Protein AF-A0A971CQT6-F1 (afdb_monomer_lite)

Secondary structure (DSSP, 8-state):
--EEEE-PPP--SS-------EEEE--S---TT-EEEESSEEES--SSTT--TTSEEEE--EEE--SS-EEEE--SSTT-EEEESSEEES--SEEE--EEEE---TT-TT-----EEEE-----SSTT-B--EEEESSEEET--S--B--EEEEE---TTSEEEEEE--SSBT-EEEESSEEET-----SSSSS----B--EEEEESSEEEEE---B--S-TT-----EEEEEESSEEES--S-SS----TT-PPPTTPPPTTSTTTTTT--S-B--EEEEESSS-EEEE-S--S-GGG-B-TTSPBPS---TT--SSPSSSSB-SEEEEEESSEEES--EEEE--EEEEETTS-EEEE-----S---TT-EEEEEES-EEET--SSS-EEEEE--EEEEE-STT--EEEE--SSSSEEEEES-B--TTS-EES-EE--EEEEESS-EEEE--SS-TTTEEEEESSS-SS--EES-EE--EEEEESS-EEEES-EESSS-TT--TTTGGG--S--EEEE--TTS-STT----EEE-TT-EE--GGGGTSS-EEEEES-GGGEEPPTT-EETTEE---SSPTTS--TTEEE-S-----TT---GGGSS-PPPS-----TT-S-EEEE--PPPPPPPPPP--PPPPPPPP-----------------S-SSTTSSSSS------S-STTSS-------TTHHHHHHHHTTS------EEEEEEETTTTEEEEEEE----TT--PPPPP-------

Radius of gyration: 30.3 Å; chains: 1; bounding box: 78×102×76 Å

Sequence (753 aa):
DGRVRFTGSDYTGSWGGTGATATYESIKGNKLYSYVQLGHGGFDADGPNDKAANQPGNSGDILIHAAGDIRFQGGASHYNYAQLGHGGYANKGAHSGDIVIDHIDPGNPLGEVGGLHFIAGHGGHRQYDYRSYVQLGHGGLDADGNHFGNIFIRGTQDANGIGLLLKAGDRNDAYAQVGHGGTYARSGTGNGADTFGMNGDIDIEVSGHIAIVSGTLTKDNPAYDEDARLSATIGHGGYDADPANNNTVNIDRLPPAGALGAGTAGAGDGVWGHFGNISLVSHSGDISVMAASNVPVANRLDYDGNALQITDSLGILESFGGGGGRIHYAQVGHGGYSTGGNHQGDITVVAEDGGVNVVGGMYTADLSSGQLHYAQIGHGSSNANTSTPAGHYVGDIKVHGLGADGNVVVVAGEASTNTAQIGHGPPHNDTIYGDFSGDISVIAGNNLQLNSGNADLATNWGKIGHGDVRNVGSGLINGDIHISIGNSLHMGRAIIGHLDYKLSASDIFRSNYGDTFIAVGRNNPYAGGPGEFHTTNLSVITSASGGVLGETRLYMPDSSSNFIADGTFLNSTGYTRSPAPGSGRADEQIAMEHVFPASGLTAADAVFTPEGTYPSHGFGPYNVYYGGEAPPEPEVPTPTTPTTPPPSSSGDSGFGDFFFTSAFDSQDRDKRFLGDGLTGADDALYGKLGLHDDDGEEDEKRRRKRAQGRQAPLGATYYVYDPGTNRYSSYRVFGVPSGTIATVPDPEGSSGQ

Structure (mmCIF, N/CA/C/O backbone):
data_AF-A0A971CQT6-F1
#
_entry.id   AF-A0A971CQT6-F1
#
loop_
_atom_site.group_PDB
_atom_site.id
_atom_site.type_symbol
_atom_site.label_atom_id
_atom_site.label_alt_id
_atom_site.label_comp_id
_atom_site.label_asym_id
_atom_site.label_entity_id
_atom_site.label_seq_id
_atom_site.pdbx_PDB_ins_code
_atom_site.Cartn_x
_atom_site.Cartn_y
_atom_site.Cartn_z
_atom_site.occupancy
_atom_site.B_iso_or_equiv
_atom_site.auth_seq_id
_atom_site.auth_comp_id
_atom_site.auth_asym_id
_atom_site.auth_atom_id
_atom_site.pdbx_PDB_model_num
ATOM 1 N N . ASP A 1 1 ? 33.469 -0.866 -24.274 1.00 31.34 1 ASP A N 1
ATOM 2 C CA . ASP A 1 1 ? 33.579 -2.263 -24.710 1.00 31.34 1 ASP A CA 1
ATOM 3 C C . ASP A 1 1 ? 33.050 -3.129 -23.586 1.00 31.34 1 ASP A C 1
ATOM 5 O O . ASP A 1 1 ? 33.763 -3.376 -22.624 1.00 31.34 1 ASP A O 1
ATOM 9 N N . GLY A 1 2 ? 31.749 -3.424 -23.619 1.00 32.31 2 GLY A N 1
ATOM 10 C CA . GLY A 1 2 ? 31.125 -4.351 -22.678 1.00 32.31 2 GLY A CA 1
ATOM 11 C C . GLY A 1 2 ? 31.284 -5.762 -23.224 1.00 32.31 2 GLY A C 1
ATOM 12 O O . GLY A 1 2 ? 31.066 -5.989 -24.415 1.00 32.31 2 GLY A O 1
ATOM 13 N N . ARG A 1 3 ? 31.717 -6.698 -22.384 1.00 28.39 3 ARG A N 1
ATOM 14 C CA . ARG A 1 3 ? 31.808 -8.108 -22.756 1.00 28.39 3 ARG A CA 1
ATOM 15 C C . ARG A 1 3 ? 30.642 -8.827 -22.101 1.00 28.39 3 ARG A C 1
ATOM 17 O O . ARG A 1 3 ? 30.640 -8.992 -20.891 1.00 28.39 3 ARG A O 1
ATOM 24 N N . VAL A 1 4 ? 29.682 -9.280 -22.900 1.00 32.44 4 VAL A N 1
ATOM 25 C CA . VAL A 1 4 ? 28.710 -10.275 -22.440 1.00 32.44 4 VAL A CA 1
ATOM 26 C C . VAL A 1 4 ? 29.401 -11.629 -22.537 1.00 32.44 4 VAL A C 1
ATOM 28 O O . VAL A 1 4 ? 29.820 -12.041 -23.622 1.00 32.44 4 VAL A O 1
ATOM 31 N N . ARG A 1 5 ? 29.605 -12.297 -21.401 1.00 36.53 5 ARG A N 1
ATOM 32 C CA . ARG A 1 5 ? 30.167 -13.647 -21.368 1.00 36.53 5 ARG A CA 1
ATOM 33 C C . ARG A 1 5 ? 29.110 -14.597 -20.833 1.00 36.53 5 ARG A C 1
ATOM 35 O O . ARG A 1 5 ? 28.841 -14.601 -19.644 1.00 36.53 5 ARG A O 1
ATOM 42 N N . PHE A 1 6 ? 28.567 -15.425 -21.715 1.00 36.50 6 PHE A N 1
ATOM 43 C CA . PHE A 1 6 ? 27.860 -16.629 -21.308 1.00 36.50 6 PHE A CA 1
ATOM 44 C C . PHE A 1 6 ? 28.926 -17.683 -21.011 1.00 36.50 6 PHE A C 1
ATOM 46 O O . PHE A 1 6 ? 29.575 -18.195 -21.926 1.00 36.50 6 PHE A O 1
ATOM 53 N N . THR A 1 7 ? 29.202 -17.950 -19.738 1.00 40.12 7 THR A N 1
ATOM 54 C CA . THR A 1 7 ? 29.980 -19.136 -19.371 1.00 40.12 7 THR A CA 1
ATOM 55 C C . THR A 1 7 ? 29.027 -20.316 -19.328 1.00 40.12 7 THR A C 1
ATOM 57 O O . THR A 1 7 ? 28.303 -20.487 -18.354 1.00 40.12 7 THR A O 1
ATOM 60 N N . GLY A 1 8 ? 29.014 -21.115 -20.394 1.00 37.66 8 GLY A N 1
ATOM 61 C CA . GLY A 1 8 ? 28.512 -22.479 -20.288 1.00 37.66 8 GLY A CA 1
ATOM 62 C C . GLY A 1 8 ? 29.459 -23.272 -19.391 1.00 37.66 8 GLY A C 1
ATOM 63 O O . GLY A 1 8 ? 30.677 -23.194 -19.565 1.00 37.66 8 GLY A O 1
ATOM 64 N N . SER A 1 9 ? 28.925 -24.004 -18.418 1.00 39.53 9 SER A N 1
ATOM 65 C CA . SER A 1 9 ? 29.631 -25.167 -17.894 1.00 39.53 9 SER A CA 1
ATOM 66 C C . SER A 1 9 ? 29.554 -26.263 -18.960 1.00 39.53 9 SER A C 1
ATOM 68 O O . SER A 1 9 ? 28.478 -26.559 -19.482 1.00 39.53 9 SER A O 1
ATOM 70 N N . ASP A 1 10 ? 30.702 -26.824 -19.342 1.00 39.41 10 ASP A N 1
ATOM 71 C CA . ASP A 1 10 ? 30.752 -27.932 -20.295 1.00 39.41 10 ASP A CA 1
ATOM 72 C C . ASP A 1 10 ? 29.982 -29.132 -19.720 1.00 39.41 10 ASP A C 1
ATOM 74 O O . ASP A 1 10 ? 30.318 -29.652 -18.654 1.00 39.41 10 ASP A O 1
ATOM 78 N N . TYR A 1 11 ? 28.928 -29.555 -20.422 1.00 43.78 11 TYR A N 1
ATOM 79 C CA . TYR A 1 11 ? 28.013 -30.600 -19.973 1.00 43.78 11 TYR A CA 1
ATOM 80 C C . TYR A 1 11 ? 28.250 -31.910 -20.724 1.00 43.78 11 TYR A C 1
ATOM 82 O O . TYR A 1 11 ? 28.180 -31.959 -21.951 1.00 43.78 11 TYR A O 1
ATOM 90 N N . THR A 1 12 ? 28.432 -32.997 -19.973 1.00 41.72 12 THR A N 1
ATOM 91 C CA . THR A 1 12 ? 28.114 -34.361 -20.424 1.00 41.72 12 THR A CA 1
ATOM 92 C C . THR A 1 12 ? 27.464 -35.147 -19.274 1.00 41.72 12 THR A C 1
ATOM 94 O O . THR A 1 12 ? 28.113 -35.965 -18.636 1.00 41.72 12 THR A O 1
ATOM 97 N N . GLY A 1 13 ? 26.173 -34.915 -18.988 1.00 38.66 13 GLY A N 1
ATOM 98 C CA . GLY A 1 13 ? 25.373 -35.850 -18.176 1.00 38.66 13 GLY A CA 1
ATOM 99 C C . GLY A 1 13 ? 24.151 -35.265 -17.457 1.00 38.66 13 GLY A C 1
ATOM 100 O O . GLY A 1 13 ? 24.319 -34.456 -16.564 1.00 38.66 13 GLY A O 1
ATOM 101 N N . SER A 1 14 ? 22.958 -35.730 -17.859 1.00 45.00 14 SER A N 1
ATOM 102 C CA . SER A 1 14 ? 21.614 -35.666 -17.236 1.00 45.00 14 SER A CA 1
ATOM 103 C C . SER A 1 14 ? 21.396 -34.858 -15.936 1.00 45.00 14 SER A C 1
ATOM 105 O O . SER A 1 14 ? 21.878 -35.248 -14.878 1.00 45.00 14 SER A O 1
ATOM 107 N N . TRP A 1 15 ? 20.488 -33.875 -16.029 1.00 51.22 15 TRP A N 1
ATOM 108 C CA . TRP A 1 15 ? 19.659 -33.283 -14.958 1.00 51.22 15 TRP A CA 1
ATOM 109 C C . TRP A 1 15 ? 20.382 -32.645 -13.758 1.00 51.22 15 TRP A C 1
ATOM 111 O O . TRP A 1 15 ? 20.334 -33.143 -12.639 1.00 51.22 15 TRP A O 1
ATOM 121 N N . GLY A 1 16 ? 20.964 -31.466 -13.984 1.00 41.22 16 GLY A N 1
ATOM 122 C CA . GLY A 1 16 ? 21.379 -30.529 -12.937 1.00 41.22 16 GLY A CA 1
ATOM 123 C C . GLY A 1 16 ? 21.435 -29.120 -13.521 1.00 41.22 16 GLY A C 1
ATOM 124 O O . GLY A 1 16 ? 22.099 -28.924 -14.540 1.00 41.22 16 GLY A O 1
ATOM 125 N N . GLY A 1 17 ? 20.682 -28.183 -12.938 1.00 43.28 17 GLY A N 1
ATOM 126 C CA . GLY A 1 17 ? 20.441 -26.843 -13.477 1.00 43.28 17 GLY A CA 1
ATOM 127 C C . GLY A 1 17 ? 21.714 -26.107 -13.902 1.00 43.28 17 GLY A C 1
ATOM 128 O O . GLY A 1 17 ? 22.662 -25.948 -13.136 1.00 43.28 17 GLY A O 1
ATOM 129 N N . THR A 1 18 ? 21.734 -25.636 -15.147 1.00 44.47 18 THR A N 1
ATOM 130 C CA . THR A 1 18 ? 22.759 -24.726 -15.658 1.00 44.47 18 THR A CA 1
ATOM 131 C C . THR A 1 18 ? 22.382 -23.298 -15.277 1.00 44.47 18 THR A C 1
ATOM 133 O O . THR A 1 18 ? 21.583 -22.668 -15.966 1.00 44.47 18 THR A O 1
ATOM 136 N N . GLY A 1 19 ? 22.959 -22.762 -14.202 1.00 42.69 19 GLY A N 1
ATOM 137 C CA . GLY A 1 19 ? 22.953 -21.317 -13.986 1.00 42.69 19 GLY A CA 1
ATOM 138 C C . GLY A 1 19 ? 23.738 -20.640 -15.111 1.00 42.69 19 GLY A C 1
ATOM 139 O O . GLY A 1 19 ? 24.960 -20.759 -15.176 1.00 42.69 19 GLY A O 1
ATOM 140 N N . ALA A 1 20 ? 23.051 -19.955 -16.023 1.00 40.44 20 ALA A N 1
ATOM 141 C CA . ALA A 1 20 ? 23.698 -19.074 -16.984 1.00 40.44 20 ALA A CA 1
ATOM 142 C C . ALA A 1 20 ? 23.870 -17.698 -16.331 1.00 40.44 20 ALA A C 1
ATOM 144 O O . ALA A 1 20 ? 22.944 -16.894 -16.303 1.00 40.44 20 ALA A O 1
ATOM 145 N N . THR A 1 21 ? 25.053 -17.405 -15.793 1.00 41.22 21 THR A N 1
ATOM 146 C CA . THR A 1 21 ? 25.369 -16.040 -15.358 1.00 41.22 21 THR A CA 1
ATOM 147 C C . THR A 1 21 ? 25.730 -15.206 -16.583 1.00 41.22 21 THR A C 1
ATOM 149 O O . THR A 1 21 ? 26.773 -15.415 -17.204 1.00 41.22 21 THR A O 1
ATOM 152 N N . ALA A 1 22 ? 24.874 -14.252 -16.942 1.00 39.47 22 ALA A N 1
ATOM 153 C CA . ALA A 1 22 ? 25.221 -13.196 -17.883 1.00 39.47 22 ALA A CA 1
ATOM 154 C C . ALA A 1 22 ? 25.790 -12.006 -17.099 1.00 39.47 22 ALA A C 1
ATOM 156 O O . ALA A 1 22 ? 25.066 -11.093 -16.713 1.00 39.47 22 ALA A O 1
ATOM 157 N N . THR A 1 23 ? 27.099 -12.005 -16.842 1.00 40.94 23 THR A N 1
ATOM 158 C CA . THR A 1 23 ? 27.742 -10.834 -16.236 1.00 40.94 23 THR A CA 1
ATOM 159 C C . THR A 1 23 ? 27.969 -9.782 -17.316 1.00 40.94 23 THR A C 1
ATOM 161 O O . THR A 1 23 ? 28.808 -9.961 -18.202 1.00 40.94 23 THR A O 1
ATOM 164 N N . TYR A 1 24 ? 27.233 -8.672 -17.251 1.00 40.75 24 TYR A N 1
ATOM 165 C CA . TYR A 1 24 ? 27.574 -7.475 -18.012 1.00 40.75 24 TYR A CA 1
ATOM 166 C C . TYR A 1 24 ? 28.592 -6.647 -17.225 1.00 40.75 24 TYR A C 1
ATOM 168 O O . TYR A 1 24 ? 28.251 -5.769 -16.436 1.00 40.75 24 TYR A O 1
ATOM 176 N N . GLU A 1 25 ? 29.874 -6.922 -17.450 1.00 40.91 25 GLU A N 1
ATOM 177 C CA . GLU A 1 25 ? 30.943 -6.025 -17.019 1.00 40.91 25 GLU A CA 1
ATOM 178 C C . GLU A 1 25 ? 31.148 -4.959 -18.100 1.00 40.91 25 GLU A C 1
ATOM 180 O O . GLU A 1 25 ? 31.874 -5.138 -19.082 1.00 40.91 25 GLU A O 1
ATOM 185 N N . SER A 1 26 ? 30.486 -3.816 -17.925 1.00 40.88 26 SER A N 1
ATOM 186 C CA . SER A 1 26 ? 31.014 -2.567 -18.470 1.00 40.88 26 SER A CA 1
ATOM 187 C C . SER A 1 26 ? 32.216 -2.155 -17.622 1.00 40.88 26 SER A C 1
ATOM 189 O O . SER A 1 26 ? 32.246 -2.390 -16.414 1.00 40.88 26 SER A O 1
ATOM 191 N N . ILE A 1 27 ? 33.194 -1.479 -18.232 1.00 42.78 27 ILE A N 1
ATOM 192 C CA . ILE A 1 27 ? 34.178 -0.680 -17.487 1.00 42.78 27 ILE A CA 1
ATOM 193 C C . ILE A 1 27 ? 33.394 0.096 -16.421 1.00 42.78 27 ILE A C 1
ATOM 195 O O . ILE A 1 27 ? 32.456 0.802 -16.808 1.00 42.78 27 ILE A O 1
ATOM 199 N N . LYS A 1 28 ? 33.734 -0.051 -15.125 1.00 44.16 28 LYS A N 1
ATOM 200 C CA . LYS A 1 28 ? 33.176 0.776 -14.037 1.00 44.16 28 LYS A CA 1
ATOM 201 C C . LYS A 1 28 ? 33.203 2.225 -14.511 1.00 44.16 28 LYS A C 1
ATOM 203 O O . LYS A 1 28 ? 34.267 2.823 -14.657 1.00 44.16 28 LYS A O 1
ATOM 208 N N . GLY A 1 29 ? 32.040 2.736 -14.876 1.00 45.28 29 GLY A N 1
ATOM 209 C CA . GLY A 1 29 ? 31.959 3.885 -15.751 1.00 45.28 29 GLY A CA 1
ATOM 210 C C . GLY A 1 29 ? 30.530 4.365 -15.796 1.00 45.28 29 GLY A C 1
ATOM 211 O O . GLY A 1 29 ? 29.675 3.721 -16.394 1.00 45.28 29 GLY A O 1
ATOM 212 N N . ASN A 1 30 ? 30.322 5.512 -15.161 1.00 59.62 30 ASN A N 1
ATOM 213 C CA . ASN A 1 30 ? 29.099 6.307 -15.118 1.00 59.62 30 ASN A CA 1
ATOM 214 C C . ASN A 1 30 ? 28.752 6.831 -16.520 1.00 59.62 30 ASN A C 1
ATOM 216 O O . ASN A 1 30 ? 28.954 8.014 -16.840 1.00 59.62 30 ASN A O 1
ATOM 220 N N . LYS A 1 31 ? 28.346 5.910 -17.396 1.00 68.94 31 LYS A N 1
ATOM 221 C CA . LYS A 1 31 ? 27.932 6.174 -18.770 1.00 68.94 31 LYS A CA 1
ATOM 222 C C . LYS A 1 31 ? 26.424 6.378 -18.791 1.00 68.94 31 LYS A C 1
ATOM 224 O O . LYS A 1 31 ? 25.695 5.580 -18.210 1.00 68.94 31 LYS A O 1
ATOM 229 N N . LEU A 1 32 ? 26.005 7.453 -19.448 1.00 79.75 32 LEU A N 1
ATOM 230 C CA . LEU A 1 32 ? 24.603 7.801 -19.677 1.00 79.75 32 LEU A CA 1
ATOM 231 C C . LEU A 1 32 ? 23.958 6.743 -20.589 1.00 79.75 32 LEU A C 1
ATOM 233 O O . LEU A 1 32 ? 24.663 6.178 -21.430 1.00 79.75 32 LEU A O 1
ATOM 237 N N . TYR A 1 33 ? 22.651 6.518 -20.450 1.00 82.94 33 TYR A N 1
ATOM 238 C CA . TYR A 1 33 ? 21.861 5.595 -21.281 1.00 82.94 33 TYR A CA 1
ATOM 239 C C . TYR A 1 33 ? 22.339 4.130 -21.246 1.00 82.94 33 TYR A C 1
ATOM 241 O O . TYR A 1 33 ? 22.157 3.384 -22.208 1.00 82.94 33 TYR A O 1
ATOM 249 N N . SER A 1 34 ? 23.001 3.705 -20.169 1.00 85.00 34 SER A N 1
ATOM 250 C CA . SER A 1 34 ? 23.443 2.314 -20.023 1.00 85.00 34 SER A CA 1
ATOM 251 C C . SER A 1 34 ? 22.297 1.447 -19.528 1.00 85.00 34 SER A C 1
ATOM 253 O O . SER A 1 34 ? 21.694 1.771 -18.506 1.00 85.00 34 SER A O 1
ATOM 255 N N . TYR A 1 35 ? 22.050 0.318 -20.188 1.00 88.88 35 TYR A N 1
ATOM 256 C CA . TYR A 1 35 ? 20.978 -0.579 -19.783 1.00 88.88 35 TYR A CA 1
ATOM 257 C C . TYR A 1 35 ? 21.334 -2.060 -19.856 1.00 88.88 35 TYR A C 1
ATOM 259 O O . TYR A 1 35 ? 22.223 -2.472 -20.603 1.00 88.88 35 TYR A O 1
ATOM 267 N N . VAL A 1 36 ? 20.610 -2.845 -19.062 1.00 89.25 36 VAL A N 1
ATOM 268 C CA . VAL A 1 36 ? 20.527 -4.305 -19.148 1.00 89.25 36 VAL A CA 1
ATOM 269 C C . VAL A 1 36 ? 19.058 -4.658 -19.317 1.00 89.25 36 VAL A C 1
ATOM 271 O O . VAL A 1 36 ? 18.221 -4.168 -18.566 1.00 89.25 36 VAL A O 1
ATOM 274 N N . GLN A 1 37 ? 18.729 -5.503 -20.287 1.00 90.81 37 GLN A N 1
ATOM 275 C CA . GLN A 1 37 ? 17.349 -5.917 -20.498 1.00 90.81 37 GLN A CA 1
ATOM 276 C C . GLN A 1 37 ? 17.267 -7.398 -20.845 1.00 90.81 37 GLN A C 1
ATOM 278 O O . GLN A 1 37 ? 18.051 -7.894 -21.656 1.00 90.81 37 GLN A O 1
ATOM 283 N N . LEU A 1 38 ? 16.303 -8.085 -20.237 1.00 92.69 38 LEU A N 1
ATOM 284 C CA . LEU A 1 38 ? 15.844 -9.402 -20.655 1.00 92.69 38 LEU A CA 1
ATOM 285 C C . LEU A 1 38 ? 14.420 -9.258 -21.200 1.00 92.69 38 LEU A C 1
ATOM 287 O O . LEU A 1 38 ? 13.494 -8.961 -20.452 1.00 92.69 38 LEU A O 1
ATOM 291 N N . GLY A 1 39 ? 14.274 -9.425 -22.513 1.00 90.75 39 GLY A N 1
ATOM 292 C CA . GLY A 1 39 ? 13.048 -9.175 -23.273 1.00 90.75 39 GLY A CA 1
ATOM 293 C C . GLY A 1 39 ? 13.310 -8.279 -24.490 1.00 90.75 39 GLY A C 1
ATOM 294 O O . GLY A 1 39 ? 14.457 -7.959 -24.801 1.00 90.75 39 GLY A O 1
ATOM 295 N N . HIS A 1 40 ? 12.253 -7.907 -25.210 1.00 88.75 40 HIS A N 1
ATOM 296 C CA . HIS A 1 40 ? 12.318 -7.093 -26.424 1.00 88.75 40 HIS A CA 1
ATOM 297 C C . HIS A 1 40 ? 12.234 -5.591 -26.122 1.00 88.75 40 HIS A C 1
ATOM 299 O O . HIS A 1 40 ? 11.322 -5.139 -25.428 1.00 88.75 40 HIS A O 1
ATOM 305 N N . GLY A 1 41 ? 13.136 -4.801 -26.701 1.00 90.00 41 GLY A N 1
ATOM 306 C CA . GLY A 1 41 ? 13.100 -3.350 -26.584 1.00 90.00 41 GLY A CA 1
ATOM 307 C C . GLY A 1 41 ? 14.485 -2.725 -26.498 1.00 90.00 41 GLY A C 1
ATOM 308 O O . GLY A 1 41 ? 15.403 -3.159 -27.195 1.00 90.00 41 GLY A O 1
ATOM 309 N N . GLY A 1 42 ? 14.618 -1.685 -25.682 1.00 87.56 42 GLY A N 1
ATOM 310 C CA . GLY A 1 42 ? 15.853 -0.939 -25.503 1.00 87.56 42 GLY A CA 1
ATOM 311 C C . GLY A 1 42 ? 15.627 0.570 -25.539 1.00 87.56 42 GLY A C 1
ATOM 312 O O . GLY A 1 42 ? 14.568 1.084 -25.188 1.00 87.56 42 GLY A O 1
ATOM 313 N N . PHE A 1 43 ? 16.662 1.292 -25.956 1.00 86.56 43 PHE A N 1
ATOM 314 C CA . PHE A 1 43 ? 16.603 2.731 -26.199 1.00 86.56 43 PHE A CA 1
ATOM 315 C C . PHE A 1 43 ? 15.997 3.003 -27.583 1.00 86.56 43 PHE A C 1
ATOM 317 O O . PHE A 1 43 ? 16.596 2.576 -28.570 1.00 86.56 43 PHE A O 1
ATOM 324 N N . ASP A 1 44 ? 14.869 3.721 -27.643 1.00 84.19 44 ASP A N 1
ATOM 325 C CA . ASP A 1 44 ? 14.254 4.214 -28.892 1.00 84.19 44 ASP A CA 1
ATOM 326 C C . ASP A 1 44 ? 14.001 3.082 -29.913 1.00 84.19 44 ASP A C 1
ATOM 328 O O . ASP A 1 44 ? 14.335 3.162 -31.094 1.00 84.19 44 ASP A O 1
ATOM 332 N N . ALA A 1 45 ? 13.502 1.945 -29.414 1.00 84.06 45 ALA A N 1
ATOM 333 C CA . ALA A 1 45 ? 13.278 0.721 -30.189 1.00 84.06 45 ALA A CA 1
ATOM 334 C C . ALA A 1 45 ? 11.829 0.601 -30.710 1.00 84.06 45 ALA A C 1
ATOM 336 O O . ALA A 1 45 ? 11.324 -0.503 -30.929 1.00 84.06 45 ALA A O 1
ATOM 337 N N . ASP A 1 46 ? 11.159 1.733 -30.916 1.00 75.62 46 ASP A N 1
ATOM 338 C CA . ASP A 1 46 ? 9.738 1.869 -31.237 1.00 75.62 46 ASP A CA 1
ATOM 339 C C . ASP A 1 46 ? 9.436 1.683 -32.733 1.00 75.62 46 ASP A C 1
ATOM 341 O O . ASP A 1 46 ? 8.596 2.366 -33.292 1.00 75.62 46 ASP A O 1
ATOM 345 N N . GLY A 1 47 ? 10.083 0.746 -33.432 1.00 63.56 47 GLY A N 1
ATOM 346 C CA . GLY A 1 47 ? 10.005 0.678 -34.900 1.00 63.56 47 GLY A CA 1
ATOM 347 C C . GLY A 1 47 ? 8.563 0.653 -35.455 1.00 63.56 47 GLY A C 1
ATOM 348 O O . GLY A 1 47 ? 7.835 -0.305 -35.151 1.00 63.56 47 GLY A O 1
ATOM 349 N N . PRO A 1 48 ? 8.138 1.623 -36.302 1.00 71.50 48 PRO A N 1
ATOM 350 C CA . PRO A 1 48 ? 8.856 2.820 -36.791 1.00 71.50 48 PRO A CA 1
ATOM 351 C C . PRO A 1 48 ? 8.846 4.016 -35.814 1.00 71.50 48 PRO A C 1
ATOM 353 O O . PRO A 1 48 ? 7.801 4.290 -35.240 1.00 71.50 48 PRO A O 1
ATOM 356 N N . ASN A 1 49 ? 9.949 4.777 -35.737 1.00 64.50 49 ASN A N 1
ATOM 357 C CA . ASN A 1 49 ? 10.054 6.033 -34.975 1.00 64.50 49 ASN A CA 1
ATOM 358 C C . ASN A 1 49 ? 8.849 6.936 -35.298 1.00 64.50 49 ASN A C 1
ATOM 360 O O . ASN A 1 49 ? 8.624 7.216 -36.475 1.00 64.50 49 ASN A O 1
ATOM 364 N N . ASP A 1 50 ? 8.083 7.351 -34.287 1.00 66.25 50 ASP A N 1
ATOM 365 C CA . ASP A 1 50 ? 6.743 7.982 -34.376 1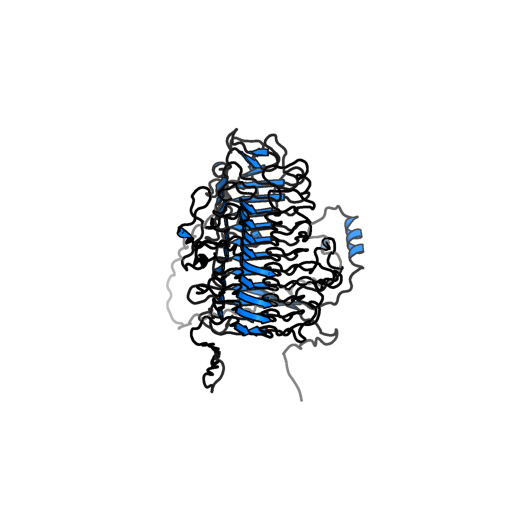.00 66.25 50 ASP A CA 1
ATOM 366 C C . ASP A 1 50 ? 5.555 6.995 -34.343 1.00 66.25 50 ASP A C 1
ATOM 368 O O . ASP A 1 50 ? 4.430 7.329 -34.743 1.00 66.25 50 ASP A O 1
ATOM 372 N N . LYS A 1 51 ? 5.766 5.770 -33.849 1.00 73.06 51 LYS A N 1
ATOM 373 C CA . LYS A 1 51 ? 4.685 4.801 -33.646 1.00 73.06 51 LYS A CA 1
ATOM 374 C C . LYS A 1 51 ? 3.638 5.366 -32.682 1.00 73.06 51 LYS A C 1
ATOM 376 O O . LYS A 1 51 ? 3.946 5.812 -31.580 1.00 73.06 51 LYS A O 1
ATOM 381 N N . ALA A 1 52 ? 2.367 5.292 -33.076 1.00 74.31 52 ALA A N 1
ATOM 382 C CA . ALA A 1 52 ? 1.264 5.659 -32.192 1.00 74.31 52 ALA A CA 1
ATOM 383 C C . ALA A 1 52 ? 1.131 4.666 -31.021 1.00 74.31 52 ALA A C 1
ATOM 385 O O . ALA A 1 52 ? 1.245 3.456 -31.212 1.00 74.31 52 ALA A O 1
ATOM 386 N N . ALA A 1 53 ? 0.806 5.172 -29.828 1.00 72.06 53 ALA A N 1
ATOM 387 C CA . ALA A 1 53 ? 0.735 4.404 -28.578 1.00 72.06 53 ALA A CA 1
ATOM 388 C C . ALA A 1 53 ? -0.196 3.165 -28.620 1.00 72.06 53 ALA A C 1
ATOM 390 O O . ALA A 1 53 ? 0.075 2.162 -27.962 1.00 72.06 53 ALA A O 1
ATOM 391 N N . ASN A 1 54 ? -1.266 3.181 -29.426 1.00 71.75 54 ASN A N 1
ATOM 392 C CA . ASN A 1 54 ? -2.184 2.039 -29.574 1.00 71.75 54 ASN A CA 1
ATOM 393 C C . ASN A 1 54 ? -1.738 0.988 -30.597 1.00 71.75 54 ASN A C 1
ATOM 395 O O . ASN A 1 54 ? -2.415 -0.028 -30.754 1.00 71.75 54 ASN A O 1
ATOM 399 N N . GLN A 1 55 ? -0.659 1.218 -31.344 1.00 79.12 55 GLN A N 1
ATOM 400 C CA . GLN A 1 55 ? -0.176 0.224 -32.296 1.00 79.12 55 GLN A CA 1
ATOM 401 C C . GLN A 1 55 ? 0.591 -0.884 -31.573 1.00 79.12 55 GLN A C 1
ATOM 403 O O . GLN A 1 55 ? 1.214 -0.610 -30.550 1.00 79.12 55 GLN A O 1
ATOM 408 N N . PRO A 1 56 ? 0.617 -2.116 -32.114 1.00 83.94 56 PRO A N 1
ATOM 409 C CA . PRO A 1 56 ? 1.402 -3.202 -31.542 1.00 83.94 56 PRO A CA 1
ATOM 410 C C . PRO A 1 56 ? 2.861 -2.800 -31.281 1.00 83.94 56 PRO A C 1
ATOM 412 O O . PRO A 1 56 ? 3.575 -2.301 -32.164 1.00 83.94 56 PRO A O 1
ATOM 415 N N . GLY A 1 57 ? 3.289 -3.005 -30.041 1.00 86.50 57 GLY A N 1
ATOM 416 C CA . GLY A 1 57 ? 4.658 -2.814 -29.596 1.00 86.50 57 GLY A CA 1
ATOM 417 C C . GLY A 1 57 ? 5.428 -4.135 -29.549 1.00 86.50 57 GLY A C 1
ATOM 418 O O . GLY A 1 57 ? 5.091 -5.101 -30.227 1.00 86.50 57 GLY A O 1
ATOM 419 N N . ASN A 1 58 ? 6.482 -4.161 -28.738 1.00 88.44 58 ASN A N 1
ATOM 420 C CA . ASN A 1 58 ? 7.254 -5.361 -28.444 1.00 88.44 58 ASN A CA 1
ATOM 421 C C . ASN A 1 58 ? 6.401 -6.408 -27.725 1.00 88.44 58 ASN A C 1
ATOM 423 O O . ASN A 1 58 ? 5.798 -6.097 -26.699 1.00 88.44 58 ASN A O 1
ATOM 427 N N . SER A 1 59 ? 6.360 -7.630 -28.253 1.00 88.38 59 SER A N 1
ATOM 428 C CA . SER A 1 59 ? 5.500 -8.683 -27.721 1.00 88.38 59 SER A CA 1
ATOM 429 C C . SER A 1 59 ? 6.189 -10.038 -27.597 1.00 88.38 59 SER A C 1
ATOM 431 O O . SER A 1 59 ? 7.093 -10.345 -28.379 1.00 88.38 59 SER A O 1
ATOM 433 N N . GLY A 1 60 ? 5.688 -10.876 -26.696 1.00 85.25 60 GLY A N 1
ATOM 434 C CA . GLY A 1 60 ? 6.080 -12.271 -26.532 1.00 85.25 60 GLY A CA 1
ATOM 435 C C . GLY A 1 60 ? 6.201 -12.663 -25.065 1.00 85.25 60 GLY A C 1
ATOM 436 O O . GLY A 1 60 ? 6.676 -11.888 -24.242 1.00 85.25 60 GLY A O 1
ATOM 437 N N . ASP A 1 61 ? 5.807 -13.888 -24.745 1.00 88.44 61 ASP A N 1
ATOM 438 C CA . ASP A 1 61 ? 5.891 -14.368 -23.369 1.00 88.44 61 ASP A CA 1
ATOM 439 C C . ASP A 1 61 ? 7.355 -14.539 -22.943 1.00 88.44 61 ASP A C 1
ATOM 441 O O . ASP A 1 61 ? 8.220 -14.952 -23.728 1.00 88.44 61 ASP A O 1
ATOM 445 N N . ILE A 1 62 ? 7.639 -14.238 -21.680 1.00 88.06 62 ILE A N 1
ATOM 446 C CA . ILE A 1 62 ? 8.949 -14.428 -21.064 1.00 88.06 62 ILE A CA 1
ATOM 447 C C . ILE A 1 62 ? 8.801 -15.454 -19.948 1.00 88.06 62 ILE A C 1
ATOM 449 O O . ILE A 1 62 ? 8.168 -15.186 -18.935 1.00 88.06 62 ILE A O 1
ATOM 453 N N . LEU A 1 63 ? 9.442 -16.609 -20.115 1.00 86.75 63 LEU A N 1
ATOM 454 C CA . LEU A 1 63 ? 9.522 -17.651 -19.094 1.00 86.75 63 LEU A CA 1
ATOM 455 C C . LEU A 1 63 ? 10.940 -17.723 -18.525 1.00 86.75 63 LEU A C 1
ATOM 457 O O . LEU A 1 63 ? 11.906 -17.875 -19.279 1.00 86.75 63 LEU A O 1
ATOM 461 N N . ILE A 1 64 ? 11.065 -17.654 -17.202 1.00 85.44 64 ILE A N 1
ATOM 462 C CA . ILE A 1 64 ? 12.333 -17.790 -16.485 1.00 85.44 64 ILE A CA 1
ATOM 463 C C . ILE A 1 64 ? 12.257 -18.953 -15.508 1.00 85.44 64 ILE A C 1
ATOM 465 O O . ILE A 1 64 ? 11.435 -18.960 -14.598 1.00 85.44 64 ILE A O 1
ATOM 469 N N . HIS A 1 65 ? 13.206 -19.875 -15.664 1.00 80.44 65 HIS A N 1
ATOM 470 C CA . HIS A 1 65 ? 13.575 -20.867 -14.661 1.00 80.44 65 HIS A CA 1
ATOM 471 C C . HIS A 1 65 ? 15.030 -20.606 -14.269 1.00 80.44 65 HIS A C 1
ATOM 473 O O . HIS A 1 65 ? 15.940 -20.812 -15.080 1.00 80.44 65 HIS A O 1
ATOM 479 N N . ALA A 1 66 ? 15.261 -20.121 -13.054 1.00 74.88 66 ALA A N 1
ATOM 480 C CA . ALA A 1 66 ? 16.600 -19.910 -12.517 1.00 74.88 66 ALA A CA 1
ATOM 481 C C . ALA A 1 66 ? 16.842 -20.850 -11.329 1.00 74.88 66 ALA A C 1
ATOM 483 O O . ALA A 1 66 ? 15.911 -21.244 -10.642 1.00 74.88 66 ALA A O 1
ATOM 484 N N . ALA A 1 67 ? 18.103 -21.236 -11.122 1.00 72.12 67 ALA A N 1
ATOM 485 C CA . ALA A 1 67 ? 18.528 -22.140 -10.043 1.00 72.12 67 ALA A CA 1
ATOM 486 C C . ALA A 1 67 ? 19.202 -21.397 -8.866 1.00 72.12 67 ALA A C 1
ATOM 488 O O . ALA A 1 67 ? 19.834 -22.014 -8.015 1.00 72.12 67 ALA A O 1
ATOM 489 N N . GLY A 1 68 ? 19.172 -20.067 -8.902 1.00 77.06 68 GLY A N 1
ATOM 490 C CA . GLY A 1 68 ? 19.918 -19.140 -8.053 1.00 77.06 68 GLY A CA 1
ATOM 491 C C . GLY A 1 68 ? 19.314 -17.747 -8.204 1.00 77.06 68 GLY A C 1
ATOM 492 O O . GLY A 1 68 ? 18.665 -17.506 -9.214 1.00 77.06 68 GLY A O 1
ATOM 493 N N . ASP A 1 69 ? 19.562 -16.833 -7.267 1.00 84.88 69 ASP A N 1
ATOM 494 C CA . ASP A 1 69 ? 18.987 -15.476 -7.244 1.00 84.88 69 ASP A CA 1
ATOM 495 C C . ASP A 1 69 ? 18.871 -14.775 -8.613 1.00 84.88 69 ASP A C 1
ATOM 497 O O . ASP A 1 69 ? 19.818 -14.747 -9.410 1.00 84.88 69 ASP A O 1
ATOM 501 N N . ILE A 1 70 ? 17.751 -14.086 -8.830 1.00 89.00 70 ILE A N 1
ATOM 502 C CA . ILE A 1 70 ? 17.547 -13.216 -9.993 1.00 89.00 70 ILE A CA 1
ATOM 503 C C . ILE A 1 70 ? 17.817 -11.778 -9.564 1.00 89.00 70 ILE A C 1
ATOM 505 O O . ILE A 1 70 ? 17.142 -11.245 -8.686 1.00 89.00 70 ILE A O 1
ATOM 509 N N . ARG A 1 71 ? 18.805 -11.124 -10.187 1.00 91.50 71 ARG A N 1
ATOM 510 C CA . ARG A 1 71 ? 19.181 -9.743 -9.850 1.00 91.50 71 ARG A CA 1
ATOM 511 C C . ARG A 1 71 ? 19.207 -8.837 -11.074 1.00 91.50 71 ARG A C 1
ATOM 513 O O . ARG A 1 71 ? 20.004 -9.044 -11.987 1.00 91.50 71 ARG A O 1
ATOM 520 N N . PHE A 1 72 ? 18.395 -7.787 -11.035 1.00 92.62 72 PHE A N 1
ATOM 521 C CA . PHE A 1 72 ? 18.429 -6.665 -11.965 1.00 92.62 72 PHE A CA 1
ATOM 522 C C . PHE A 1 72 ? 18.850 -5.415 -11.202 1.00 92.62 72 PHE A C 1
ATOM 524 O O . PHE A 1 72 ? 18.143 -4.945 -10.311 1.00 92.62 72 PHE A O 1
ATOM 531 N N . GLN A 1 73 ? 20.016 -4.874 -11.556 1.00 90.50 73 GLN A N 1
ATOM 532 C CA . GLN A 1 73 ? 20.534 -3.653 -10.953 1.00 90.50 73 GLN A CA 1
ATOM 533 C C . GLN A 1 73 ? 20.734 -2.569 -12.009 1.00 90.50 73 GLN A C 1
ATOM 535 O O . GLN A 1 73 ? 21.551 -2.716 -12.921 1.00 90.50 73 GLN A O 1
ATOM 540 N N . GLY A 1 74 ? 19.992 -1.471 -11.873 1.00 86.56 74 GLY A N 1
ATOM 541 C CA . GLY A 1 74 ? 20.139 -0.301 -12.728 1.00 86.56 74 GLY A CA 1
ATOM 542 C C . GLY A 1 74 ? 21.466 0.418 -12.474 1.00 86.56 74 GLY A C 1
ATOM 543 O O . GLY A 1 74 ? 21.985 0.454 -11.357 1.00 86.56 74 GLY A O 1
ATOM 544 N N . GLY A 1 75 ? 22.028 1.033 -13.513 1.00 85.38 75 GLY A N 1
ATOM 545 C CA . GLY A 1 75 ? 23.143 1.964 -13.333 1.00 85.38 75 GLY A CA 1
ATOM 546 C C . GLY A 1 75 ? 22.678 3.276 -12.691 1.00 85.38 75 GLY A C 1
ATOM 547 O O . GLY A 1 75 ? 21.529 3.670 -12.836 1.00 85.38 75 GLY A O 1
ATOM 548 N N . ALA A 1 76 ? 23.576 3.990 -12.014 1.00 83.44 76 ALA A N 1
ATOM 549 C CA . ALA A 1 76 ? 23.232 5.205 -11.264 1.00 83.44 76 ALA A CA 1
ATOM 550 C C . ALA A 1 76 ? 23.365 6.524 -12.053 1.00 83.44 76 ALA A C 1
ATOM 552 O O . ALA A 1 76 ? 23.293 7.598 -11.464 1.00 83.44 76 ALA A O 1
ATOM 553 N N . SER A 1 77 ? 23.632 6.462 -13.363 1.00 83.19 77 SER A N 1
ATOM 554 C CA . SER A 1 77 ? 23.751 7.648 -14.225 1.00 83.19 77 SER A CA 1
ATOM 555 C C . SER A 1 77 ? 22.462 7.939 -14.992 1.00 83.19 77 SER A C 1
ATOM 557 O O . SER A 1 77 ? 21.530 7.140 -14.986 1.00 83.19 77 SER A O 1
ATOM 559 N N . HIS A 1 78 ? 22.426 9.090 -15.662 1.00 86.25 78 HIS A N 1
ATOM 560 C CA . HIS A 1 78 ? 21.287 9.554 -16.458 1.00 86.25 78 HIS A CA 1
ATOM 561 C C . HIS A 1 78 ? 20.690 8.477 -17.386 1.00 86.25 78 HIS A C 1
ATOM 563 O O . HIS A 1 78 ? 21.404 7.942 -18.241 1.00 86.25 78 HIS A O 1
ATOM 569 N N . TYR A 1 79 ? 19.387 8.209 -17.233 1.00 87.44 79 TYR A N 1
ATOM 570 C CA . TYR A 1 79 ? 18.605 7.231 -18.009 1.00 87.44 79 TYR A CA 1
ATOM 571 C C . TYR A 1 79 ? 19.120 5.790 -17.975 1.00 87.44 79 TYR A C 1
ATOM 573 O O . TYR A 1 79 ? 18.879 5.013 -18.902 1.00 87.44 79 TYR A O 1
ATOM 581 N N . ASN A 1 80 ? 19.862 5.416 -16.937 1.00 89.00 80 ASN A N 1
ATOM 582 C CA . ASN A 1 80 ? 20.337 4.049 -16.814 1.00 89.00 80 ASN A CA 1
ATOM 583 C C . ASN A 1 80 ? 19.254 3.144 -16.238 1.00 89.00 80 ASN A C 1
ATOM 585 O O . ASN A 1 80 ? 18.581 3.516 -15.279 1.00 89.00 80 ASN A O 1
ATOM 589 N N . TYR A 1 81 ? 19.131 1.928 -16.761 1.00 92.88 81 TYR A N 1
ATOM 590 C CA . TYR A 1 81 ? 18.100 1.019 -16.275 1.00 92.88 81 TYR A CA 1
ATOM 591 C C . TYR A 1 81 ? 18.465 -0.453 -16.333 1.00 92.88 81 TYR A C 1
ATOM 593 O O . TYR A 1 81 ? 19.401 -0.868 -17.016 1.00 92.88 81 TYR A O 1
ATOM 601 N N . ALA A 1 82 ? 17.705 -1.245 -15.590 1.00 94.25 82 ALA A N 1
ATOM 602 C CA . ALA A 1 82 ? 17.665 -2.686 -15.741 1.00 94.25 82 ALA A CA 1
ATOM 603 C C . ALA A 1 82 ? 16.203 -3.124 -15.866 1.00 94.25 82 ALA A C 1
ATOM 605 O O . ALA A 1 82 ? 15.373 -2.693 -15.072 1.00 94.25 82 ALA A O 1
ATOM 606 N N . GLN A 1 83 ? 15.868 -3.947 -16.855 1.00 96.00 83 GLN A N 1
ATOM 607 C CA . GLN A 1 83 ? 14.480 -4.353 -17.070 1.00 96.00 83 GLN A CA 1
ATOM 608 C C . GLN A 1 83 ? 14.350 -5.835 -17.404 1.00 96.00 83 GLN A C 1
ATOM 610 O O . GLN A 1 83 ? 15.079 -6.368 -18.239 1.00 96.00 83 GLN A O 1
ATOM 615 N N . LEU A 1 84 ? 13.373 -6.483 -16.783 1.00 96.31 84 LEU A N 1
ATOM 616 C CA . LEU A 1 84 ? 12.843 -7.765 -17.213 1.00 96.31 84 LEU A CA 1
ATOM 617 C C . LEU A 1 84 ? 11.458 -7.521 -17.806 1.00 96.31 84 LEU A C 1
ATOM 619 O O . LEU A 1 84 ? 10.529 -7.177 -17.086 1.00 96.31 84 LEU A O 1
ATOM 623 N N . GLY A 1 85 ? 11.330 -7.657 -19.122 1.00 96.25 85 GLY A N 1
ATOM 624 C CA . GLY A 1 85 ? 10.103 -7.345 -19.842 1.00 96.25 85 GLY A CA 1
ATOM 625 C C . GLY A 1 85 ? 10.349 -6.606 -21.150 1.00 96.25 85 GLY A C 1
ATOM 626 O O . GLY A 1 85 ? 11.432 -6.650 -21.742 1.00 96.25 85 GLY A O 1
ATOM 627 N N . HIS A 1 86 ? 9.304 -5.953 -21.641 1.00 93.56 86 HIS A N 1
ATOM 628 C CA . HIS A 1 86 ? 9.273 -5.325 -22.955 1.00 93.56 86 HIS A CA 1
ATOM 629 C C . HIS A 1 86 ? 9.168 -3.814 -22.836 1.00 93.56 86 HIS A C 1
ATOM 631 O O . HIS A 1 86 ? 8.456 -3.321 -21.971 1.00 93.56 86 HIS A O 1
ATOM 637 N N . GLY A 1 87 ? 9.845 -3.087 -23.719 1.00 93.06 87 GLY A N 1
ATOM 638 C CA . GLY A 1 87 ? 9.869 -1.625 -23.685 1.00 93.06 87 GLY A CA 1
ATOM 639 C C . GLY A 1 87 ? 11.266 -1.077 -23.444 1.00 93.06 87 GLY A C 1
ATOM 640 O O . GLY A 1 87 ? 12.169 -1.385 -24.221 1.00 93.06 87 GLY A O 1
ATOM 641 N N . GLY A 1 88 ? 11.447 -0.233 -22.439 1.00 93.19 88 GLY A N 1
ATOM 642 C CA . GLY A 1 88 ? 12.701 0.457 -22.162 1.00 93.19 88 GLY A CA 1
ATOM 643 C C . GLY A 1 88 ? 12.521 1.971 -22.169 1.00 93.19 88 GLY A C 1
ATOM 644 O O . GLY A 1 88 ? 11.586 2.506 -21.581 1.00 93.19 88 GLY A O 1
ATOM 645 N N . TYR A 1 89 ? 13.442 2.686 -22.811 1.00 91.75 89 TYR A N 1
ATOM 646 C CA . TYR A 1 89 ? 13.377 4.146 -22.898 1.00 91.75 89 TYR A CA 1
ATOM 647 C C . TYR A 1 89 ? 12.777 4.594 -24.229 1.00 91.75 89 TYR A C 1
ATOM 649 O O . TYR A 1 89 ? 13.275 4.174 -25.275 1.00 91.75 89 TYR A O 1
ATOM 657 N N . ALA A 1 90 ? 11.781 5.483 -24.179 1.00 88.94 90 ALA A N 1
ATOM 658 C CA . ALA A 1 90 ? 11.125 6.075 -25.348 1.00 88.94 90 ALA A CA 1
ATOM 659 C C . ALA A 1 90 ? 10.586 5.026 -26.343 1.00 88.94 90 ALA A C 1
ATOM 661 O O . ALA A 1 90 ? 10.553 5.244 -27.548 1.00 88.94 90 ALA A O 1
ATOM 662 N N . ASN A 1 91 ? 10.191 3.852 -25.845 1.00 88.38 91 ASN A N 1
ATOM 663 C CA . ASN A 1 91 ? 9.758 2.736 -26.677 1.00 88.38 91 ASN A CA 1
ATOM 664 C C . ASN A 1 91 ? 8.229 2.706 -26.751 1.00 88.38 91 ASN A C 1
ATOM 666 O O . ASN A 1 91 ? 7.570 2.227 -25.836 1.00 88.38 91 ASN A O 1
ATOM 670 N N . LYS A 1 92 ? 7.663 3.286 -27.809 1.00 87.75 92 LYS A N 1
ATOM 671 C CA . LYS A 1 92 ? 6.217 3.456 -27.963 1.00 87.75 92 LYS A CA 1
ATOM 672 C C . LYS A 1 92 ? 5.528 2.174 -28.463 1.00 87.75 92 LYS A C 1
ATOM 674 O O . LYS A 1 92 ? 6.118 1.330 -29.147 1.00 87.75 92 LYS A O 1
ATOM 679 N N . GLY A 1 93 ? 4.233 2.065 -28.182 1.00 84.88 93 GLY A N 1
ATOM 680 C CA . GLY A 1 93 ? 3.333 1.012 -28.651 1.00 84.88 93 GLY A CA 1
ATOM 681 C C . GLY A 1 93 ? 2.881 0.033 -27.562 1.00 84.88 93 GLY A C 1
ATOM 682 O O . GLY A 1 93 ? 3.462 -0.082 -26.488 1.00 84.88 93 GLY A O 1
ATOM 683 N N . ALA A 1 94 ? 1.836 -0.730 -27.866 1.00 86.81 94 ALA A N 1
ATOM 684 C CA . ALA A 1 94 ? 1.222 -1.718 -26.990 1.00 86.81 94 ALA A CA 1
ATOM 685 C C . ALA A 1 94 ? 2.125 -2.950 -26.795 1.00 86.81 94 ALA A C 1
ATOM 687 O O . ALA A 1 94 ? 2.099 -3.898 -27.586 1.00 86.81 94 ALA A O 1
ATOM 688 N N . HIS A 1 95 ? 2.989 -2.902 -25.782 1.00 90.00 95 HIS A N 1
ATOM 689 C CA . HIS A 1 95 ? 3.832 -4.023 -25.372 1.00 90.00 95 HIS A CA 1
ATOM 690 C C . HIS A 1 95 ? 3.034 -5.118 -24.671 1.00 90.00 95 HIS A C 1
ATOM 692 O O . HIS A 1 95 ? 2.168 -4.806 -23.853 1.00 90.00 95 HIS A O 1
ATOM 698 N N . SER A 1 96 ? 3.326 -6.380 -24.986 1.00 91.25 96 SER A N 1
ATOM 699 C CA . SER A 1 96 ? 2.531 -7.486 -24.450 1.00 91.25 96 SER A CA 1
ATOM 700 C C . SER A 1 96 ? 3.223 -8.828 -24.289 1.00 91.25 96 SER A C 1
ATOM 702 O O . SER A 1 96 ? 4.217 -9.107 -24.947 1.00 91.25 96 SER A O 1
ATOM 704 N N . GLY A 1 97 ? 2.647 -9.689 -23.464 1.00 87.81 97 GLY A N 1
ATOM 705 C CA . GLY A 1 97 ? 3.133 -11.044 -23.225 1.00 87.81 97 GLY A CA 1
ATOM 706 C C . GLY A 1 97 ? 3.164 -11.352 -21.740 1.00 87.81 97 GLY A C 1
ATOM 707 O O . GLY A 1 97 ? 3.427 -10.482 -20.913 1.00 87.81 97 GLY A O 1
ATOM 708 N N . ASP A 1 98 ? 2.906 -12.602 -21.394 1.00 93.00 98 ASP A N 1
ATOM 709 C CA . ASP A 1 98 ? 2.954 -12.998 -19.994 1.00 93.00 98 ASP A CA 1
ATOM 710 C C . ASP A 1 98 ? 4.415 -13.095 -19.538 1.00 93.00 98 ASP A C 1
ATOM 712 O O . ASP A 1 98 ? 5.288 -13.587 -20.261 1.00 93.00 98 ASP A O 1
ATOM 716 N N . ILE A 1 99 ? 4.702 -12.629 -18.326 1.00 95.50 99 ILE A N 1
ATOM 717 C CA . ILE A 1 99 ? 6.003 -12.807 -17.685 1.00 95.50 99 ILE A CA 1
ATOM 718 C C . ILE A 1 99 ? 5.828 -13.810 -16.558 1.00 95.50 99 ILE A C 1
ATOM 720 O O . ILE A 1 99 ? 5.156 -13.538 -15.568 1.00 95.50 99 ILE A O 1
ATOM 724 N N . VAL A 1 100 ? 6.468 -14.964 -16.701 1.00 94.12 100 VAL A N 1
ATOM 725 C CA . VAL A 1 100 ? 6.417 -16.052 -15.729 1.00 94.12 100 VAL A CA 1
ATOM 726 C C . VAL A 1 100 ? 7.815 -16.303 -15.186 1.00 94.12 100 VAL A C 1
ATOM 728 O O . VAL A 1 100 ? 8.739 -16.649 -15.925 1.00 94.12 100 VAL A O 1
ATOM 731 N N . ILE A 1 101 ? 7.964 -16.153 -13.877 1.00 91.31 101 ILE A N 1
ATOM 732 C CA . ILE A 1 101 ? 9.127 -16.597 -13.119 1.00 91.31 101 ILE A CA 1
ATOM 733 C C . ILE A 1 101 ? 8.672 -17.792 -12.286 1.00 91.31 101 ILE A C 1
ATOM 735 O O . ILE A 1 101 ? 7.892 -17.630 -11.351 1.00 91.31 101 ILE A O 1
ATOM 739 N N . ASP A 1 102 ? 9.158 -18.984 -12.632 1.00 85.56 102 ASP A N 1
ATOM 740 C CA . ASP A 1 102 ? 8.972 -20.189 -11.823 1.00 85.56 102 ASP A CA 1
ATOM 741 C C . ASP A 1 102 ? 10.320 -20.562 -11.208 1.00 85.56 102 ASP A C 1
ATOM 743 O O . ASP A 1 102 ? 11.174 -21.217 -11.811 1.00 85.56 102 ASP A O 1
ATOM 747 N N . HIS A 1 103 ? 10.537 -20.022 -10.017 1.00 76.56 103 HIS A N 1
ATOM 748 C CA . HIS A 1 103 ? 11.783 -20.045 -9.262 1.00 76.56 103 HIS A CA 1
ATOM 749 C C . HIS A 1 103 ? 11.665 -20.985 -8.061 1.00 76.56 103 HIS A C 1
ATOM 751 O O . HIS A 1 103 ? 12.054 -20.666 -6.941 1.00 76.56 103 HIS A O 1
ATOM 757 N N . ILE A 1 104 ? 11.079 -22.156 -8.300 1.00 71.00 104 ILE A N 1
ATOM 758 C CA . ILE A 1 104 ? 10.930 -23.237 -7.327 1.00 71.00 104 ILE A CA 1
ATOM 759 C C . ILE A 1 104 ? 11.542 -24.500 -7.941 1.00 71.00 104 ILE A C 1
ATOM 761 O O . ILE A 1 104 ? 11.215 -24.871 -9.066 1.00 71.00 104 ILE A O 1
ATOM 765 N N . ASP A 1 105 ? 12.424 -25.182 -7.204 1.00 62.28 105 ASP A N 1
ATOM 766 C CA . ASP A 1 105 ? 12.992 -26.471 -7.607 1.00 62.28 105 ASP A CA 1
ATOM 767 C C . ASP A 1 105 ? 12.449 -27.572 -6.684 1.00 62.28 105 ASP A C 1
ATOM 769 O O . ASP A 1 105 ? 12.958 -27.749 -5.572 1.00 62.28 105 ASP A O 1
ATOM 773 N N . PRO A 1 106 ? 11.437 -28.348 -7.121 1.00 55.06 106 PRO A N 1
ATOM 774 C CA . PRO A 1 106 ? 10.876 -29.433 -6.319 1.00 55.06 106 PRO A CA 1
ATOM 775 C C . PRO A 1 106 ? 11.871 -30.582 -6.061 1.00 55.06 106 PRO A C 1
ATOM 777 O O . PRO A 1 106 ? 11.579 -31.471 -5.262 1.00 55.06 106 PRO A O 1
ATOM 780 N N . GLY A 1 107 ? 13.032 -30.600 -6.731 1.00 54.31 107 GLY A N 1
ATOM 781 C CA . GLY A 1 107 ? 14.102 -31.578 -6.536 1.00 54.31 107 GLY A CA 1
ATOM 782 C C . GLY A 1 107 ? 15.213 -31.141 -5.575 1.00 54.31 107 GLY A C 1
ATOM 783 O O . GLY A 1 107 ? 16.093 -31.954 -5.278 1.00 54.31 107 GLY A O 1
ATOM 784 N N . ASN A 1 108 ? 15.202 -29.898 -5.080 1.00 58.03 108 ASN A N 1
ATOM 785 C CA . ASN A 1 108 ? 16.244 -29.382 -4.194 1.00 58.03 108 ASN A CA 1
ATOM 786 C C . ASN A 1 108 ? 15.911 -29.674 -2.712 1.00 58.03 108 ASN A C 1
ATOM 788 O O . ASN A 1 108 ? 14.951 -29.114 -2.185 1.00 58.03 108 ASN A O 1
ATOM 792 N N . PRO A 1 109 ? 16.711 -30.485 -1.988 1.00 49.62 109 PRO A N 1
ATOM 793 C CA . PRO A 1 109 ? 16.480 -30.780 -0.570 1.00 49.62 109 PRO A CA 1
ATOM 794 C C . PRO A 1 109 ? 16.652 -29.572 0.368 1.00 49.62 109 PRO A C 1
ATOM 796 O O . PRO A 1 109 ? 16.326 -29.691 1.547 1.00 49.62 109 PRO A O 1
ATOM 799 N N . LEU A 1 110 ? 17.163 -28.434 -0.121 1.00 49.66 110 LEU A N 1
ATOM 800 C CA . LEU A 1 110 ? 17.188 -27.165 0.615 1.00 49.66 110 LEU A CA 1
ATOM 801 C C . LEU A 1 110 ? 15.915 -26.327 0.421 1.00 49.66 110 LEU A C 1
ATOM 803 O O . LEU A 1 110 ? 15.735 -25.369 1.161 1.00 49.66 110 LEU A O 1
ATOM 807 N N . GLY A 1 111 ? 15.047 -26.656 -0.546 1.00 55.72 111 GLY A N 1
ATOM 808 C CA . GLY A 1 111 ? 13.803 -25.931 -0.848 1.00 55.72 111 GLY A CA 1
ATOM 809 C C . GLY A 1 111 ? 13.989 -24.520 -1.425 1.00 55.72 111 GLY A C 1
ATOM 810 O O . GLY A 1 111 ? 13.199 -24.106 -2.263 1.00 55.72 111 GLY A O 1
ATOM 811 N N . GLU A 1 112 ? 15.049 -23.812 -1.038 1.00 65.38 112 GLU A N 1
ATOM 812 C CA . GLU A 1 112 ? 15.380 -22.449 -1.446 1.00 65.38 112 GLU A CA 1
ATOM 813 C C . GLU A 1 112 ? 16.250 -22.441 -2.710 1.00 65.38 112 GLU A C 1
ATOM 815 O O . GLU A 1 112 ? 17.312 -23.068 -2.782 1.00 65.38 112 GLU A O 1
ATOM 820 N N . VAL A 1 113 ? 15.787 -21.716 -3.723 1.00 68.94 113 VAL A N 1
ATOM 821 C CA . VAL A 1 113 ? 16.442 -21.538 -5.024 1.00 68.94 113 VAL A CA 1
ATOM 822 C C . VAL A 1 113 ? 17.051 -20.137 -5.147 1.00 68.94 113 VAL A C 1
ATOM 824 O O . VAL A 1 113 ? 17.904 -19.903 -5.993 1.00 68.94 113 VAL A O 1
ATOM 827 N N . GLY A 1 114 ? 16.668 -19.190 -4.292 1.00 82.06 114 GLY A N 1
ATOM 828 C CA . GLY A 1 114 ? 17.175 -17.820 -4.263 1.00 82.06 114 GLY A CA 1
ATOM 829 C C . GLY A 1 114 ? 16.066 -16.773 -4.311 1.00 82.06 114 GLY A C 1
ATOM 830 O O . GLY A 1 114 ? 14.913 -17.096 -4.595 1.00 82.06 114 GLY A O 1
ATOM 831 N N . GLY A 1 115 ? 16.438 -15.524 -4.055 1.00 90.12 115 GLY A N 1
ATOM 832 C CA . GLY A 1 115 ? 15.533 -14.374 -4.011 1.00 90.12 115 GLY A CA 1
ATOM 833 C C . GLY A 1 115 ? 15.579 -13.515 -5.274 1.00 90.12 115 GLY A C 1
ATOM 834 O O . GLY A 1 115 ? 16.482 -13.629 -6.114 1.00 90.12 115 GLY A O 1
ATOM 835 N N . LEU A 1 116 ? 14.613 -12.605 -5.394 1.00 94.81 116 LEU A N 1
ATOM 836 C CA . LEU A 1 116 ? 14.484 -11.668 -6.506 1.00 94.81 116 LEU A CA 1
ATOM 837 C C . LEU A 1 116 ? 14.865 -10.253 -6.062 1.00 94.81 116 LEU A C 1
ATOM 839 O O . LEU A 1 116 ? 14.280 -9.698 -5.138 1.00 94.81 116 LEU A O 1
ATOM 843 N N . HIS A 1 117 ? 15.829 -9.634 -6.744 1.00 95.31 117 HIS A N 1
ATOM 844 C CA . HIS A 1 117 ? 16.306 -8.287 -6.422 1.00 95.31 117 HIS A CA 1
ATOM 845 C C . HIS A 1 117 ? 16.204 -7.373 -7.639 1.00 95.31 117 HIS A C 1
ATOM 847 O O . HIS A 1 117 ? 16.950 -7.524 -8.608 1.00 95.31 117 HIS A O 1
ATOM 853 N N . PHE A 1 118 ? 15.325 -6.382 -7.556 1.00 96.62 118 PHE A N 1
ATOM 854 C CA . PHE A 1 118 ? 15.161 -5.310 -8.527 1.00 96.62 118 PHE A CA 1
ATOM 855 C C . PHE A 1 118 ? 15.544 -3.994 -7.855 1.00 96.62 118 PHE A C 1
ATOM 857 O O . PHE A 1 118 ? 14.770 -3.395 -7.107 1.00 96.62 118 PHE A O 1
ATOM 864 N N . ILE A 1 119 ? 16.773 -3.550 -8.115 1.00 95.25 119 ILE A N 1
ATOM 865 C CA . ILE A 1 119 ? 17.364 -2.382 -7.462 1.00 95.25 119 ILE A CA 1
ATOM 866 C C . ILE A 1 119 ? 17.718 -1.331 -8.513 1.00 95.25 119 ILE A C 1
ATOM 868 O O . ILE A 1 119 ? 18.593 -1.539 -9.355 1.00 95.25 119 ILE A O 1
ATOM 872 N N . ALA A 1 120 ? 17.062 -0.176 -8.470 1.00 93.06 120 ALA A N 1
ATOM 873 C CA . ALA A 1 120 ? 17.412 0.941 -9.335 1.00 93.06 120 ALA A CA 1
ATOM 874 C C . ALA A 1 120 ? 18.760 1.548 -8.923 1.00 93.06 120 ALA A C 1
ATOM 876 O O . ALA A 1 120 ? 19.210 1.450 -7.780 1.00 93.06 120 ALA A O 1
ATOM 877 N N . GLY A 1 121 ? 19.434 2.177 -9.883 1.00 89.12 121 GLY A N 1
ATOM 878 C CA . GLY A 1 121 ? 20.767 2.711 -9.645 1.00 89.12 121 GLY A CA 1
ATOM 879 C C . GLY A 1 121 ? 20.774 3.855 -8.639 1.00 89.12 121 GLY A C 1
ATOM 880 O O . GLY A 1 121 ? 19.996 4.802 -8.768 1.00 89.12 121 GLY A O 1
ATOM 881 N N . HIS A 1 122 ? 21.703 3.780 -7.687 1.00 88.38 122 HIS A N 1
ATOM 882 C CA . HIS A 1 122 ? 21.914 4.763 -6.625 1.00 88.38 122 HIS A CA 1
ATOM 883 C C . HIS A 1 122 ? 23.396 5.172 -6.530 1.00 88.38 122 HIS A C 1
ATOM 885 O O . HIS A 1 122 ? 24.276 4.460 -7.019 1.00 88.38 122 HIS A O 1
ATOM 891 N N . GLY A 1 123 ? 23.700 6.308 -5.896 1.00 82.56 123 GLY A N 1
ATOM 892 C CA . GLY A 1 123 ? 25.080 6.777 -5.729 1.00 82.56 123 GLY A CA 1
ATOM 893 C C . GLY A 1 123 ? 25.707 7.314 -7.021 1.00 82.56 123 GLY A C 1
ATOM 894 O O . GLY A 1 123 ? 26.920 7.213 -7.215 1.00 82.56 123 GLY A O 1
ATOM 895 N N . GLY A 1 124 ? 24.883 7.874 -7.918 1.00 71.81 124 GL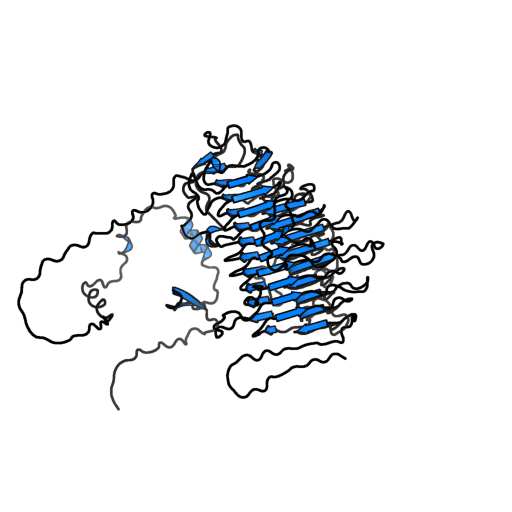Y A N 1
ATOM 896 C CA . GLY A 1 124 ? 25.339 8.622 -9.098 1.00 71.81 124 GLY A CA 1
ATOM 897 C C . GLY A 1 124 ? 26.338 9.718 -8.717 1.00 71.81 124 GLY A C 1
ATOM 898 O O . GLY A 1 124 ? 26.438 10.092 -7.556 1.00 71.81 124 GLY A O 1
ATOM 899 N N . HIS A 1 125 ? 27.124 10.228 -9.661 1.00 65.62 125 HIS A N 1
ATOM 900 C CA . HIS A 1 125 ? 28.187 11.200 -9.336 1.00 65.62 125 HIS A CA 1
ATOM 901 C C . HIS A 1 125 ? 27.919 12.585 -9.912 1.00 65.62 125 HIS A C 1
ATOM 903 O O . HIS A 1 125 ? 28.596 13.544 -9.538 1.00 65.62 125 HIS A O 1
ATOM 909 N N . ARG A 1 126 ? 26.996 12.689 -10.873 1.00 67.25 126 ARG A N 1
ATOM 910 C CA . ARG A 1 126 ? 26.648 13.951 -11.509 1.00 67.25 126 ARG A CA 1
ATOM 911 C C . ARG A 1 126 ? 25.273 14.366 -11.045 1.00 67.25 126 ARG A C 1
ATOM 913 O O . ARG A 1 126 ? 24.336 13.582 -11.017 1.00 67.25 126 ARG A O 1
ATOM 920 N N . GLN A 1 127 ? 25.156 15.654 -10.798 1.00 63.38 127 GLN A N 1
ATOM 921 C CA . GLN A 1 127 ? 23.913 16.283 -10.404 1.00 63.38 127 GLN A CA 1
ATOM 922 C C . GLN A 1 127 ? 22.765 16.063 -11.410 1.00 63.38 127 GLN A C 1
ATOM 924 O O . GLN A 1 127 ? 21.619 16.009 -11.003 1.00 63.38 127 GLN A O 1
ATOM 929 N N . TYR A 1 128 ? 23.076 15.871 -12.701 1.00 67.31 128 TYR A N 1
ATOM 930 C CA . TYR A 1 128 ? 22.098 15.591 -13.764 1.00 67.31 128 TYR A CA 1
ATOM 931 C C . TYR A 1 128 ? 21.795 14.100 -13.976 1.00 67.31 128 TYR A C 1
ATOM 933 O O . TYR A 1 128 ? 21.125 13.734 -14.946 1.00 67.31 128 TYR A O 1
ATOM 941 N N . ASP A 1 129 ? 22.334 13.219 -13.133 1.00 72.00 129 ASP A N 1
ATOM 942 C CA . ASP A 1 129 ? 21.972 11.809 -13.162 1.00 72.00 129 ASP A CA 1
ATOM 943 C C . ASP A 1 129 ? 20.521 11.714 -12.674 1.00 72.00 129 ASP A C 1
ATOM 945 O O . ASP A 1 129 ? 20.250 11.934 -11.500 1.00 72.00 129 ASP A O 1
ATOM 949 N N . TYR A 1 130 ? 19.592 11.473 -13.599 1.00 82.25 130 TYR A N 1
ATOM 950 C CA . TYR A 1 130 ? 18.147 11.446 -13.375 1.00 82.25 130 TYR A CA 1
ATOM 951 C C . TYR A 1 130 ? 17.547 10.234 -14.089 1.00 82.25 130 TYR A C 1
ATOM 953 O O . TYR A 1 130 ? 18.113 9.751 -15.077 1.00 82.25 130 TYR A O 1
ATOM 961 N N . ARG A 1 131 ? 16.371 9.806 -13.632 1.00 87.94 131 ARG A N 1
ATOM 962 C CA . ARG A 1 131 ? 15.516 8.800 -14.262 1.00 87.94 131 ARG A CA 1
ATOM 963 C C . ARG A 1 131 ? 16.198 7.439 -14.394 1.00 87.94 131 ARG A C 1
ATOM 965 O O . ARG A 1 131 ? 16.043 6.762 -15.409 1.00 87.94 131 ARG A O 1
ATOM 972 N N . SER A 1 132 ? 16.993 7.063 -13.389 1.00 90.50 132 SER A N 1
ATOM 973 C CA . SER A 1 132 ? 17.496 5.697 -13.276 1.00 90.50 132 SER A CA 1
ATOM 974 C C . SER A 1 132 ? 16.382 4.785 -12.780 1.00 90.50 132 SER A C 1
ATOM 976 O O . SER A 1 132 ? 15.676 5.134 -11.837 1.00 90.50 132 SER A O 1
ATOM 978 N N . TYR A 1 133 ? 16.203 3.618 -13.389 1.00 95.25 133 TYR A N 1
ATOM 979 C CA . TYR A 1 133 ? 15.099 2.754 -12.984 1.00 95.25 133 TYR A CA 1
ATOM 980 C C . TYR A 1 133 ? 15.406 1.272 -13.037 1.00 95.25 133 TYR A C 1
ATOM 982 O O . TYR A 1 133 ? 16.398 0.816 -13.612 1.00 95.25 133 TYR A O 1
ATOM 990 N N . VAL A 1 134 ? 14.529 0.518 -12.396 1.00 97.00 134 VAL A N 1
ATOM 991 C CA . VAL A 1 134 ? 14.461 -0.924 -12.527 1.00 97.00 134 VAL A CA 1
ATOM 992 C C . VAL A 1 134 ? 13.005 -1.329 -12.710 1.00 97.00 134 VAL A C 1
ATOM 994 O O . VAL A 1 134 ? 12.131 -0.784 -12.039 1.00 97.00 134 VAL A O 1
ATOM 997 N N . GLN A 1 135 ? 12.727 -2.257 -13.620 1.00 98.00 135 GLN A N 1
ATOM 998 C CA . GLN A 1 135 ? 11.353 -2.696 -13.849 1.00 98.00 135 GLN A CA 1
ATOM 999 C C . GLN A 1 135 ? 11.258 -4.187 -14.158 1.00 98.00 135 GLN A C 1
ATOM 1001 O O . GLN A 1 135 ? 12.035 -4.724 -14.948 1.00 98.00 135 GLN A O 1
ATOM 1006 N N . LEU A 1 136 ? 10.271 -4.839 -13.557 1.00 98.12 136 LEU A N 1
ATOM 1007 C CA . LEU A 1 136 ? 9.735 -6.124 -13.978 1.00 98.12 136 LEU A CA 1
ATOM 1008 C C . LEU A 1 136 ? 8.363 -5.873 -14.596 1.00 98.12 136 LEU A C 1
ATOM 1010 O O . LEU A 1 136 ? 7.438 -5.482 -13.898 1.00 98.12 136 LEU A O 1
ATOM 1014 N N . GLY A 1 137 ? 8.230 -6.072 -15.898 1.00 97.69 137 GLY A N 1
ATOM 1015 C CA . GLY A 1 137 ? 7.007 -5.770 -16.624 1.00 97.69 137 GLY A CA 1
ATOM 1016 C C . GLY A 1 137 ? 7.252 -4.974 -17.892 1.00 97.69 137 GLY A C 1
ATOM 1017 O O . GLY A 1 137 ? 8.374 -4.837 -18.393 1.00 97.69 137 GLY A O 1
ATOM 1018 N N . HIS A 1 138 ? 6.156 -4.491 -18.455 1.00 95.62 138 HIS A N 1
ATOM 1019 C CA . HIS A 1 138 ? 6.158 -3.820 -19.749 1.00 95.62 138 HIS A CA 1
ATOM 1020 C C . HIS A 1 138 ? 6.059 -2.307 -19.621 1.00 95.62 138 HIS A C 1
ATOM 1022 O O . HIS A 1 138 ? 5.349 -1.799 -18.760 1.00 95.62 138 HIS A O 1
ATOM 1028 N N . GLY A 1 139 ? 6.717 -1.609 -20.534 1.00 94.12 139 GLY A N 1
ATOM 1029 C CA . GLY A 1 139 ? 6.840 -0.163 -20.527 1.00 94.12 139 GLY A CA 1
ATOM 1030 C C . GLY A 1 139 ? 8.249 0.244 -20.161 1.00 94.12 139 GLY A C 1
ATOM 1031 O O . GLY A 1 139 ? 9.215 -0.320 -20.680 1.00 94.12 139 GLY A O 1
ATOM 1032 N N . GLY A 1 140 ? 8.361 1.242 -19.306 1.00 94.38 140 GLY A N 1
ATOM 1033 C CA . GLY A 1 140 ? 9.605 1.891 -18.960 1.00 94.38 140 GLY A CA 1
ATOM 1034 C C . GLY A 1 140 ? 9.425 3.396 -18.935 1.00 94.38 140 GLY A C 1
ATOM 1035 O O . GLY A 1 140 ? 8.343 3.933 -18.705 1.00 94.38 140 GLY A O 1
ATOM 1036 N N . LEU A 1 141 ? 10.520 4.103 -19.161 1.00 93.38 141 LEU A N 1
ATOM 1037 C CA . LEU A 1 141 ? 10.515 5.555 -19.149 1.00 93.38 141 LEU A CA 1
ATOM 1038 C C . LEU A 1 141 ? 10.109 6.097 -20.520 1.00 93.38 141 LEU A C 1
ATOM 1040 O O . LEU A 1 141 ? 10.799 5.828 -21.502 1.00 93.38 141 LEU A O 1
ATOM 1044 N N . ASP A 1 142 ? 9.053 6.908 -20.571 1.00 90.88 142 ASP A N 1
ATOM 1045 C CA . ASP A 1 142 ? 8.518 7.486 -21.815 1.00 90.88 142 ASP A CA 1
ATOM 1046 C C . ASP A 1 142 ? 8.082 6.409 -22.836 1.00 90.88 142 ASP A C 1
ATOM 1048 O O . ASP A 1 142 ? 8.069 6.626 -24.046 1.00 90.88 142 ASP A O 1
ATOM 1052 N N . ALA A 1 143 ? 7.742 5.208 -22.367 1.00 90.75 143 ALA A N 1
ATOM 1053 C CA . ALA A 1 143 ? 7.250 4.114 -23.197 1.00 90.75 143 ALA A CA 1
ATOM 1054 C C . ALA A 1 143 ? 5.721 4.204 -23.323 1.00 90.75 143 ALA A C 1
ATOM 1056 O O . ALA A 1 143 ? 5.001 3.477 -22.654 1.00 90.75 143 ALA A O 1
ATOM 1057 N N . ASP A 1 144 ? 5.197 5.149 -24.110 1.00 88.31 144 ASP A N 1
ATOM 1058 C CA . ASP A 1 144 ? 3.738 5.288 -24.237 1.00 88.31 144 ASP A CA 1
ATOM 1059 C C . ASP A 1 144 ? 3.131 4.082 -24.952 1.00 88.31 144 ASP A C 1
ATOM 1061 O O . ASP A 1 144 ? 3.539 3.731 -26.063 1.00 88.31 144 ASP A O 1
ATOM 1065 N N . GLY A 1 145 ? 2.088 3.505 -24.373 1.00 85.31 145 GLY A N 1
ATOM 1066 C CA . GLY A 1 145 ? 1.304 2.464 -25.010 1.00 85.31 145 GLY A CA 1
ATOM 1067 C C . GLY A 1 145 ? 0.388 1.702 -24.068 1.00 85.31 145 GLY A C 1
ATOM 1068 O O . GLY A 1 145 ? 0.533 1.718 -22.846 1.00 85.31 145 GLY A O 1
ATOM 1069 N N . ASN A 1 146 ? -0.566 0.992 -24.666 1.00 84.25 146 ASN A N 1
ATOM 1070 C CA . ASN A 1 146 ? -1.467 0.091 -23.950 1.00 84.25 146 ASN A CA 1
ATOM 1071 C C . ASN A 1 146 ? -0.705 -1.195 -23.606 1.00 84.25 146 ASN A C 1
ATOM 1073 O O . ASN A 1 146 ? -0.701 -2.144 -24.387 1.00 84.25 146 ASN A O 1
ATOM 1077 N N . HIS A 1 147 ? 0.020 -1.205 -22.494 1.00 90.25 147 HIS A N 1
ATOM 1078 C CA . HIS A 1 147 ? 0.805 -2.365 -22.077 1.00 90.25 147 HIS A CA 1
ATOM 1079 C C . HIS A 1 147 ? -0.055 -3.397 -21.354 1.00 90.25 147 HIS A C 1
ATOM 1081 O O . HIS A 1 147 ? -0.811 -3.029 -20.453 1.00 90.25 147 HIS A O 1
ATOM 1087 N N . PHE A 1 148 ? 0.067 -4.670 -21.728 1.00 92.69 148 PHE A N 1
ATOM 1088 C CA . PHE A 1 148 ? -0.731 -5.724 -21.109 1.00 92.69 148 PHE A CA 1
ATOM 1089 C C . PHE A 1 148 ? -0.049 -7.086 -21.055 1.00 92.69 148 PHE A C 1
ATOM 1091 O O . PHE A 1 148 ? 0.711 -7.437 -21.948 1.00 92.69 148 PHE A O 1
ATOM 1098 N N . GLY A 1 149 ? -0.371 -7.879 -20.048 1.00 93.56 149 GLY A N 1
ATOM 1099 C CA . GLY A 1 149 ? 0.144 -9.233 -19.866 1.00 93.56 149 GLY A CA 1
ATOM 1100 C C . GLY A 1 149 ? 0.125 -9.594 -18.392 1.00 93.56 149 GLY A C 1
ATOM 1101 O O . GLY A 1 149 ? 0.186 -8.725 -17.531 1.00 93.56 149 GLY A O 1
ATOM 1102 N N . ASN A 1 150 ? 0.012 -10.868 -18.067 1.00 97.25 150 ASN A N 1
ATOM 1103 C CA . ASN A 1 150 ? 0.038 -11.268 -16.669 1.00 97.25 150 ASN A CA 1
ATOM 1104 C C . ASN A 1 150 ? 1.483 -11.399 -16.183 1.00 97.25 150 ASN A C 1
ATOM 1106 O O . ASN A 1 150 ? 2.378 -11.790 -16.936 1.00 97.25 150 ASN A O 1
ATOM 1110 N N . ILE A 1 151 ? 1.720 -11.087 -14.913 1.00 98.50 151 ILE A N 1
ATOM 1111 C CA . ILE A 1 151 ? 3.012 -11.276 -14.257 1.00 98.50 151 ILE A CA 1
ATOM 1112 C C . ILE A 1 151 ? 2.821 -12.296 -13.143 1.00 98.50 151 ILE A C 1
ATOM 1114 O O . ILE A 1 151 ? 2.185 -12.007 -12.136 1.00 98.50 151 ILE A O 1
ATOM 1118 N N . PHE A 1 152 ? 3.407 -13.475 -13.319 1.00 97.62 152 PHE A N 1
ATOM 1119 C CA . PHE A 1 152 ? 3.368 -14.560 -12.347 1.00 97.62 152 PHE A CA 1
ATOM 1120 C C . PHE A 1 152 ? 4.770 -14.805 -11.800 1.00 97.62 152 PHE A C 1
ATOM 1122 O O . PHE A 1 152 ? 5.691 -15.135 -12.550 1.00 97.62 152 PHE A O 1
ATOM 1129 N N . ILE A 1 153 ? 4.940 -14.656 -10.492 1.00 95.94 153 ILE A N 1
ATOM 1130 C CA . ILE A 1 153 ? 6.185 -14.940 -9.785 1.00 95.94 153 ILE A CA 1
ATOM 1131 C C . ILE A 1 153 ? 5.883 -15.990 -8.732 1.00 95.94 153 ILE A C 1
ATOM 1133 O O . ILE A 1 153 ? 5.192 -15.713 -7.760 1.00 95.94 153 ILE A O 1
ATOM 1137 N N . ARG A 1 154 ? 6.464 -17.173 -8.890 1.00 91.69 154 ARG A N 1
ATOM 1138 C CA . ARG A 1 154 ? 6.626 -18.121 -7.793 1.00 91.69 154 ARG A CA 1
ATOM 1139 C C . ARG A 1 154 ? 8.097 -18.242 -7.480 1.00 91.69 154 ARG A C 1
ATOM 1141 O O . ARG A 1 154 ? 8.888 -18.522 -8.378 1.00 91.69 154 ARG A O 1
ATOM 1148 N N . GLY A 1 155 ? 8.480 -18.014 -6.235 1.00 88.00 155 GLY A N 1
ATOM 1149 C CA . GLY A 1 155 ? 9.878 -18.033 -5.840 1.00 88.00 155 GLY A CA 1
ATOM 1150 C C . GLY A 1 155 ? 10.106 -18.416 -4.393 1.00 88.00 155 GLY A C 1
ATOM 1151 O O . GLY A 1 155 ? 9.198 -18.756 -3.644 1.00 88.00 155 GLY A O 1
ATOM 1152 N N . THR A 1 156 ? 11.369 -18.373 -4.004 1.00 89.38 156 THR A N 1
ATOM 1153 C CA . THR A 1 156 ? 11.828 -18.667 -2.645 1.00 89.38 156 THR A CA 1
ATOM 1154 C C . THR A 1 156 ? 12.563 -17.445 -2.099 1.00 89.38 156 THR A C 1
ATOM 1156 O O . THR A 1 156 ? 12.560 -16.391 -2.731 1.00 89.38 156 THR A O 1
ATOM 1159 N N . GLN A 1 157 ? 13.240 -17.591 -0.965 1.00 91.25 157 GLN A N 1
ATOM 1160 C CA . GLN A 1 157 ? 14.127 -16.564 -0.429 1.00 91.25 157 GLN A CA 1
ATOM 1161 C C . GLN A 1 157 ? 15.589 -16.770 -0.837 1.00 91.25 157 GLN A C 1
ATOM 1163 O O . GLN A 1 157 ? 16.007 -17.874 -1.192 1.00 91.25 157 GLN A O 1
ATOM 1168 N N . ASP A 1 158 ? 16.376 -15.696 -0.785 1.00 89.75 158 ASP A N 1
ATOM 1169 C CA . ASP A 1 158 ? 17.834 -15.777 -0.815 1.00 89.75 158 ASP A CA 1
ATOM 1170 C C . ASP A 1 158 ? 18.411 -16.196 0.548 1.00 89.75 158 ASP A C 1
ATOM 1172 O O . ASP A 1 158 ? 17.700 -16.330 1.542 1.00 89.75 158 ASP A O 1
ATOM 1176 N N . ALA A 1 159 ? 19.735 -16.355 0.614 1.00 88.44 159 ALA A N 1
ATOM 1177 C CA . ALA A 1 159 ? 20.435 -16.759 1.836 1.00 88.44 159 ALA A CA 1
ATOM 1178 C C . ALA A 1 159 ? 20.289 -15.781 3.023 1.00 88.44 159 ALA A C 1
ATOM 1180 O O . ALA A 1 159 ? 20.692 -16.118 4.135 1.00 88.44 159 ALA A O 1
ATOM 1181 N N . ASN A 1 160 ? 19.766 -14.571 2.798 1.00 90.44 160 ASN A N 1
ATOM 1182 C CA . ASN A 1 160 ? 19.480 -13.594 3.844 1.00 90.44 160 ASN A CA 1
ATOM 1183 C C . ASN A 1 160 ? 17.993 -13.576 4.232 1.00 90.44 160 ASN A C 1
ATOM 1185 O O . ASN A 1 160 ? 17.620 -12.776 5.082 1.00 90.44 160 ASN A O 1
ATOM 1189 N N . GLY A 1 161 ? 17.148 -14.417 3.629 1.00 92.88 161 GLY A N 1
ATOM 1190 C CA . GLY A 1 161 ? 15.707 -14.440 3.882 1.00 92.88 161 GLY A CA 1
ATOM 1191 C C . GLY A 1 161 ? 14.905 -13.449 3.034 1.00 92.88 161 GLY A C 1
ATOM 1192 O O . GLY A 1 161 ? 13.772 -13.129 3.383 1.00 92.88 161 GLY A O 1
ATOM 1193 N N . ILE A 1 162 ? 15.462 -12.927 1.935 1.00 95.94 162 ILE A N 1
ATOM 1194 C CA . ILE A 1 162 ? 14.759 -11.983 1.051 1.00 95.94 162 ILE A CA 1
ATOM 1195 C C . ILE A 1 162 ? 14.099 -12.751 -0.093 1.00 95.94 162 ILE A C 1
ATOM 1197 O O . ILE A 1 162 ? 14.802 -13.327 -0.922 1.00 95.94 162 ILE A O 1
ATOM 1201 N N . GLY A 1 163 ? 12.769 -12.711 -0.171 1.00 95.88 163 GLY A N 1
ATOM 1202 C CA . GLY A 1 163 ? 11.998 -13.254 -1.291 1.00 95.88 163 GLY A CA 1
ATOM 1203 C C . GLY A 1 163 ? 11.966 -12.307 -2.486 1.00 95.88 163 GLY A C 1
ATOM 1204 O O . GLY A 1 163 ? 12.372 -12.662 -3.593 1.00 95.88 163 GLY A O 1
ATOM 1205 N N . LEU A 1 164 ? 11.546 -11.061 -2.249 1.00 97.75 164 LEU A N 1
ATOM 1206 C CA . LEU A 1 164 ? 11.502 -10.005 -3.259 1.00 97.75 164 LEU A CA 1
ATOM 1207 C C . LEU A 1 164 ? 11.946 -8.662 -2.671 1.00 97.75 164 LEU A C 1
ATOM 1209 O O . LEU A 1 164 ? 11.337 -8.141 -1.742 1.00 97.75 164 LEU A O 1
ATOM 1213 N N . LEU A 1 165 ? 12.959 -8.048 -3.274 1.00 98.06 165 LEU A N 1
ATOM 1214 C CA . LEU A 1 165 ? 13.365 -6.674 -2.996 1.00 98.06 165 LEU A CA 1
ATOM 1215 C C . LEU A 1 165 ? 13.145 -5.803 -4.231 1.00 98.06 165 LEU A C 1
ATOM 1217 O O . LEU A 1 165 ? 13.827 -5.967 -5.242 1.00 98.06 165 LEU A O 1
ATOM 1221 N N . LEU A 1 166 ? 12.241 -4.835 -4.117 1.00 98.31 166 LEU A N 1
ATOM 1222 C CA . LEU A 1 166 ? 11.991 -3.790 -5.098 1.00 98.31 166 LEU A CA 1
ATOM 1223 C C . LEU A 1 166 ? 12.393 -2.437 -4.505 1.00 98.31 166 LEU A C 1
ATOM 1225 O O . LEU A 1 166 ? 11.707 -1.904 -3.634 1.00 98.31 166 LEU A O 1
ATOM 1229 N N . LYS A 1 167 ? 13.515 -1.873 -4.961 1.00 97.44 167 LYS A N 1
ATOM 1230 C CA . LYS A 1 167 ? 14.105 -0.683 -4.332 1.00 97.44 167 LYS A CA 1
ATOM 1231 C C . LYS A 1 167 ? 14.482 0.391 -5.340 1.00 97.44 167 LYS A C 1
ATOM 1233 O O . LYS A 1 167 ? 15.273 0.151 -6.254 1.00 97.44 167 LYS A O 1
ATOM 1238 N N . ALA A 1 168 ? 13.928 1.586 -5.161 1.00 96.25 168 ALA A N 1
ATOM 1239 C CA . ALA A 1 168 ? 14.203 2.733 -6.020 1.00 96.25 168 ALA A CA 1
ATOM 1240 C C . ALA A 1 168 ? 15.578 3.360 -5.726 1.00 96.25 168 ALA A C 1
ATOM 1242 O O . ALA A 1 168 ? 16.137 3.185 -4.644 1.00 96.25 168 ALA A O 1
ATOM 1243 N N . GLY A 1 169 ? 16.121 4.085 -6.710 1.00 93.38 169 GLY A N 1
ATOM 1244 C CA . GLY A 1 169 ? 17.427 4.745 -6.633 1.00 93.38 169 GLY A CA 1
ATOM 1245 C C . GLY A 1 169 ? 17.404 5.996 -5.754 1.00 93.38 169 GLY A C 1
ATOM 1246 O O . GLY A 1 169 ? 16.449 6.223 -5.031 1.00 93.38 169 GLY A O 1
ATOM 1247 N N . ASP A 1 170 ? 18.434 6.839 -5.822 1.00 91.69 170 ASP A N 1
ATOM 1248 C CA . ASP A 1 170 ? 18.548 8.058 -4.995 1.00 91.69 170 ASP A CA 1
ATOM 1249 C C . ASP A 1 170 ? 18.602 9.363 -5.803 1.00 91.69 170 ASP A C 1
ATOM 1251 O O . ASP A 1 170 ? 19.048 10.414 -5.328 1.00 91.69 170 ASP A O 1
ATOM 1255 N N . ARG A 1 171 ? 18.183 9.290 -7.064 1.00 88.38 171 ARG A N 1
ATOM 1256 C CA . ARG A 1 171 ? 18.255 10.379 -8.036 1.00 88.38 171 ARG A CA 1
ATOM 1257 C C . ARG A 1 171 ? 16.870 10.811 -8.499 1.00 88.38 171 ARG A C 1
ATOM 1259 O O . ARG A 1 171 ? 15.896 10.090 -8.320 1.00 88.38 171 ARG A O 1
ATOM 1266 N N . ASN A 1 172 ? 16.775 12.010 -9.074 1.00 88.50 172 ASN A N 1
ATOM 1267 C CA . ASN A 1 172 ? 15.493 12.553 -9.530 1.00 88.50 172 ASN A CA 1
ATOM 1268 C C . ASN A 1 172 ? 14.803 11.589 -10.501 1.00 88.50 172 ASN A C 1
ATOM 1270 O O . ASN A 1 172 ? 15.472 11.063 -11.387 1.00 88.50 172 ASN A O 1
ATOM 1274 N N . ASP A 1 173 ? 13.493 11.412 -10.369 1.00 89.56 173 ASP A N 1
ATOM 1275 C CA . ASP A 1 173 ? 12.642 10.527 -11.172 1.00 89.56 173 ASP A CA 1
ATOM 1276 C C . ASP A 1 173 ? 13.081 9.055 -11.161 1.00 89.56 173 ASP A C 1
ATOM 1278 O O . ASP A 1 173 ? 12.736 8.302 -12.075 1.00 89.56 173 ASP A O 1
ATOM 1282 N N . ALA A 1 174 ? 13.879 8.638 -10.172 1.00 92.62 174 ALA A N 1
ATOM 1283 C CA . ALA A 1 174 ? 14.285 7.249 -10.063 1.00 92.62 174 ALA A CA 1
ATOM 1284 C C . ALA A 1 174 ? 13.132 6.393 -9.537 1.00 92.62 174 ALA A C 1
ATOM 1286 O O . ALA A 1 174 ? 12.465 6.760 -8.566 1.00 92.62 174 ALA A O 1
ATOM 1287 N N . TYR A 1 175 ? 12.910 5.236 -10.157 1.00 96.19 175 TYR A N 1
ATOM 1288 C CA . TYR A 1 175 ? 11.818 4.356 -9.757 1.00 96.19 175 TYR A CA 1
ATOM 1289 C C . TYR A 1 175 ? 12.177 2.877 -9.812 1.00 96.19 175 TYR A C 1
ATOM 1291 O O . TYR A 1 175 ? 13.106 2.457 -10.503 1.00 96.19 175 TYR A O 1
ATOM 1299 N N . ALA A 1 176 ? 11.416 2.092 -9.064 1.00 97.81 176 ALA A N 1
ATOM 1300 C CA . ALA A 1 176 ? 11.397 0.645 -9.146 1.00 97.81 176 ALA A CA 1
ATOM 1301 C C . ALA A 1 176 ? 9.948 0.186 -9.344 1.00 97.81 176 ALA A C 1
ATOM 1303 O O . ALA A 1 176 ? 9.060 0.674 -8.649 1.00 97.81 176 ALA A O 1
ATOM 1304 N N . GLN A 1 177 ? 9.684 -0.713 -10.289 1.00 98.25 177 GLN A N 1
ATOM 1305 C CA . GLN A 1 177 ? 8.317 -1.176 -10.538 1.00 98.25 177 GLN A CA 1
ATOM 1306 C C . GLN A 1 177 ? 8.233 -2.676 -10.828 1.00 98.25 177 GLN A C 1
ATOM 1308 O O . GLN A 1 177 ? 9.049 -3.207 -11.578 1.00 98.25 177 GLN A O 1
ATOM 1313 N N . VAL A 1 178 ? 7.211 -3.339 -10.284 1.00 98.62 178 VAL A N 1
ATOM 1314 C CA . VAL A 1 178 ? 6.661 -4.584 -10.835 1.00 98.62 178 VAL A CA 1
ATOM 1315 C C . VAL A 1 178 ? 5.291 -4.262 -11.417 1.00 98.62 178 VAL A C 1
ATOM 1317 O O . VAL A 1 178 ? 4.421 -3.763 -10.711 1.00 98.62 178 VAL A O 1
ATOM 1320 N N . GLY A 1 179 ? 5.097 -4.521 -12.702 1.00 97.69 179 GLY A N 1
ATOM 1321 C CA . GLY A 1 179 ? 3.879 -4.176 -13.418 1.00 97.69 179 GLY A CA 1
ATOM 1322 C C . GLY A 1 179 ? 4.142 -3.364 -14.677 1.00 97.69 179 GLY A C 1
ATOM 1323 O O . GLY A 1 179 ? 5.257 -3.282 -15.203 1.00 97.69 179 GLY A O 1
ATOM 1324 N N . HIS A 1 180 ? 3.068 -2.784 -15.190 1.00 95.69 180 HIS A N 1
ATOM 1325 C CA . HIS A 1 180 ? 3.051 -2.146 -16.495 1.00 95.69 180 HIS A CA 1
ATOM 1326 C C . HIS A 1 180 ? 3.041 -0.636 -16.350 1.00 95.69 180 HIS A C 1
ATOM 1328 O O . HIS A 1 180 ? 2.392 -0.110 -15.449 1.00 95.69 180 HIS A O 1
ATOM 1334 N N . GLY A 1 181 ? 3.732 0.043 -17.257 1.00 93.31 181 GLY A N 1
ATOM 1335 C CA . GLY A 1 181 ? 3.878 1.488 -17.240 1.00 93.31 181 GLY A CA 1
ATOM 1336 C C . GLY A 1 181 ? 5.286 1.898 -16.872 1.00 93.31 181 GLY A C 1
ATOM 1337 O O . GLY A 1 181 ? 6.241 1.389 -17.457 1.00 93.31 181 GLY A O 1
ATOM 1338 N N . GLY A 1 182 ? 5.394 2.847 -15.955 1.00 92.75 182 GLY A N 1
ATOM 1339 C CA . GLY A 1 182 ? 6.632 3.514 -15.592 1.00 92.75 182 GLY A CA 1
ATOM 1340 C C . GLY A 1 182 ? 6.427 5.019 -15.525 1.00 92.75 182 GLY A C 1
ATOM 1341 O O . GLY A 1 182 ? 5.312 5.528 -15.398 1.00 92.75 182 GLY A O 1
ATOM 1342 N N . THR A 1 183 ? 7.523 5.757 -15.606 1.00 91.62 183 THR A N 1
ATOM 1343 C CA . THR A 1 183 ? 7.478 7.220 -15.632 1.00 91.62 183 THR A CA 1
ATOM 1344 C C . THR A 1 183 ? 7.216 7.698 -17.062 1.00 91.62 183 THR A C 1
ATOM 1346 O O . THR A 1 183 ? 7.949 7.328 -17.973 1.00 91.62 183 THR A O 1
ATOM 1349 N N . TYR A 1 184 ? 6.220 8.559 -17.269 1.00 89.75 184 TYR A N 1
ATOM 1350 C CA . TYR A 1 184 ? 5.811 9.085 -18.578 1.00 89.75 184 TYR A CA 1
ATOM 1351 C C . TYR A 1 184 ? 5.361 8.015 -19.579 1.00 89.75 184 TYR A C 1
ATOM 1353 O O . TYR A 1 184 ? 5.371 8.275 -20.771 1.00 89.75 184 TYR A O 1
ATOM 1361 N N . ALA A 1 185 ? 5.012 6.809 -19.131 1.00 88.94 185 ALA A N 1
ATOM 1362 C CA . ALA A 1 185 ? 4.489 5.761 -20.001 1.00 88.94 185 ALA A CA 1
ATOM 1363 C C . ALA A 1 185 ? 2.975 5.938 -20.130 1.00 88.94 185 ALA A C 1
ATOM 1365 O O . ALA A 1 185 ? 2.207 5.265 -19.459 1.00 88.94 185 ALA A O 1
ATOM 1366 N N . ARG A 1 186 ? 2.497 6.895 -20.919 1.00 86.88 186 ARG A N 1
ATOM 1367 C CA . ARG A 1 186 ? 1.052 7.131 -21.040 1.00 86.88 186 ARG A CA 1
ATOM 1368 C C . ARG A 1 186 ? 0.420 6.054 -21.907 1.00 86.88 186 ARG A C 1
ATOM 1370 O O . ARG A 1 186 ? 0.967 5.686 -22.938 1.00 86.88 186 ARG A O 1
ATOM 1377 N N . SER A 1 187 ? -0.763 5.563 -21.549 1.00 79.25 187 SER A N 1
ATOM 1378 C CA . SER A 1 187 ? -1.429 4.550 -22.389 1.00 79.25 187 SER A CA 1
ATOM 1379 C C . SER A 1 187 ? -2.161 5.158 -23.600 1.00 79.25 187 SER A C 1
ATOM 1381 O O . SER A 1 187 ? -2.366 4.501 -24.613 1.00 79.25 187 SER A O 1
ATOM 1383 N N . GLY A 1 188 ? -2.499 6.451 -23.586 1.00 67.19 188 GLY A N 1
ATOM 1384 C CA . GLY A 1 188 ? -3.372 7.032 -24.612 1.00 67.19 188 GLY A CA 1
ATOM 1385 C C . GLY A 1 188 ? -2.731 7.484 -25.936 1.00 67.19 188 GLY A C 1
ATOM 1386 O O . GLY A 1 188 ? -1.641 8.040 -25.975 1.00 67.19 188 GLY A O 1
ATOM 1387 N N . THR A 1 189 ? -3.496 7.394 -27.033 1.00 60.22 189 THR A N 1
ATOM 1388 C CA . THR A 1 189 ? -3.158 7.912 -28.388 1.00 60.22 189 THR A CA 1
ATOM 1389 C C . THR A 1 189 ? -3.514 9.378 -28.618 1.00 60.22 189 THR A C 1
ATOM 1391 O O . THR A 1 189 ? -3.200 9.954 -29.660 1.00 60.22 189 THR A O 1
ATOM 1394 N N . GLY A 1 190 ? -4.244 9.974 -27.676 1.00 54.34 190 GLY A N 1
ATOM 1395 C CA . GLY A 1 190 ? -4.686 11.360 -27.734 1.00 54.34 190 GLY A CA 1
ATOM 1396 C C . GLY A 1 190 ? -5.936 11.700 -28.514 1.00 54.34 190 GLY A C 1
ATOM 1397 O O . GLY A 1 190 ? -6.327 12.865 -28.545 1.00 54.34 190 GLY A O 1
ATOM 1398 N N . ASN A 1 191 ? -6.597 10.711 -29.107 1.00 56.53 191 ASN A N 1
ATOM 1399 C CA . ASN A 1 191 ? -7.903 10.905 -29.734 1.00 56.53 191 ASN A CA 1
ATOM 1400 C C . ASN A 1 191 ? -9.083 10.609 -28.781 1.00 56.53 191 ASN A C 1
ATOM 1402 O O . ASN A 1 191 ? -10.231 10.795 -29.174 1.00 56.53 191 ASN A O 1
ATOM 1406 N N . GLY A 1 192 ? -8.817 10.143 -27.550 1.00 55.00 192 GLY A N 1
ATOM 1407 C CA . GLY A 1 192 ? -9.822 9.820 -26.522 1.00 55.00 192 GLY A CA 1
ATOM 1408 C C . GLY A 1 192 ? -10.787 8.674 -26.877 1.00 55.00 192 GLY A C 1
ATOM 1409 O O . GLY A 1 192 ? -11.712 8.385 -26.110 1.00 55.00 192 GLY A O 1
ATOM 1410 N N . ALA A 1 193 ? -10.609 8.045 -28.042 1.00 55.66 193 ALA A N 1
ATOM 1411 C CA . ALA A 1 193 ? -11.463 6.987 -28.574 1.00 55.66 193 ALA A CA 1
ATOM 1412 C C . ALA A 1 193 ? -10.803 5.602 -28.464 1.00 55.66 193 ALA A C 1
ATOM 1414 O O . ALA A 1 193 ? -11.508 4.646 -28.162 1.00 55.66 193 ALA A O 1
ATOM 1415 N N . ASP A 1 194 ? -9.472 5.525 -28.603 1.00 57.84 194 ASP A N 1
ATOM 1416 C CA . ASP A 1 194 ? -8.691 4.270 -28.602 1.00 57.84 194 ASP A CA 1
ATOM 1417 C C . ASP A 1 194 ? -7.737 4.162 -27.392 1.00 57.84 194 ASP A C 1
ATOM 1419 O O . ASP A 1 194 ? -6.643 3.599 -27.474 1.00 57.84 194 ASP A O 1
ATOM 1423 N N . THR A 1 195 ? -8.107 4.804 -26.284 1.00 63.16 195 THR A N 1
ATOM 1424 C CA . THR A 1 195 ? -7.331 4.860 -25.040 1.00 63.16 195 THR A CA 1
ATOM 1425 C C . THR A 1 195 ? -7.764 3.745 -24.094 1.00 63.16 195 THR A C 1
ATOM 1427 O O . THR A 1 195 ? -8.895 3.800 -23.608 1.00 63.16 195 THR A O 1
ATOM 1430 N N . PHE A 1 196 ? -6.885 2.781 -23.814 1.00 70.75 196 PHE A N 1
ATOM 1431 C CA . PHE A 1 196 ? -7.164 1.638 -22.937 1.00 70.75 196 PHE A CA 1
ATOM 1432 C C . PHE A 1 196 ? -6.058 1.549 -21.897 1.00 70.75 196 PHE A C 1
ATOM 1434 O O . PHE A 1 196 ? -4.888 1.583 -22.262 1.00 70.75 196 PHE A O 1
ATOM 1441 N N . GLY A 1 197 ? -6.375 1.487 -20.608 1.00 76.06 197 GLY A N 1
ATOM 1442 C CA . GLY A 1 197 ? -5.289 1.498 -19.635 1.00 76.06 197 GLY A CA 1
ATOM 1443 C C . GLY A 1 197 ? -4.513 0.186 -19.573 1.00 76.06 197 GLY A C 1
ATOM 1444 O O . GLY A 1 197 ? -4.913 -0.870 -20.072 1.00 76.06 197 GLY A O 1
ATOM 1445 N N . MET A 1 198 ? -3.338 0.296 -18.969 1.00 88.50 198 MET A N 1
ATOM 1446 C CA . MET A 1 198 ? -2.452 -0.834 -18.711 1.00 88.50 198 MET A CA 1
ATOM 1447 C C . MET A 1 198 ? -3.126 -1.884 -17.835 1.00 88.50 198 MET A C 1
ATOM 1449 O O . MET A 1 198 ? -3.803 -1.520 -16.870 1.00 88.50 198 MET A O 1
ATOM 1453 N N . ASN A 1 199 ? -2.928 -3.161 -18.158 1.00 91.75 199 ASN A N 1
ATOM 1454 C CA . ASN A 1 199 ? -3.652 -4.226 -17.476 1.00 91.75 199 ASN A CA 1
ATOM 1455 C C . ASN A 1 199 ? -2.956 -5.585 -17.455 1.00 91.75 199 ASN A C 1
ATOM 1457 O O . ASN A 1 199 ? -2.137 -5.881 -18.317 1.00 91.75 199 ASN A O 1
ATOM 1461 N N . GLY A 1 200 ? -3.343 -6.424 -16.503 1.00 94.62 200 GLY A N 1
ATOM 1462 C CA . GLY A 1 200 ? -2.736 -7.728 -16.267 1.00 94.62 200 GLY A CA 1
ATOM 1463 C C . GLY A 1 200 ? -2.890 -8.152 -14.816 1.00 94.62 200 GLY A C 1
ATOM 1464 O O . GLY A 1 200 ? -2.813 -7.329 -13.911 1.00 94.62 200 GLY A O 1
ATOM 1465 N N . ASP A 1 201 ? -3.087 -9.438 -14.571 1.00 97.69 201 ASP A N 1
ATOM 1466 C CA . ASP A 1 201 ? -3.002 -9.934 -13.204 1.00 97.69 201 ASP A CA 1
ATOM 1467 C C . ASP A 1 201 ? -1.526 -9.975 -12.778 1.00 97.69 201 ASP A C 1
ATOM 1469 O O . ASP A 1 201 ? -0.645 -10.354 -13.555 1.00 97.69 201 ASP A O 1
ATOM 1473 N N . ILE A 1 202 ? -1.247 -9.561 -11.545 1.00 98.75 202 ILE A N 1
ATOM 1474 C CA . ILE A 1 202 ? 0.068 -9.672 -10.917 1.00 98.75 202 ILE A CA 1
ATOM 1475 C C . ILE A 1 202 ? -0.083 -10.611 -9.729 1.00 98.75 202 ILE A C 1
ATOM 1477 O O . ILE A 1 202 ? -0.749 -10.269 -8.759 1.00 98.75 202 ILE A O 1
ATOM 1481 N N . ASP A 1 203 ? 0.553 -11.773 -9.785 1.00 98.56 203 ASP A N 1
ATOM 1482 C CA . ASP A 1 203 ? 0.538 -12.753 -8.702 1.00 98.56 203 ASP A CA 1
ATOM 1483 C C . ASP A 1 203 ? 1.972 -13.087 -8.296 1.00 98.56 203 ASP A C 1
ATOM 1485 O O . ASP A 1 203 ? 2.788 -13.512 -9.119 1.00 98.56 203 ASP A O 1
ATOM 1489 N N . ILE A 1 204 ? 2.296 -12.818 -7.036 1.00 98.25 204 ILE A N 1
ATOM 1490 C CA . ILE A 1 204 ? 3.628 -12.971 -6.462 1.00 98.25 204 ILE A CA 1
ATOM 1491 C C . ILE A 1 204 ? 3.507 -13.836 -5.217 1.00 98.25 204 ILE A C 1
ATOM 1493 O O . ILE A 1 204 ? 2.950 -13.406 -4.215 1.00 98.25 204 ILE A O 1
ATOM 1497 N N . GLU A 1 205 ? 4.104 -15.017 -5.256 1.00 96.62 205 GLU A N 1
ATOM 1498 C CA . GLU A 1 205 ? 4.188 -15.953 -4.142 1.00 96.62 205 GLU A CA 1
ATOM 1499 C C . GLU A 1 205 ? 5.665 -16.277 -3.894 1.00 96.62 205 GLU A C 1
ATOM 1501 O O . GLU A 1 205 ? 6.352 -16.827 -4.759 1.00 96.62 205 GLU A O 1
ATOM 1506 N N . VAL A 1 206 ? 6.190 -15.887 -2.731 1.00 95.12 206 VAL A N 1
ATOM 1507 C CA . VAL A 1 206 ? 7.590 -16.133 -2.359 1.00 95.12 206 VAL A CA 1
ATOM 1508 C C . VAL A 1 206 ? 7.722 -16.618 -0.918 1.00 95.12 206 VAL A C 1
ATOM 1510 O O . VAL A 1 206 ? 6.900 -16.322 -0.056 1.00 95.12 206 VAL A O 1
ATOM 1513 N N . SER A 1 207 ? 8.797 -17.339 -0.614 1.00 93.06 207 SER A N 1
ATOM 1514 C CA . SER A 1 207 ? 9.280 -17.438 0.773 1.00 93.06 207 SER A CA 1
ATOM 1515 C C . SER A 1 207 ? 10.078 -16.182 1.145 1.00 93.06 207 SER A C 1
ATOM 1517 O O . SER A 1 207 ? 10.673 -15.550 0.274 1.00 93.06 207 SER A O 1
ATOM 1519 N N . GLY A 1 208 ? 10.132 -15.842 2.431 1.00 94.44 208 GLY A N 1
ATOM 1520 C CA . GLY A 1 208 ? 10.911 -14.715 2.951 1.00 94.44 208 GLY A CA 1
ATOM 1521 C C . GLY A 1 208 ? 10.323 -13.332 2.668 1.00 94.44 208 GLY A C 1
ATOM 1522 O O . GLY A 1 208 ? 9.204 -13.180 2.184 1.00 94.44 208 GLY A O 1
ATOM 1523 N N . HIS A 1 209 ? 11.082 -12.292 3.002 1.00 97.88 209 HIS A N 1
ATOM 1524 C CA . HIS A 1 209 ? 10.594 -10.914 3.006 1.00 97.88 209 HIS A CA 1
ATOM 1525 C C . HIS A 1 209 ? 10.268 -10.383 1.606 1.00 97.88 209 HIS A C 1
ATOM 1527 O O . HIS A 1 209 ? 11.037 -10.579 0.659 1.00 97.88 209 HIS A O 1
ATOM 1533 N N . ILE A 1 210 ? 9.181 -9.616 1.508 1.00 98.62 210 ILE A N 1
ATOM 1534 C CA . ILE A 1 210 ? 8.871 -8.770 0.355 1.00 98.62 210 ILE A CA 1
ATOM 1535 C C . ILE A 1 210 ? 9.021 -7.308 0.778 1.00 98.62 210 ILE A C 1
ATOM 1537 O O . ILE A 1 210 ? 8.326 -6.837 1.674 1.00 98.62 210 ILE A O 1
ATOM 1541 N N . ALA A 1 211 ? 9.905 -6.563 0.123 1.00 98.50 211 ALA A N 1
ATOM 1542 C CA . ALA A 1 211 ? 10.158 -5.160 0.435 1.00 98.50 211 ALA A CA 1
ATOM 1543 C C . ALA A 1 211 ? 10.011 -4.278 -0.809 1.00 98.50 211 ALA A C 1
ATOM 1545 O O . ALA A 1 211 ? 10.747 -4.432 -1.782 1.00 98.50 211 ALA A O 1
ATOM 1546 N N . ILE A 1 212 ? 9.088 -3.319 -0.745 1.00 98.62 212 ILE A N 1
ATOM 1547 C CA . ILE A 1 212 ? 8.844 -2.274 -1.741 1.00 98.62 212 ILE A CA 1
ATOM 1548 C C . ILE A 1 212 ? 9.285 -0.950 -1.125 1.00 98.62 212 ILE A C 1
ATOM 1550 O O . ILE A 1 212 ? 8.610 -0.413 -0.250 1.00 98.62 212 ILE A O 1
ATOM 1554 N N . VAL A 1 213 ? 10.437 -0.431 -1.549 1.00 98.19 213 VAL A N 1
ATOM 1555 C CA . VAL A 1 213 ? 11.109 0.683 -0.866 1.00 98.19 213 VAL A CA 1
ATOM 1556 C C . VAL A 1 213 ? 11.422 1.809 -1.846 1.00 98.19 213 VAL A C 1
ATOM 1558 O O . VAL A 1 213 ? 12.270 1.674 -2.733 1.00 98.19 213 VAL A O 1
ATOM 1561 N N . SER A 1 214 ? 10.761 2.954 -1.670 1.00 96.19 214 SER A N 1
ATOM 1562 C CA . SER A 1 214 ? 11.089 4.173 -2.420 1.00 96.19 214 SER A CA 1
ATOM 1563 C C . SER A 1 214 ? 12.423 4.765 -1.956 1.00 96.19 214 SER A C 1
ATOM 1565 O O . SER A 1 214 ? 12.874 4.520 -0.840 1.00 96.19 214 SER A O 1
ATOM 1567 N N . GLY A 1 215 ? 13.061 5.576 -2.796 1.00 94.06 215 GLY A N 1
ATOM 1568 C CA . GLY A 1 215 ? 14.312 6.266 -2.490 1.00 94.06 215 GLY A CA 1
ATOM 1569 C C . GLY A 1 215 ? 14.109 7.701 -2.015 1.00 94.06 215 GLY A C 1
ATOM 1570 O O . GLY A 1 215 ? 13.064 8.294 -2.256 1.00 94.06 215 GLY A O 1
ATOM 1571 N N . THR A 1 216 ? 15.129 8.279 -1.384 1.00 92.25 216 THR A N 1
ATOM 1572 C CA . THR A 1 216 ? 15.238 9.723 -1.112 1.00 92.25 216 THR A CA 1
ATOM 1573 C C . THR A 1 216 ? 16.242 10.358 -2.076 1.00 92.25 216 THR A C 1
ATOM 1575 O O . THR A 1 216 ? 17.134 9.682 -2.583 1.00 92.25 216 THR A O 1
ATOM 1578 N N . LEU A 1 217 ? 16.152 11.665 -2.326 1.00 90.25 217 LEU A N 1
ATOM 1579 C CA . LEU A 1 217 ? 17.137 12.345 -3.169 1.00 90.25 217 LEU A CA 1
ATOM 1580 C C . LEU A 1 217 ? 18.463 12.534 -2.425 1.00 90.25 217 LEU A C 1
ATOM 1582 O O . LEU A 1 217 ? 18.504 13.121 -1.341 1.00 90.25 217 LEU A O 1
ATOM 1586 N N . THR A 1 218 ? 19.564 12.149 -3.064 1.00 88.31 218 THR A N 1
ATOM 1587 C CA . THR A 1 218 ? 20.909 12.621 -2.713 1.00 88.31 218 THR A CA 1
ATOM 1588 C C . THR A 1 218 ? 21.155 14.002 -3.326 1.00 88.31 218 THR A C 1
ATOM 1590 O O . THR A 1 218 ? 21.326 14.135 -4.541 1.00 88.31 218 THR A O 1
ATOM 1593 N N . LYS A 1 219 ? 21.191 15.044 -2.483 1.00 79.25 219 LYS A N 1
ATOM 1594 C CA . LYS A 1 219 ? 21.562 16.415 -2.877 1.00 79.25 219 LYS A CA 1
ATOM 1595 C C . LYS A 1 219 ? 23.075 16.615 -2.708 1.00 79.25 219 LYS A C 1
ATOM 1597 O O . LYS A 1 219 ? 23.540 16.947 -1.624 1.00 79.25 219 LYS A O 1
ATOM 1602 N N . ASP A 1 220 ? 23.847 16.444 -3.783 1.00 74.38 220 ASP A N 1
ATOM 1603 C CA . ASP A 1 220 ? 25.311 16.651 -3.753 1.00 74.38 220 ASP A CA 1
ATOM 1604 C C . ASP A 1 220 ? 25.715 18.136 -3.705 1.00 74.38 220 ASP A C 1
ATOM 1606 O O . ASP A 1 220 ? 26.841 18.471 -3.336 1.00 74.38 220 ASP A O 1
ATOM 1610 N N . ASN A 1 221 ? 24.806 19.045 -4.073 1.00 72.50 221 ASN A N 1
ATOM 1611 C CA . ASN A 1 221 ? 25.014 20.482 -3.953 1.00 72.50 221 ASN A CA 1
ATOM 1612 C C . ASN A 1 221 ? 23.791 21.151 -3.293 1.00 72.50 221 ASN A C 1
ATOM 1614 O O . ASN A 1 221 ? 22.724 21.188 -3.903 1.00 72.50 221 ASN A O 1
ATOM 1618 N N . PRO A 1 222 ? 23.943 21.722 -2.084 1.00 67.62 222 PRO A N 1
ATOM 1619 C CA . PRO A 1 222 ? 22.844 22.324 -1.329 1.00 67.62 222 PRO A CA 1
ATOM 1620 C C . PRO A 1 222 ? 22.310 23.636 -1.924 1.00 67.62 222 PRO A C 1
ATOM 1622 O O . PRO A 1 222 ? 21.314 24.148 -1.432 1.00 67.62 222 PRO A O 1
ATOM 1625 N N . ALA A 1 223 ? 22.961 24.202 -2.948 1.00 67.38 223 ALA A N 1
ATOM 1626 C CA . ALA A 1 223 ? 22.490 25.401 -3.645 1.00 67.38 223 ALA A CA 1
ATOM 1627 C C . ALA A 1 223 ? 21.439 25.114 -4.733 1.00 67.38 223 ALA A C 1
ATOM 1629 O O . ALA A 1 223 ? 21.016 26.048 -5.412 1.00 67.38 223 ALA A O 1
ATOM 1630 N N . TYR A 1 224 ? 21.072 23.848 -4.944 1.00 66.38 224 TYR A N 1
ATOM 1631 C CA . TYR A 1 224 ? 20.087 23.465 -5.943 1.00 66.38 224 TYR A CA 1
ATOM 1632 C C . TYR A 1 224 ? 18.791 22.966 -5.313 1.00 66.38 224 TYR A C 1
ATOM 1634 O O . TYR A 1 224 ? 18.779 22.055 -4.482 1.00 66.38 224 TYR A O 1
ATOM 1642 N N . ASP A 1 225 ? 17.697 23.547 -5.793 1.00 67.12 225 ASP A N 1
ATOM 1643 C CA . ASP A 1 225 ? 16.338 23.333 -5.305 1.00 67.12 225 ASP A CA 1
ATOM 1644 C C . ASP A 1 225 ? 15.598 22.279 -6.151 1.00 67.12 225 ASP A C 1
ATOM 1646 O O . ASP A 1 225 ? 14.417 22.426 -6.455 1.00 67.12 225 ASP A O 1
ATOM 1650 N N . GLU A 1 226 ? 16.293 21.231 -6.616 1.00 68.88 226 GLU A N 1
ATOM 1651 C CA . GLU A 1 226 ? 15.635 20.176 -7.390 1.00 68.88 226 GLU A CA 1
ATOM 1652 C C . GLU A 1 226 ? 14.600 19.417 -6.540 1.00 68.88 226 GLU A C 1
ATOM 1654 O O . GLU A 1 226 ? 14.929 18.667 -5.617 1.00 68.88 226 GLU A O 1
ATOM 1659 N N . ASP A 1 227 ? 13.342 19.554 -6.948 1.00 74.62 227 ASP A N 1
ATOM 1660 C CA . ASP A 1 227 ? 12.185 18.859 -6.400 1.00 74.62 227 ASP A CA 1
ATOM 1661 C C . ASP A 1 227 ? 12.110 17.417 -6.926 1.00 74.62 227 ASP A C 1
ATOM 1663 O O . ASP A 1 227 ? 11.330 17.094 -7.827 1.00 74.62 227 ASP A O 1
ATOM 1667 N N . ALA A 1 228 ? 12.967 16.540 -6.407 1.00 82.75 228 ALA A N 1
ATOM 1668 C CA . ALA A 1 228 ? 13.017 15.173 -6.907 1.00 82.75 228 ALA A CA 1
ATOM 1669 C C . ALA A 1 228 ? 11.756 14.361 -6.614 1.00 82.75 228 ALA A C 1
ATOM 1671 O O . ALA A 1 228 ? 11.088 14.558 -5.593 1.00 82.75 228 ALA A O 1
ATOM 1672 N N . ARG A 1 229 ? 11.489 13.413 -7.513 1.00 88.12 229 ARG A N 1
ATOM 1673 C CA . ARG A 1 229 ? 10.387 12.457 -7.423 1.00 88.12 229 ARG A CA 1
ATOM 1674 C C . ARG A 1 229 ? 10.942 11.039 -7.424 1.00 88.12 229 ARG A C 1
ATOM 1676 O O . ARG A 1 229 ? 11.701 10.721 -8.330 1.00 88.12 229 ARG A O 1
ATOM 1683 N N . LEU A 1 230 ? 10.614 10.204 -6.449 1.00 92.81 230 LEU A N 1
ATOM 1684 C CA . LEU A 1 230 ? 11.077 8.816 -6.402 1.00 92.81 230 LEU A CA 1
ATOM 1685 C C . LEU A 1 230 ? 9.926 7.878 -6.055 1.00 92.81 230 LEU A C 1
ATOM 1687 O O . LEU A 1 230 ? 9.005 8.264 -5.339 1.00 92.81 230 LEU A O 1
ATOM 1691 N N . SER A 1 231 ? 9.941 6.658 -6.592 1.00 95.38 231 SER A N 1
ATOM 1692 C CA . SER A 1 231 ? 8.841 5.728 -6.322 1.00 95.38 231 SER A CA 1
ATOM 1693 C C . SER A 1 231 ? 9.203 4.256 -6.403 1.00 95.38 231 SER A C 1
ATOM 1695 O O . SER A 1 231 ? 10.077 3.867 -7.174 1.00 95.38 231 SER A O 1
ATOM 1697 N N . ALA A 1 232 ? 8.502 3.434 -5.628 1.00 97.56 232 ALA A N 1
ATOM 1698 C CA . ALA A 1 232 ? 8.539 1.981 -5.737 1.00 97.56 232 ALA A CA 1
ATOM 1699 C C . ALA A 1 232 ? 7.109 1.436 -5.827 1.00 97.56 232 ALA A C 1
ATOM 1701 O O . ALA A 1 232 ? 6.307 1.684 -4.934 1.00 97.56 232 ALA A O 1
ATOM 1702 N N . THR A 1 233 ? 6.754 0.728 -6.896 1.00 97.56 233 THR A N 1
ATOM 1703 C CA . THR A 1 233 ? 5.355 0.327 -7.122 1.00 97.56 233 THR A CA 1
ATOM 1704 C C . THR A 1 233 ? 5.207 -1.131 -7.533 1.00 97.56 233 THR A C 1
ATOM 1706 O O . THR A 1 233 ? 6.010 -1.657 -8.299 1.00 97.56 233 THR A O 1
ATOM 1709 N N . ILE A 1 234 ? 4.164 -1.787 -7.036 1.00 98.50 234 ILE A N 1
ATOM 1710 C CA . ILE A 1 234 ? 3.658 -3.048 -7.573 1.00 98.50 234 ILE A CA 1
ATOM 1711 C C . ILE A 1 234 ? 2.244 -2.782 -8.062 1.00 98.50 234 ILE A C 1
ATOM 1713 O O . ILE A 1 234 ? 1.366 -2.429 -7.279 1.00 98.50 234 ILE A O 1
ATOM 1717 N N . GLY A 1 235 ? 2.039 -2.911 -9.363 1.00 97.00 235 GLY A N 1
ATOM 1718 C CA . GLY A 1 235 ? 0.808 -2.507 -10.017 1.00 97.00 235 GLY A CA 1
ATOM 1719 C C . GLY A 1 235 ? 1.075 -1.813 -11.340 1.00 97.00 235 GLY A C 1
ATOM 1720 O O . GLY A 1 235 ? 2.207 -1.681 -11.813 1.00 97.00 235 GLY A O 1
ATOM 1721 N N . HIS A 1 236 ? -0.006 -1.367 -11.957 1.00 94.62 236 HIS A N 1
ATOM 1722 C CA . HIS A 1 236 ? 0.051 -0.704 -13.251 1.00 94.62 236 HIS A CA 1
ATOM 1723 C C . HIS A 1 236 ? -0.066 0.803 -13.081 1.00 94.62 236 HIS A C 1
ATOM 1725 O O . HIS A 1 236 ? -0.816 1.261 -12.224 1.00 94.62 236 HIS A O 1
ATOM 1731 N N . GLY A 1 237 ? 0.643 1.557 -13.913 1.00 91.50 237 GLY A N 1
ATOM 1732 C CA . GLY A 1 237 ? 0.747 3.006 -13.814 1.00 91.50 237 GLY A CA 1
ATOM 1733 C C . GLY A 1 237 ? 2.175 3.427 -13.479 1.00 91.50 237 GLY A C 1
ATOM 1734 O O . GLY A 1 237 ? 3.128 2.938 -14.088 1.00 91.50 237 GLY A O 1
ATOM 1735 N N . GLY A 1 238 ? 2.325 4.348 -12.531 1.00 90.38 238 GLY A N 1
ATOM 1736 C CA . GLY A 1 238 ? 3.596 4.958 -12.157 1.00 90.38 238 GLY A CA 1
ATOM 1737 C C . GLY A 1 238 ? 3.476 6.475 -12.048 1.00 90.38 238 GLY A C 1
ATOM 1738 O O . GLY A 1 238 ? 2.548 7.005 -11.438 1.00 90.38 238 GLY A O 1
ATOM 1739 N N . TYR A 1 239 ? 4.437 7.190 -12.627 1.00 89.38 239 TYR A N 1
ATOM 1740 C CA . TYR A 1 239 ? 4.426 8.650 -12.656 1.00 89.38 239 TYR A CA 1
ATOM 1741 C C . TYR A 1 239 ? 3.984 9.146 -14.030 1.00 89.38 239 TYR A C 1
ATOM 1743 O O . TYR A 1 239 ? 4.656 8.848 -15.009 1.00 89.38 239 TYR A O 1
ATOM 1751 N N . ASP A 1 240 ? 2.932 9.960 -14.112 1.00 86.56 240 ASP A N 1
ATOM 1752 C CA . ASP A 1 240 ? 2.455 10.541 -15.376 1.00 86.56 240 ASP A CA 1
ATOM 1753 C C . ASP A 1 240 ? 2.158 9.461 -16.438 1.00 86.56 240 ASP A C 1
ATOM 1755 O O . ASP A 1 240 ? 2.524 9.575 -17.608 1.00 86.56 240 ASP A O 1
ATOM 1759 N N . ALA A 1 241 ? 1.537 8.364 -15.995 1.00 86.12 241 ALA A N 1
ATOM 1760 C CA . ALA A 1 241 ? 1.133 7.224 -16.821 1.00 86.12 241 ALA A CA 1
ATOM 1761 C C . ALA A 1 241 ? -0.341 7.334 -17.259 1.00 86.12 241 ALA A C 1
ATOM 1763 O O . ALA A 1 241 ? -1.046 6.334 -17.401 1.00 86.12 241 ALA A O 1
ATOM 1764 N N . ASP A 1 242 ? -0.813 8.570 -17.451 1.00 80.19 242 ASP A N 1
ATOM 1765 C CA . ASP A 1 242 ? -2.202 8.881 -17.770 1.00 80.19 242 ASP A CA 1
ATOM 1766 C C . ASP A 1 242 ? -2.731 8.072 -18.972 1.00 80.19 242 ASP A C 1
ATOM 1768 O O . ASP A 1 242 ? -2.015 7.847 -19.959 1.00 80.19 242 ASP A O 1
ATOM 1772 N N . PRO A 1 243 ? -4.021 7.692 -18.977 1.00 71.19 243 PRO A N 1
ATOM 1773 C CA . PRO A 1 243 ? -4.583 6.934 -20.082 1.00 71.19 243 PRO A CA 1
ATOM 1774 C C . PRO A 1 243 ? -4.960 7.799 -21.288 1.00 71.19 243 PRO A C 1
ATOM 1776 O O . PRO A 1 243 ? -5.444 7.287 -22.289 1.00 71.19 243 PRO A O 1
ATOM 1779 N N . ALA A 1 244 ? -4.723 9.112 -21.251 1.00 67.88 244 ALA A N 1
ATOM 1780 C CA . ALA A 1 244 ? -4.903 10.011 -22.387 1.00 67.88 244 ALA A CA 1
ATOM 1781 C C . ALA A 1 244 ? -3.761 11.036 -22.456 1.00 67.88 244 ALA A C 1
ATOM 1783 O O . ALA A 1 244 ? -3.219 11.447 -21.438 1.00 67.88 244 ALA A O 1
ATOM 1784 N N . ASN A 1 245 ? -3.405 11.490 -23.664 1.00 61.84 245 ASN A N 1
ATOM 1785 C CA . ASN A 1 245 ? -2.439 12.587 -23.820 1.00 61.84 245 ASN A CA 1
ATOM 1786 C C . ASN A 1 245 ? -3.063 13.978 -23.600 1.00 61.84 245 ASN A C 1
ATOM 1788 O O . ASN A 1 245 ? -2.349 14.981 -23.568 1.00 61.84 245 ASN A O 1
ATOM 1792 N N . ASN A 1 246 ? -4.393 14.027 -23.499 1.00 58.91 246 ASN A N 1
ATOM 1793 C CA . ASN A 1 246 ? -5.174 15.214 -23.236 1.00 58.91 246 ASN A CA 1
ATOM 1794 C C . ASN A 1 246 ? -6.121 14.943 -22.070 1.00 58.91 246 ASN A C 1
ATOM 1796 O O . ASN A 1 246 ? -6.523 13.816 -21.794 1.00 58.91 246 ASN A O 1
ATOM 1800 N N . ASN A 1 247 ? -6.495 16.026 -21.418 1.00 54.72 247 ASN A N 1
ATOM 1801 C CA . ASN A 1 247 ? -7.184 16.037 -20.141 1.00 54.72 247 ASN A CA 1
ATOM 1802 C C . ASN A 1 247 ? -8.711 15.857 -20.289 1.00 54.72 247 ASN A C 1
ATOM 1804 O O . ASN A 1 247 ? -9.508 16.503 -19.610 1.00 54.72 247 ASN A O 1
ATOM 1808 N N . THR A 1 248 ? -9.135 15.029 -21.254 1.00 55.00 248 THR A N 1
ATOM 1809 C CA . THR A 1 248 ? -10.557 14.773 -21.524 1.00 55.00 248 THR A CA 1
ATOM 1810 C C . THR A 1 248 ? -11.088 13.716 -20.562 1.00 55.00 248 THR A C 1
ATOM 1812 O O . THR A 1 248 ? -10.581 12.600 -20.500 1.00 55.00 248 THR A O 1
ATOM 1815 N N . VAL A 1 249 ? -12.142 14.070 -19.832 1.00 59.31 249 VAL A N 1
ATOM 1816 C CA . VAL A 1 249 ? -12.729 13.253 -18.767 1.00 59.31 249 VAL A CA 1
ATOM 1817 C C . VAL A 1 249 ? -13.556 12.102 -19.362 1.00 59.31 249 VAL A C 1
ATOM 1819 O O . VAL A 1 249 ? -14.608 12.345 -19.947 1.00 59.31 249 VAL A O 1
ATOM 1822 N N . ASN A 1 250 ? -13.098 10.855 -19.205 1.00 64.94 250 ASN A N 1
ATOM 1823 C CA . ASN A 1 250 ? -13.816 9.629 -19.605 1.00 64.94 250 ASN A CA 1
ATOM 1824 C C . ASN A 1 250 ? -14.151 8.730 -18.389 1.00 64.94 250 ASN A C 1
ATOM 1826 O O . ASN A 1 250 ? -14.217 7.511 -18.525 1.00 64.94 250 ASN A O 1
ATOM 1830 N N . ILE A 1 251 ? -14.351 9.319 -17.204 1.00 64.94 251 ILE A N 1
ATOM 1831 C CA . ILE A 1 251 ? -14.574 8.588 -15.937 1.00 64.94 251 ILE A CA 1
ATOM 1832 C C . ILE A 1 251 ? -15.792 7.652 -15.977 1.00 64.94 251 ILE A C 1
ATOM 1834 O O . ILE A 1 251 ? -15.707 6.527 -15.502 1.00 64.94 251 ILE A O 1
ATOM 1838 N N . ASP A 1 252 ? -16.872 8.047 -16.657 1.00 67.25 252 ASP A N 1
ATOM 1839 C CA . ASP A 1 252 ? -18.117 7.263 -16.711 1.00 67.25 252 ASP A CA 1
ATOM 1840 C C . ASP A 1 252 ? -18.043 6.037 -17.645 1.00 67.25 252 ASP A C 1
ATOM 1842 O O . ASP A 1 252 ? -19.024 5.303 -17.806 1.00 67.25 252 ASP A O 1
ATOM 1846 N N . ARG A 1 253 ? -16.911 5.813 -18.330 1.00 67.44 253 ARG A N 1
ATOM 1847 C CA . ARG A 1 253 ? -16.762 4.658 -19.219 1.00 67.44 253 ARG A CA 1
ATOM 1848 C C . ARG A 1 253 ? -16.419 3.408 -18.411 1.00 67.44 253 ARG A C 1
ATOM 1850 O O . ARG A 1 253 ? -15.273 3.184 -18.024 1.00 67.44 253 ARG A O 1
ATOM 1857 N N . LEU A 1 254 ? -17.441 2.594 -18.177 1.00 64.56 254 LEU A N 1
ATOM 1858 C CA . LEU A 1 254 ? -17.317 1.272 -17.573 1.00 64.56 254 LEU A CA 1
ATOM 1859 C C . LEU A 1 254 ? -16.928 0.209 -18.614 1.00 64.56 254 LEU A C 1
ATOM 1861 O O . LEU A 1 254 ? -17.238 0.379 -19.801 1.00 64.56 254 LEU A O 1
ATOM 1865 N N . PRO A 1 255 ? -16.321 -0.911 -18.179 1.00 64.31 255 PRO A N 1
ATOM 1866 C CA . PRO A 1 255 ? -16.083 -2.052 -19.050 1.00 64.31 255 PRO A CA 1
ATOM 1867 C C . PRO A 1 255 ? -17.380 -2.507 -19.735 1.00 64.31 255 PRO A C 1
ATOM 1869 O O . PRO A 1 255 ? -18.424 -2.610 -19.079 1.00 64.31 255 PRO A O 1
ATOM 1872 N N . PRO A 1 256 ? -17.357 -2.798 -21.047 1.00 65.44 256 PRO A N 1
ATOM 1873 C CA . PRO A 1 256 ? -18.514 -3.369 -21.719 1.00 65.44 256 PRO A CA 1
ATOM 1874 C C . PRO A 1 256 ? -18.881 -4.730 -21.104 1.00 65.44 256 PRO A C 1
ATOM 1876 O O . PRO A 1 256 ? -18.031 -5.478 -20.622 1.00 65.44 256 PRO A O 1
ATOM 1879 N N . ALA A 1 257 ? -20.169 -5.082 -21.127 1.00 60.66 257 ALA A N 1
ATOM 1880 C CA . ALA A 1 257 ? -20.623 -6.375 -20.619 1.00 60.66 257 ALA A CA 1
ATOM 1881 C C . ALA A 1 257 ? -19.939 -7.529 -21.378 1.00 60.66 257 ALA A C 1
ATOM 1883 O O . ALA A 1 257 ? -20.071 -7.631 -22.598 1.00 60.66 257 ALA A O 1
ATOM 1884 N N . GLY A 1 258 ? -19.244 -8.410 -20.650 1.00 65.38 258 GLY A N 1
ATOM 1885 C CA . GLY A 1 258 ? -18.433 -9.474 -21.251 1.00 65.38 258 GLY A CA 1
ATOM 1886 C C . GLY A 1 258 ? -17.040 -9.022 -21.698 1.00 65.38 258 GLY A C 1
ATOM 1887 O O . GLY A 1 258 ? -16.491 -9.639 -22.609 1.00 65.38 258 GLY A O 1
ATOM 1888 N N . ALA A 1 259 ? -16.499 -7.960 -21.086 1.00 71.00 259 ALA A N 1
ATOM 1889 C CA . ALA A 1 259 ? -15.108 -7.548 -21.243 1.00 71.00 259 ALA A CA 1
ATOM 1890 C C . ALA A 1 259 ? -14.150 -8.741 -21.095 1.00 71.00 259 ALA A C 1
ATOM 1892 O O . ALA A 1 259 ? -14.410 -9.685 -20.339 1.00 71.00 259 ALA A O 1
ATOM 1893 N N . LEU A 1 260 ? -13.065 -8.708 -21.867 1.00 78.88 260 LEU A N 1
ATOM 1894 C CA . LEU A 1 260 ? -12.046 -9.749 -21.813 1.00 78.88 260 LEU A CA 1
ATOM 1895 C C . LEU A 1 260 ? -11.322 -9.693 -20.458 1.00 78.88 260 LEU A C 1
ATOM 1897 O O . LEU A 1 260 ? -11.285 -8.648 -19.812 1.00 78.88 260 LEU A O 1
ATOM 1901 N N . GLY A 1 261 ? -10.765 -10.824 -20.023 1.00 83.12 261 GLY A N 1
ATOM 1902 C CA . GLY A 1 261 ? -9.989 -10.881 -18.781 1.00 83.12 261 GLY A CA 1
ATOM 1903 C C . GLY A 1 261 ? -8.715 -10.037 -18.867 1.00 83.12 261 GLY A C 1
ATOM 1904 O O . GLY A 1 261 ? -8.187 -9.835 -19.964 1.00 83.12 261 GLY A O 1
ATOM 1905 N N . ALA A 1 262 ? -8.221 -9.563 -17.722 1.00 86.56 262 ALA A N 1
ATOM 1906 C CA . ALA A 1 262 ? -6.975 -8.807 -17.645 1.00 86.56 262 ALA A CA 1
ATOM 1907 C C . ALA A 1 262 ? -5.806 -9.563 -18.306 1.00 86.56 262 ALA A C 1
ATOM 1909 O O . ALA A 1 262 ? -5.805 -10.792 -18.409 1.00 86.56 262 ALA A O 1
ATOM 1910 N N . GLY A 1 263 ? -4.851 -8.807 -18.847 1.00 83.94 263 GLY A N 1
ATOM 1911 C CA . GLY A 1 263 ? -3.684 -9.348 -19.542 1.00 83.94 263 GLY A CA 1
ATOM 1912 C C . GLY A 1 263 ? -3.969 -9.851 -20.960 1.00 83.94 263 GLY A C 1
ATOM 1913 O O . GLY A 1 263 ? -3.048 -10.260 -21.661 1.00 83.94 263 GLY A O 1
ATOM 1914 N N . THR A 1 264 ? -5.220 -9.797 -21.435 1.00 84.88 264 THR A N 1
ATOM 1915 C CA . THR A 1 264 ? -5.559 -10.164 -22.817 1.00 84.88 264 THR A CA 1
ATOM 1916 C C . THR A 1 264 ? -5.647 -8.946 -23.736 1.00 84.88 264 THR A C 1
ATOM 1918 O O . THR A 1 264 ? -6.030 -7.844 -23.338 1.00 84.88 264 THR A O 1
ATOM 1921 N N . ALA A 1 265 ? -5.306 -9.144 -25.012 1.00 81.88 265 ALA A N 1
ATOM 1922 C CA . ALA A 1 265 ? -5.386 -8.086 -26.011 1.00 81.88 265 ALA A CA 1
ATOM 1923 C C . ALA A 1 265 ? -6.827 -7.559 -26.131 1.00 81.88 265 ALA A C 1
ATOM 1925 O O . ALA A 1 265 ? -7.740 -8.308 -26.476 1.00 81.88 265 ALA A O 1
ATOM 1926 N N . GLY A 1 266 ? -7.013 -6.264 -25.872 1.00 75.50 266 GLY A N 1
ATOM 1927 C CA . GLY A 1 266 ? -8.316 -5.597 -25.923 1.00 75.50 266 GLY A CA 1
ATOM 1928 C C . GLY A 1 266 ? -9.143 -5.670 -24.633 1.00 75.50 266 GLY A C 1
ATOM 1929 O O . GLY A 1 266 ? -10.271 -5.188 -24.614 1.00 75.50 266 GLY A O 1
ATOM 1930 N N . ALA A 1 267 ? -8.617 -6.229 -23.535 1.00 76.00 267 ALA A N 1
ATOM 1931 C CA . ALA A 1 267 ? -9.307 -6.246 -22.236 1.00 76.00 267 ALA A CA 1
ATOM 1932 C C . ALA A 1 267 ? -9.662 -4.848 -21.713 1.00 76.00 267 ALA A C 1
ATOM 1934 O O . ALA A 1 267 ? -10.638 -4.681 -20.987 1.00 76.00 267 ALA A O 1
ATOM 1935 N N . GLY A 1 268 ? -8.892 -3.837 -22.116 1.00 71.12 268 GLY A N 1
ATOM 1936 C CA . GLY A 1 268 ? -9.123 -2.446 -21.746 1.00 71.12 268 GLY A CA 1
ATOM 1937 C C . GLY A 1 268 ? -10.001 -1.683 -22.730 1.00 71.12 268 GLY A C 1
ATOM 1938 O O . GLY A 1 268 ? -10.152 -0.478 -22.552 1.00 71.12 268 GLY A O 1
ATOM 1939 N N . ASP A 1 269 ? -10.567 -2.335 -23.756 1.00 72.88 269 ASP A N 1
ATOM 1940 C CA . ASP A 1 269 ? -11.335 -1.664 -24.803 1.00 72.88 269 ASP A CA 1
ATOM 1941 C C . ASP A 1 269 ? -12.546 -0.914 -24.221 1.00 72.88 269 ASP A C 1
ATOM 1943 O O . ASP A 1 269 ? -13.527 -1.499 -23.763 1.00 72.88 269 ASP A O 1
ATOM 1947 N N . GLY A 1 270 ? -12.478 0.417 -24.237 1.00 63.28 270 GLY A N 1
ATOM 1948 C CA . GLY A 1 270 ? -13.490 1.310 -23.679 1.00 63.28 270 GLY A CA 1
ATOM 1949 C C . GLY A 1 270 ? -13.322 1.603 -22.188 1.00 63.28 270 GLY A C 1
ATOM 1950 O O . GLY A 1 270 ? -14.075 2.424 -21.674 1.00 63.28 270 GLY A O 1
ATOM 1951 N N . VAL A 1 271 ? -12.331 1.011 -21.519 1.00 69.88 271 VAL A N 1
ATOM 1952 C CA . VAL A 1 271 ? -11.995 1.250 -20.110 1.00 69.88 271 VAL A CA 1
ATOM 1953 C C . VAL A 1 271 ? -10.858 2.262 -20.027 1.00 69.88 271 VAL A C 1
ATOM 1955 O O . VAL A 1 271 ? -9.724 2.010 -20.439 1.00 69.88 271 VAL A O 1
ATOM 1958 N N . TRP A 1 272 ? -11.166 3.439 -19.492 1.00 76.62 272 TRP A N 1
ATOM 1959 C CA . TRP A 1 272 ? -10.162 4.458 -19.212 1.00 76.62 272 TRP A CA 1
ATOM 1960 C C . TRP A 1 272 ? -9.577 4.198 -17.822 1.00 76.62 272 TRP A C 1
ATOM 1962 O O . TRP A 1 272 ? -10.306 4.361 -16.853 1.00 76.62 272 TRP A O 1
ATOM 1972 N N . GLY A 1 273 ? -8.302 3.805 -17.725 1.00 82.25 273 GLY A N 1
ATOM 1973 C CA . GLY A 1 273 ? -7.597 3.526 -16.461 1.00 82.25 273 GLY A CA 1
ATOM 1974 C C . GLY A 1 273 ? -7.105 2.078 -16.324 1.00 82.25 273 GLY A C 1
ATOM 1975 O O . GLY A 1 273 ? -7.240 1.288 -17.256 1.00 82.25 273 GLY A O 1
ATOM 1976 N N . HIS A 1 274 ? -6.447 1.755 -15.213 1.00 88.38 274 HIS A N 1
ATOM 1977 C CA . HIS A 1 274 ? -5.607 0.564 -15.066 1.00 88.38 274 HIS A CA 1
ATOM 1978 C C . HIS A 1 274 ? -6.284 -0.562 -14.285 1.00 88.38 274 HIS A C 1
ATOM 1980 O O . HIS A 1 274 ? -6.955 -0.299 -13.293 1.00 88.38 274 HIS A O 1
ATOM 1986 N N . PHE A 1 275 ? -6.088 -1.822 -14.673 1.00 90.81 275 PHE A N 1
ATOM 1987 C CA . PHE A 1 275 ? -6.809 -2.903 -13.998 1.00 90.81 275 PHE A CA 1
ATOM 1988 C C . PHE A 1 275 ? -6.138 -4.275 -14.041 1.00 90.81 275 PHE A C 1
ATOM 1990 O O . PHE A 1 275 ? -5.331 -4.558 -14.922 1.00 90.81 275 PHE A O 1
ATOM 1997 N N . GLY A 1 276 ? -6.533 -5.134 -13.111 1.00 93.75 276 GLY A N 1
ATOM 1998 C CA . GLY A 1 276 ? -6.018 -6.488 -12.929 1.00 93.75 276 GLY A CA 1
ATOM 1999 C C . GLY A 1 276 ? -5.963 -6.844 -11.448 1.00 93.75 276 GLY A C 1
ATOM 2000 O O . GLY A 1 276 ? -5.856 -5.974 -10.592 1.00 93.75 276 GLY A O 1
ATOM 2001 N N . ASN A 1 277 ? -6.056 -8.121 -11.109 1.00 97.50 277 ASN A N 1
ATOM 2002 C CA . ASN A 1 277 ? -5.919 -8.510 -9.711 1.00 97.50 277 ASN A CA 1
ATOM 2003 C C . ASN A 1 277 ? -4.447 -8.458 -9.301 1.00 97.50 277 ASN A C 1
ATOM 2005 O O . ASN A 1 277 ? -3.562 -8.808 -10.082 1.00 97.50 277 ASN A O 1
ATOM 2009 N N . ILE A 1 278 ? -4.180 -8.040 -8.067 1.00 98.75 278 ILE A N 1
ATOM 2010 C CA . ILE A 1 278 ? -2.833 -8.021 -7.501 1.00 98.75 278 ILE A CA 1
ATOM 2011 C C . ILE A 1 278 ? -2.811 -8.913 -6.262 1.00 98.75 278 ILE A C 1
ATOM 2013 O O . ILE A 1 278 ? -3.533 -8.670 -5.301 1.00 98.75 278 ILE A O 1
ATOM 2017 N N . SER A 1 279 ? -1.953 -9.925 -6.267 1.00 98.62 279 SER A N 1
ATOM 2018 C CA . SER A 1 279 ? -1.746 -10.872 -5.175 1.00 98.62 279 SER A CA 1
ATOM 2019 C C . SER A 1 279 ? -0.274 -10.873 -4.766 1.00 98.62 279 SER A C 1
ATOM 2021 O O . SER A 1 279 ? 0.618 -11.002 -5.605 1.00 98.62 279 SER A O 1
ATOM 2023 N N . LEU A 1 280 ? -0.014 -10.675 -3.474 1.00 98.56 280 LEU A N 1
ATOM 2024 C CA . LEU A 1 280 ? 1.301 -10.791 -2.855 1.00 98.56 280 LEU A CA 1
ATOM 2025 C C . LEU A 1 280 ? 1.189 -11.724 -1.661 1.00 98.56 280 LEU A C 1
ATOM 2027 O O . LEU A 1 280 ? 0.501 -11.413 -0.688 1.00 98.56 280 LEU A O 1
ATOM 2031 N N . VAL A 1 281 ? 1.909 -12.833 -1.721 1.00 98.25 281 VAL A N 1
ATOM 2032 C CA . VAL A 1 281 ? 1.988 -13.832 -0.666 1.00 98.25 281 VAL A CA 1
ATOM 2033 C C . VAL A 1 281 ? 3.446 -14.013 -0.267 1.00 98.25 281 VAL A C 1
ATOM 2035 O O . VAL A 1 281 ? 4.295 -14.339 -1.098 1.00 98.25 281 VAL A O 1
ATOM 2038 N N . SER A 1 282 ? 3.733 -13.802 1.017 1.00 97.00 282 SER A N 1
ATOM 2039 C CA . SER A 1 282 ? 4.966 -14.265 1.647 1.00 97.00 282 SER A CA 1
ATOM 2040 C C . SER A 1 282 ? 4.651 -15.414 2.596 1.00 97.00 282 SER A C 1
ATOM 2042 O O . SER A 1 282 ? 3.826 -15.262 3.493 1.00 97.00 282 SER A O 1
ATOM 2044 N N . HIS A 1 283 ? 5.330 -16.548 2.438 1.00 95.38 283 HIS A N 1
ATOM 2045 C CA . HIS A 1 283 ? 5.119 -17.709 3.310 1.00 95.38 283 HIS A CA 1
ATOM 2046 C C . HIS A 1 283 ? 5.826 -17.619 4.670 1.00 95.38 283 HIS A C 1
ATOM 2048 O O . HIS A 1 283 ? 5.477 -18.361 5.581 1.00 95.38 283 HIS A O 1
ATOM 2054 N N . SER A 1 284 ? 6.864 -16.788 4.803 1.00 93.31 284 SER A N 1
ATOM 2055 C CA . SER A 1 284 ? 7.767 -16.844 5.969 1.00 93.31 284 SER A CA 1
ATOM 2056 C C . SER A 1 284 ? 8.454 -15.520 6.306 1.00 93.31 284 SER A C 1
ATOM 2058 O O . SER A 1 284 ? 9.514 -15.518 6.934 1.00 93.31 284 SER A O 1
ATOM 2060 N N . GLY A 1 285 ? 7.930 -14.395 5.821 1.00 95.12 285 GLY A N 1
ATOM 2061 C CA . GLY A 1 285 ? 8.499 -13.088 6.108 1.00 95.12 285 GLY A CA 1
ATOM 2062 C C . GLY A 1 285 ? 7.508 -11.946 5.946 1.00 95.12 285 GLY A C 1
ATOM 2063 O O . GLY A 1 285 ? 6.401 -12.097 5.437 1.00 95.12 285 GLY A O 1
ATOM 2064 N N . ASP A 1 286 ? 7.940 -10.773 6.391 1.00 98.31 286 ASP A N 1
ATOM 2065 C CA . ASP A 1 286 ? 7.133 -9.559 6.311 1.00 98.31 286 ASP A CA 1
ATOM 2066 C C . ASP A 1 286 ? 6.945 -9.065 4.870 1.00 98.31 286 ASP A C 1
ATOM 2068 O O . ASP A 1 286 ? 7.861 -9.144 4.042 1.00 98.31 286 ASP A O 1
ATOM 2072 N N . ILE A 1 287 ? 5.797 -8.436 4.612 1.00 98.75 287 ILE A N 1
ATOM 2073 C CA . ILE A 1 287 ? 5.553 -7.631 3.411 1.00 98.75 287 ILE A CA 1
ATOM 2074 C C . ILE A 1 287 ? 5.575 -6.153 3.804 1.00 98.75 287 ILE A C 1
ATOM 2076 O O . ILE A 1 287 ? 4.755 -5.696 4.594 1.00 98.75 287 ILE A O 1
ATOM 2080 N N . SER A 1 288 ? 6.513 -5.383 3.256 1.00 98.69 288 SER A N 1
ATOM 2081 C CA . SER A 1 288 ? 6.739 -3.988 3.647 1.00 98.69 288 SER A CA 1
ATOM 2082 C C . SER A 1 288 ? 6.651 -3.029 2.464 1.00 98.69 288 SER A C 1
ATOM 2084 O O . SER A 1 288 ? 7.453 -3.096 1.534 1.00 98.69 288 SER A O 1
ATOM 2086 N N . VAL A 1 289 ? 5.708 -2.093 2.534 1.00 98.56 289 VAL A N 1
ATOM 2087 C CA . VAL A 1 289 ? 5.509 -0.973 1.610 1.00 98.56 289 VAL A CA 1
ATOM 2088 C C . VAL A 1 289 ? 6.016 0.297 2.288 1.00 98.56 289 VAL A C 1
ATOM 2090 O O . VAL A 1 289 ? 5.354 0.879 3.149 1.00 98.56 289 VAL A O 1
ATOM 2093 N N . MET A 1 290 ? 7.224 0.715 1.918 1.00 97.12 290 MET A N 1
ATOM 2094 C CA . MET A 1 290 ? 7.968 1.775 2.592 1.00 97.12 290 MET A CA 1
ATOM 2095 C C . MET A 1 290 ? 8.173 2.957 1.649 1.00 97.12 290 MET A C 1
ATOM 2097 O O . MET A 1 290 ? 8.953 2.899 0.690 1.00 97.12 290 MET A O 1
ATOM 2101 N N . ALA A 1 291 ? 7.508 4.069 1.943 1.00 93.06 291 ALA A N 1
ATOM 2102 C CA . ALA A 1 291 ? 7.850 5.340 1.330 1.00 93.06 291 ALA A CA 1
ATOM 2103 C C . ALA A 1 291 ? 9.240 5.804 1.801 1.00 93.06 291 ALA A C 1
ATOM 2105 O O . ALA A 1 291 ? 9.901 5.180 2.634 1.00 93.06 291 ALA A O 1
ATOM 2106 N N . ALA A 1 292 ? 9.723 6.905 1.233 1.00 88.19 292 ALA A N 1
ATOM 2107 C CA . ALA A 1 292 ? 11.132 7.232 1.357 1.00 88.19 292 ALA A CA 1
ATOM 2108 C C . ALA A 1 292 ? 11.541 7.725 2.749 1.00 88.19 292 ALA A C 1
ATOM 2110 O O . ALA A 1 292 ? 11.034 8.735 3.235 1.00 88.19 292 ALA A O 1
ATOM 2111 N N . SER A 1 293 ? 12.524 7.056 3.347 1.00 93.00 293 SER A N 1
ATOM 2112 C CA . SER A 1 293 ? 13.200 7.470 4.572 1.00 93.00 293 SER A CA 1
ATOM 2113 C C . SER A 1 293 ? 14.589 6.834 4.647 1.00 93.00 293 SER A C 1
ATOM 2115 O O . SER A 1 293 ? 14.714 5.611 4.704 1.00 93.00 293 SER A O 1
ATOM 2117 N N . ASN A 1 294 ? 15.639 7.658 4.676 1.00 92.56 294 ASN A N 1
ATOM 2118 C CA . ASN A 1 294 ? 17.014 7.211 4.938 1.00 92.56 294 ASN A CA 1
ATOM 2119 C C . ASN A 1 294 ? 17.354 7.195 6.445 1.00 92.56 294 ASN A C 1
ATOM 2121 O O . ASN A 1 294 ? 18.514 7.273 6.835 1.00 92.56 294 ASN A O 1
ATOM 2125 N N . VAL A 1 295 ? 16.335 7.146 7.310 1.00 93.31 295 VAL A N 1
ATOM 2126 C CA . VAL A 1 295 ? 16.505 6.869 8.740 1.00 93.31 295 VAL A CA 1
ATOM 2127 C C . VAL A 1 295 ? 16.291 5.367 8.944 1.00 93.31 295 VAL A C 1
ATOM 2129 O O . VAL A 1 295 ? 15.264 4.850 8.492 1.00 93.31 295 VAL A O 1
ATOM 2132 N N . PRO A 1 296 ? 17.199 4.648 9.627 1.00 94.00 296 PRO A N 1
ATOM 2133 C CA . PRO A 1 296 ? 17.000 3.239 9.961 1.00 94.00 296 PRO A CA 1
ATOM 2134 C C . PRO A 1 296 ? 15.696 3.014 10.732 1.00 94.00 296 PRO A C 1
ATOM 2136 O O . PRO A 1 296 ? 15.368 3.813 11.609 1.00 94.00 296 PRO A O 1
ATOM 2139 N N . VAL A 1 297 ? 14.974 1.920 10.461 1.00 94.50 297 VAL A N 1
ATOM 2140 C CA . VAL A 1 297 ? 13.665 1.627 11.090 1.00 94.50 297 VAL A CA 1
ATOM 2141 C C . VAL A 1 297 ? 13.733 1.653 12.618 1.00 94.50 297 VAL A C 1
ATOM 2143 O O . VAL A 1 297 ? 12.856 2.231 13.250 1.00 94.50 297 VAL A O 1
ATOM 2146 N N . ALA A 1 298 ? 14.816 1.141 13.209 1.00 93.81 298 ALA A N 1
ATOM 2147 C CA . ALA A 1 298 ? 15.034 1.138 14.659 1.00 93.81 298 ALA A CA 1
ATOM 2148 C C . ALA A 1 298 ? 15.054 2.540 15.308 1.00 93.81 298 ALA A C 1
ATOM 2150 O O . ALA A 1 298 ? 14.897 2.655 16.520 1.00 93.81 298 ALA A O 1
ATOM 2151 N N . ASN A 1 299 ? 15.262 3.594 14.514 1.00 93.38 299 ASN A N 1
ATOM 2152 C CA . ASN A 1 299 ? 15.280 4.984 14.967 1.00 93.38 299 ASN A CA 1
ATOM 2153 C C . ASN A 1 299 ? 14.007 5.752 14.585 1.00 93.38 299 ASN A C 1
ATOM 2155 O O . ASN A 1 299 ? 13.919 6.944 14.875 1.00 93.38 299 ASN A O 1
ATOM 2159 N N . ARG A 1 300 ? 13.054 5.113 13.899 1.00 92.12 300 ARG A N 1
ATOM 2160 C CA . ARG A 1 300 ? 11.788 5.740 13.514 1.00 92.12 300 ARG A CA 1
ATOM 2161 C C . ARG A 1 300 ? 10.789 5.599 14.649 1.00 92.12 300 ARG A C 1
ATOM 2163 O O . ARG A 1 300 ? 10.664 4.526 15.241 1.00 92.12 300 ARG A O 1
ATOM 2170 N N . LEU A 1 301 ? 10.065 6.678 14.907 1.00 91.19 301 LEU A N 1
ATOM 2171 C CA . LEU A 1 301 ? 8.999 6.716 15.894 1.00 91.19 301 LEU A CA 1
ATOM 2172 C C . LEU A 1 301 ? 7.682 7.091 15.217 1.00 91.19 301 LEU A C 1
ATOM 2174 O O . LEU A 1 301 ? 7.666 7.778 14.194 1.00 91.19 301 LEU A O 1
ATOM 2178 N N . ASP A 1 302 ? 6.580 6.631 15.794 1.00 89.88 302 ASP A N 1
ATOM 2179 C CA . ASP A 1 302 ? 5.262 7.163 15.486 1.00 89.88 302 ASP A CA 1
ATOM 2180 C C . ASP A 1 302 ? 5.067 8.553 16.122 1.00 89.88 302 ASP A C 1
ATOM 2182 O O . ASP A 1 302 ? 5.940 9.064 16.834 1.00 89.88 302 ASP A O 1
ATOM 2186 N N . TYR A 1 303 ? 3.935 9.207 15.849 1.00 85.44 303 TYR A N 1
ATOM 2187 C CA . TYR A 1 303 ? 3.692 10.558 16.361 1.00 85.44 303 TYR A CA 1
ATOM 2188 C C . TYR A 1 303 ? 3.660 10.632 17.890 1.00 85.44 303 TYR A C 1
ATOM 2190 O O . TYR A 1 303 ? 4.038 11.651 18.473 1.00 85.44 303 TYR A O 1
ATOM 2198 N N . ASP A 1 304 ? 3.234 9.550 18.535 1.00 86.81 304 ASP A N 1
ATOM 2199 C CA . ASP A 1 304 ? 3.149 9.456 19.987 1.00 86.81 304 ASP A CA 1
ATOM 2200 C C . ASP A 1 304 ? 4.519 9.132 20.622 1.00 86.81 304 ASP A C 1
ATOM 2202 O O . ASP A 1 304 ? 4.650 9.094 21.846 1.00 86.81 304 ASP A O 1
ATOM 2206 N N . GLY A 1 305 ? 5.563 8.968 19.801 1.00 88.62 305 GLY A N 1
ATOM 2207 C CA . GLY A 1 305 ? 6.936 8.716 20.224 1.00 88.62 305 GLY A CA 1
ATOM 2208 C C . GLY A 1 305 ? 7.247 7.241 20.478 1.00 88.62 305 GLY A C 1
ATOM 2209 O O . GLY A 1 305 ? 8.288 6.941 21.066 1.00 88.62 305 GLY A O 1
ATOM 2210 N N . ASN A 1 306 ? 6.379 6.321 20.056 1.00 90.69 306 ASN A N 1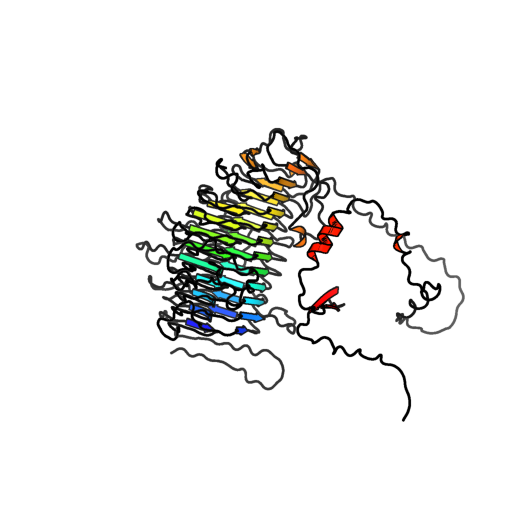
ATOM 2211 C CA . ASN A 1 306 ? 6.614 4.886 20.184 1.00 90.69 306 ASN A CA 1
ATOM 2212 C C . ASN A 1 306 ? 7.418 4.367 18.993 1.00 90.69 306 ASN A C 1
ATOM 2214 O O . ASN A 1 306 ? 7.309 4.879 17.882 1.00 90.69 306 ASN A O 1
ATOM 2218 N N . ALA A 1 307 ? 8.206 3.313 19.206 1.00 93.25 307 ALA A N 1
ATOM 2219 C CA . ALA A 1 307 ? 8.863 2.623 18.103 1.00 93.25 307 ALA A CA 1
ATOM 2220 C C . ALA A 1 307 ? 7.828 2.033 17.135 1.00 93.25 307 ALA A C 1
ATOM 2222 O O . ALA A 1 307 ? 6.745 1.602 17.543 1.00 93.25 307 ALA A O 1
ATOM 2223 N N . LEU A 1 308 ? 8.184 1.976 15.853 1.00 94.62 308 LEU A N 1
ATOM 2224 C CA . LEU A 1 308 ? 7.416 1.191 14.892 1.00 94.62 308 LEU A CA 1
ATOM 2225 C C . LEU A 1 308 ? 7.544 -0.292 15.262 1.00 94.62 308 LEU A C 1
ATOM 2227 O O . LEU A 1 308 ? 8.650 -0.761 15.535 1.00 94.62 308 LEU A O 1
ATOM 2231 N N . GLN A 1 309 ? 6.443 -1.040 15.251 1.00 94.69 309 GLN A N 1
ATOM 2232 C CA . GLN A 1 309 ? 6.421 -2.482 15.534 1.00 94.69 309 GLN A CA 1
ATOM 2233 C C . GLN A 1 309 ? 6.948 -3.317 14.350 1.00 94.69 309 GLN A C 1
ATOM 2235 O O . GLN A 1 309 ? 6.344 -4.305 13.942 1.00 94.69 309 GLN A O 1
ATOM 2240 N N . ILE A 1 310 ? 8.086 -2.894 13.795 1.00 95.69 310 ILE A N 1
ATOM 2241 C CA . ILE A 1 310 ? 8.723 -3.434 12.594 1.00 95.69 310 ILE A CA 1
ATOM 2242 C C . ILE A 1 310 ? 10.144 -3.871 12.947 1.00 95.69 310 ILE A C 1
ATOM 2244 O O . ILE A 1 310 ? 10.914 -3.101 13.527 1.00 95.69 310 ILE A O 1
ATOM 2248 N N . THR A 1 311 ? 10.519 -5.080 12.530 1.00 92.00 311 THR A N 1
ATOM 2249 C CA . THR A 1 311 ? 11.893 -5.580 12.647 1.00 92.00 311 THR A CA 1
ATOM 2250 C C . THR A 1 311 ? 12.579 -5.532 11.284 1.00 92.00 311 THR A C 1
ATOM 2252 O O . THR A 1 311 ? 12.172 -6.225 10.364 1.00 92.00 311 THR A O 1
ATOM 2255 N N . ASP A 1 312 ? 13.651 -4.747 11.150 1.00 95.06 312 ASP A N 1
ATOM 2256 C CA . ASP A 1 312 ? 14.472 -4.683 9.926 1.00 95.06 312 ASP A CA 1
ATOM 2257 C C . ASP A 1 312 ? 15.897 -5.178 10.204 1.00 95.06 312 ASP A C 1
ATOM 2259 O O . ASP A 1 312 ? 16.864 -4.415 10.206 1.00 95.06 312 ASP A O 1
ATOM 2263 N N . SER A 1 313 ? 16.032 -6.470 10.504 1.00 93.31 313 SER A N 1
ATOM 2264 C CA . SER A 1 313 ? 17.328 -7.095 10.816 1.00 93.31 313 SER A CA 1
ATOM 2265 C C . SER A 1 313 ? 18.300 -7.085 9.629 1.00 93.31 313 SER A C 1
ATOM 2267 O O . SER A 1 313 ? 19.515 -7.130 9.828 1.00 93.31 313 SER A O 1
ATOM 2269 N N . LEU A 1 314 ? 17.769 -6.997 8.405 1.00 94.12 314 LEU A N 1
ATOM 2270 C CA . LEU A 1 314 ? 18.525 -7.001 7.154 1.00 94.12 314 LEU A CA 1
ATOM 2271 C C . LEU A 1 314 ? 18.908 -5.592 6.673 1.00 94.12 314 LEU A C 1
ATOM 2273 O O . LEU A 1 314 ? 19.742 -5.462 5.776 1.00 94.12 314 LEU A O 1
ATOM 2277 N N . GLY A 1 315 ? 18.315 -4.539 7.247 1.00 94.88 315 GLY A N 1
ATOM 2278 C CA . GLY A 1 315 ? 18.529 -3.150 6.827 1.00 94.88 315 GLY A CA 1
ATOM 2279 C C . GLY A 1 315 ? 17.982 -2.848 5.427 1.00 94.88 315 GLY A C 1
ATOM 2280 O O . GLY A 1 315 ? 18.507 -1.981 4.722 1.00 94.88 315 GLY A O 1
ATOM 2281 N N . ILE A 1 316 ? 16.975 -3.595 4.969 1.00 95.56 316 ILE A N 1
ATOM 2282 C CA . ILE A 1 316 ? 16.463 -3.482 3.596 1.00 95.56 316 ILE A CA 1
ATOM 2283 C C . ILE A 1 316 ? 15.406 -2.386 3.459 1.00 95.56 316 ILE A C 1
ATOM 2285 O O . ILE A 1 316 ? 15.236 -1.870 2.349 1.00 95.56 316 ILE A O 1
ATOM 2289 N N . LEU A 1 317 ? 14.767 -1.979 4.563 1.00 97.19 317 LEU A N 1
ATOM 2290 C CA . LEU A 1 317 ? 13.652 -1.022 4.593 1.00 97.19 317 LEU A CA 1
ATOM 2291 C C . LEU A 1 317 ? 14.096 0.449 4.693 1.00 97.19 317 LEU A C 1
ATOM 2293 O O . LEU A 1 317 ? 13.284 1.370 4.557 1.00 97.19 317 LEU A O 1
ATOM 2297 N N . GLU A 1 318 ? 15.385 0.700 4.920 1.00 95.69 318 GLU A N 1
ATOM 2298 C CA . GLU A 1 318 ? 15.979 2.031 4.790 1.00 95.69 318 GLU A CA 1
ATOM 2299 C C . GLU A 1 318 ? 16.132 2.407 3.313 1.00 95.69 318 GLU A C 1
ATOM 2301 O O . GLU A 1 318 ? 16.720 1.667 2.526 1.00 95.69 318 GLU A O 1
ATOM 2306 N N . SER A 1 319 ? 15.625 3.564 2.909 1.00 95.06 319 SER A N 1
ATOM 2307 C CA . SER A 1 319 ? 15.757 4.057 1.539 1.00 95.06 319 SER A CA 1
ATOM 2308 C C . SER A 1 319 ? 17.201 4.387 1.187 1.00 95.06 319 SER A C 1
ATOM 2310 O O . SER A 1 319 ? 17.965 4.868 2.021 1.00 95.06 319 SER A O 1
ATOM 2312 N N . PHE A 1 320 ? 17.562 4.250 -0.091 1.00 94.31 320 PHE A N 1
ATOM 2313 C CA . PHE A 1 320 ? 18.766 4.925 -0.567 1.00 94.31 320 PHE A CA 1
ATOM 2314 C C . PHE A 1 320 ? 18.592 6.449 -0.512 1.00 94.31 320 PHE A C 1
ATOM 2316 O O . PHE A 1 320 ? 17.477 6.973 -0.574 1.00 94.31 320 PHE A O 1
ATOM 2323 N N . GLY A 1 321 ? 19.717 7.153 -0.428 1.00 90.88 321 GLY A N 1
ATOM 2324 C CA . GLY A 1 321 ? 19.806 8.592 -0.639 1.00 90.88 321 GLY A CA 1
ATOM 2325 C C . GLY A 1 321 ? 20.071 9.445 0.598 1.00 90.88 321 GLY A C 1
ATOM 2326 O O . GLY A 1 321 ? 20.365 8.948 1.684 1.00 90.88 321 GLY A O 1
ATOM 2327 N N . GLY A 1 322 ? 20.024 10.764 0.397 1.00 89.62 322 GLY A N 1
ATOM 2328 C CA . GLY A 1 322 ? 20.411 11.779 1.382 1.00 89.62 322 GLY A CA 1
ATOM 2329 C C . GLY A 1 322 ? 19.258 12.467 2.120 1.00 89.62 322 GLY A C 1
ATOM 2330 O O . GLY A 1 322 ? 19.497 13.496 2.746 1.00 89.62 322 GLY A O 1
ATOM 2331 N N . GLY A 1 323 ? 18.025 11.959 2.029 1.00 89.25 323 GLY A N 1
ATOM 2332 C CA . GLY A 1 323 ? 16.868 12.537 2.726 1.00 89.25 323 GLY A CA 1
ATOM 2333 C C . GLY A 1 323 ? 16.284 13.797 2.073 1.00 89.25 323 GLY A C 1
ATOM 2334 O O . GLY A 1 323 ? 15.533 14.531 2.710 1.00 89.25 323 GLY A O 1
ATOM 2335 N N . GLY A 1 324 ? 16.623 14.098 0.814 1.00 87.25 324 GLY A N 1
ATOM 2336 C CA . GLY A 1 324 ? 16.028 15.206 0.056 1.00 87.25 324 GLY A CA 1
ATOM 2337 C C . GLY A 1 324 ? 14.835 14.788 -0.812 1.00 87.25 324 GLY A C 1
ATOM 2338 O O . GLY A 1 324 ? 14.510 13.606 -0.921 1.00 87.25 324 GLY A O 1
ATOM 2339 N N . GLY A 1 325 ? 14.252 15.756 -1.525 1.00 85.94 325 GLY A N 1
ATOM 2340 C CA . GLY A 1 325 ? 13.266 15.549 -2.591 1.00 85.94 325 GLY A CA 1
ATOM 2341 C C . GLY A 1 325 ? 11.827 15.834 -2.165 1.00 85.94 325 GLY A C 1
ATOM 2342 O O . GLY A 1 325 ? 11.510 15.868 -0.975 1.00 85.94 325 GLY A O 1
ATOM 2343 N N . ARG A 1 326 ? 10.967 16.056 -3.161 1.00 85.25 326 ARG A N 1
ATOM 2344 C CA . ARG A 1 326 ? 9.611 16.579 -2.978 1.00 85.25 326 ARG A CA 1
ATOM 2345 C C . ARG A 1 326 ? 8.556 15.481 -2.935 1.00 85.25 326 ARG A C 1
ATOM 2347 O O . ARG A 1 326 ? 7.652 15.567 -2.120 1.00 85.25 326 ARG A O 1
ATOM 2354 N N . ILE A 1 327 ? 8.630 14.481 -3.811 1.00 86.88 327 ILE A N 1
ATOM 2355 C CA . ILE A 1 327 ? 7.560 13.480 -3.945 1.00 86.88 327 ILE A CA 1
ATOM 2356 C C . ILE A 1 327 ? 8.159 12.092 -3.845 1.00 86.88 327 ILE A C 1
ATOM 2358 O O . ILE A 1 327 ? 8.895 11.696 -4.739 1.00 86.88 327 ILE A O 1
ATOM 2362 N N . HIS A 1 328 ? 7.816 11.337 -2.807 1.00 89.62 328 HIS A N 1
ATOM 2363 C CA . HIS A 1 328 ? 8.327 9.977 -2.662 1.00 89.62 328 HIS A CA 1
ATOM 2364 C C . HIS A 1 328 ? 7.236 9.013 -2.264 1.00 89.62 328 HIS A C 1
ATOM 2366 O O . HIS A 1 328 ? 6.594 9.236 -1.244 1.00 89.62 328 HIS A O 1
ATOM 2372 N N . TYR A 1 329 ? 7.044 7.929 -3.005 1.00 93.31 329 TYR A N 1
ATOM 2373 C CA . TYR A 1 329 ? 5.942 7.036 -2.677 1.00 93.31 329 TYR A CA 1
ATOM 2374 C C . TYR A 1 329 ? 6.204 5.567 -2.934 1.00 93.31 329 TYR A C 1
ATOM 2376 O O . TYR A 1 329 ? 6.947 5.193 -3.839 1.00 93.31 329 TYR A O 1
ATOM 2384 N N . ALA A 1 330 ? 5.564 4.737 -2.122 1.00 96.25 330 ALA A N 1
ATOM 2385 C CA . ALA A 1 330 ? 5.491 3.307 -2.332 1.00 96.25 330 ALA A CA 1
ATOM 2386 C C . ALA A 1 330 ? 4.030 2.876 -2.455 1.00 96.25 330 ALA A C 1
ATOM 2388 O O . ALA A 1 330 ? 3.189 3.323 -1.679 1.00 96.25 330 ALA A O 1
ATOM 2389 N N . GLN A 1 331 ? 3.711 2.028 -3.426 1.00 96.75 331 GLN A N 1
ATOM 2390 C CA . GLN A 1 331 ? 2.327 1.607 -3.635 1.00 96.75 331 GLN A CA 1
ATOM 2391 C C . GLN A 1 331 ? 2.235 0.154 -4.084 1.00 96.75 331 GLN A C 1
ATOM 2393 O O . GLN A 1 331 ? 2.976 -0.282 -4.960 1.00 96.75 331 GLN A O 1
ATOM 2398 N N . VAL A 1 332 ? 1.281 -0.568 -3.508 1.00 98.50 332 VAL A N 1
ATOM 2399 C CA . VAL A 1 332 ? 0.749 -1.823 -4.035 1.00 98.50 332 VAL A CA 1
ATOM 2400 C C . VAL A 1 332 ? -0.679 -1.547 -4.489 1.00 98.50 332 VAL A C 1
ATOM 2402 O O . VAL A 1 332 ? -1.546 -1.256 -3.669 1.00 98.50 332 VAL A O 1
ATOM 2405 N N . GLY A 1 333 ? -0.918 -1.584 -5.792 1.00 96.50 333 GLY A N 1
ATOM 2406 C CA . GLY A 1 333 ? -2.166 -1.139 -6.402 1.00 96.50 333 GLY A CA 1
ATOM 2407 C C . GLY A 1 333 ? -1.919 -0.417 -7.719 1.00 96.50 333 GLY A C 1
ATOM 2408 O O . GLY A 1 333 ? -0.809 0.034 -7.997 1.00 96.50 333 GLY A O 1
ATOM 2409 N N . HIS A 1 334 ? -2.956 -0.295 -8.546 1.00 93.56 334 HIS A N 1
ATOM 2410 C CA . HIS A 1 334 ? -2.858 0.516 -9.753 1.00 93.56 334 HIS A CA 1
ATOM 2411 C C . HIS A 1 334 ? -2.930 2.024 -9.482 1.00 93.56 334 HIS A C 1
ATOM 2413 O O . HIS A 1 334 ? -3.561 2.487 -8.525 1.00 93.56 334 HIS A O 1
ATOM 2419 N N . GLY A 1 335 ? -2.311 2.768 -10.394 1.00 90.00 335 GLY A N 1
ATOM 2420 C CA . GLY A 1 335 ? -2.222 4.216 -10.400 1.00 90.00 335 GLY A CA 1
ATOM 2421 C C . GLY A 1 335 ? -0.813 4.700 -10.061 1.00 90.00 335 GLY A C 1
ATOM 2422 O O . GLY A 1 335 ? 0.151 4.299 -10.713 1.00 90.00 335 GLY A O 1
ATOM 2423 N N . GLY A 1 336 ? -0.692 5.611 -9.100 1.00 88.69 336 GLY A N 1
ATOM 2424 C CA . GLY A 1 336 ? 0.547 6.314 -8.770 1.00 88.69 336 GLY A CA 1
ATOM 2425 C C . GLY A 1 336 ? 0.352 7.827 -8.774 1.00 88.69 336 GLY A C 1
ATOM 2426 O O . GLY A 1 336 ? -0.673 8.337 -8.330 1.00 88.69 336 GLY A O 1
ATOM 2427 N N . TYR A 1 337 ? 1.326 8.593 -9.262 1.00 86.56 337 TYR A N 1
ATOM 2428 C CA . TYR A 1 337 ? 1.227 10.058 -9.303 1.00 86.56 337 TYR A CA 1
ATOM 2429 C C . TYR A 1 337 ? 0.891 10.545 -10.712 1.00 86.56 337 TYR A C 1
ATOM 2431 O O . TYR A 1 337 ? 1.630 10.261 -11.647 1.00 86.56 337 TYR A O 1
ATOM 2439 N N . SER A 1 338 ? -0.172 11.336 -10.858 1.00 82.38 338 SER A N 1
ATOM 2440 C CA . SER A 1 338 ? -0.722 11.798 -12.137 1.00 82.38 338 SER A CA 1
ATOM 2441 C C . SER A 1 338 ? -1.066 10.615 -13.043 1.00 82.38 338 SER A C 1
ATOM 2443 O O . SER A 1 338 ? -0.466 10.409 -14.090 1.00 82.38 338 SER A O 1
ATOM 2445 N N . THR A 1 339 ? -1.990 9.783 -12.561 1.00 82.12 339 THR A N 1
ATOM 2446 C CA . THR A 1 339 ? -2.483 8.592 -13.268 1.00 82.12 339 THR A CA 1
ATOM 2447 C C . THR A 1 339 ? -4.009 8.579 -13.224 1.00 82.12 339 THR A C 1
ATOM 2449 O O . THR A 1 339 ? -4.627 8.016 -12.320 1.00 82.12 339 THR A O 1
ATOM 2452 N N . GLY A 1 340 ? -4.640 9.321 -14.127 1.00 79.00 340 GLY A N 1
ATOM 2453 C CA . GLY A 1 340 ? -6.096 9.443 -14.181 1.00 79.00 340 GLY A CA 1
ATOM 2454 C C . GLY A 1 340 ? -6.802 8.142 -14.575 1.00 79.00 340 GLY A C 1
ATOM 2455 O O . GLY A 1 340 ? -6.179 7.151 -14.958 1.00 79.00 340 GLY A O 1
ATOM 2456 N N . GLY A 1 341 ? -8.132 8.172 -14.538 1.00 80.25 341 GLY A N 1
ATOM 2457 C CA . GLY A 1 341 ? -8.968 7.044 -14.948 1.00 80.25 341 GLY A CA 1
ATOM 2458 C C . GLY A 1 341 ? -9.347 6.079 -13.831 1.00 80.25 341 GLY A C 1
ATOM 2459 O O . GLY A 1 341 ? -9.033 6.285 -12.661 1.00 80.25 341 GLY A O 1
ATOM 2460 N N . ASN A 1 342 ? -10.128 5.077 -14.220 1.00 82.50 342 ASN A N 1
ATOM 2461 C CA . ASN A 1 342 ? -10.704 4.046 -13.371 1.00 82.50 342 ASN A CA 1
ATOM 2462 C C . ASN A 1 342 ? -9.647 2.991 -13.052 1.00 82.50 342 ASN A C 1
ATOM 2464 O O . ASN A 1 342 ? -9.073 2.408 -13.968 1.00 82.50 342 ASN A O 1
ATOM 2468 N N . HIS A 1 343 ? -9.439 2.706 -11.772 1.00 88.25 343 HIS A N 1
ATOM 2469 C CA . HIS A 1 343 ? -8.507 1.673 -11.331 1.00 88.25 343 HIS A CA 1
ATOM 2470 C C . HIS A 1 343 ? -9.284 0.511 -10.727 1.00 88.25 343 HIS A C 1
ATOM 2472 O O . HIS A 1 343 ? -10.111 0.739 -9.846 1.00 88.25 343 HIS A O 1
ATOM 2478 N N . GLN A 1 344 ? -9.090 -0.708 -11.229 1.00 90.12 344 GLN A N 1
ATOM 2479 C CA . GLN A 1 344 ? -9.951 -1.837 -10.860 1.00 90.12 344 GLN A CA 1
ATOM 2480 C C . GLN A 1 344 ? -9.185 -3.137 -10.634 1.00 90.12 344 GLN A C 1
ATOM 2482 O O . GLN A 1 344 ? -8.264 -3.440 -11.382 1.00 90.12 344 GLN A O 1
ATOM 2487 N N . GLY A 1 345 ? -9.639 -3.948 -9.688 1.00 93.12 345 GLY A N 1
ATOM 2488 C CA . GLY A 1 345 ? -9.084 -5.269 -9.410 1.00 93.12 345 GLY A CA 1
ATOM 2489 C C . GLY A 1 345 ? -8.886 -5.499 -7.920 1.00 93.12 345 GLY A C 1
ATOM 2490 O O . GLY A 1 345 ? -8.597 -4.575 -7.161 1.00 93.12 345 GLY A O 1
ATOM 2491 N N . ASP A 1 346 ? -9.038 -6.747 -7.498 1.00 97.44 346 ASP A N 1
ATOM 2492 C CA . ASP A 1 346 ? -8.867 -7.094 -6.094 1.00 97.44 346 ASP A CA 1
ATOM 2493 C C . ASP A 1 346 ? -7.380 -7.041 -5.731 1.00 97.44 346 ASP A C 1
ATOM 2495 O O . ASP A 1 346 ? -6.512 -7.462 -6.503 1.00 97.44 346 ASP A O 1
ATOM 2499 N N . ILE A 1 347 ? -7.077 -6.538 -4.535 1.00 98.69 347 ILE A N 1
ATOM 2500 C CA . ILE A 1 347 ? -5.718 -6.493 -3.995 1.00 98.69 347 ILE A CA 1
ATOM 2501 C C . ILE A 1 347 ? -5.656 -7.396 -2.772 1.00 98.69 347 ILE A C 1
ATOM 2503 O O . ILE A 1 347 ? -6.288 -7.130 -1.753 1.00 98.69 347 ILE A O 1
ATOM 2507 N N . THR A 1 348 ? -4.844 -8.443 -2.849 1.00 98.62 348 THR A N 1
ATOM 2508 C CA . THR A 1 348 ? -4.579 -9.373 -1.753 1.00 98.62 348 THR A CA 1
ATOM 2509 C C . THR A 1 348 ? -3.112 -9.304 -1.346 1.00 98.62 348 THR A C 1
ATOM 2511 O O . THR A 1 348 ? -2.222 -9.535 -2.155 1.00 98.62 348 THR A O 1
ATOM 2514 N N . VAL A 1 349 ? -2.856 -9.011 -0.074 1.00 98.81 349 VAL A N 1
ATOM 2515 C CA . VAL A 1 349 ? -1.529 -8.992 0.545 1.00 98.81 349 VAL A CA 1
ATOM 2516 C C . VAL A 1 349 ? -1.570 -9.883 1.778 1.00 98.81 349 VAL A C 1
ATOM 2518 O O . VAL A 1 349 ? -2.297 -9.589 2.726 1.00 98.81 349 VAL A O 1
ATOM 2521 N N . VAL A 1 350 ? -0.821 -10.982 1.769 1.00 98.44 350 VAL A N 1
ATOM 2522 C CA . VAL A 1 350 ? -0.807 -11.971 2.852 1.00 98.44 350 VAL A CA 1
ATOM 2523 C C . VAL A 1 350 ? 0.630 -12.324 3.215 1.00 98.44 350 VAL A C 1
ATOM 2525 O O . VAL A 1 350 ? 1.355 -12.897 2.410 1.00 98.44 350 VAL A O 1
ATOM 2528 N N . ALA A 1 351 ? 1.034 -12.020 4.441 1.00 98.00 351 ALA A N 1
ATOM 2529 C CA . ALA A 1 351 ? 2.207 -12.621 5.063 1.00 98.00 351 ALA A CA 1
ATOM 2530 C C . ALA A 1 351 ? 1.714 -13.769 5.955 1.00 98.00 351 ALA A C 1
ATOM 2532 O O . ALA A 1 351 ? 1.020 -13.520 6.934 1.00 98.00 351 ALA A O 1
ATOM 2533 N N . GLU A 1 352 ? 1.981 -15.026 5.592 1.00 96.19 352 GLU A N 1
ATOM 2534 C CA . GLU A 1 352 ? 1.445 -16.203 6.299 1.00 96.19 352 GLU A CA 1
ATOM 2535 C C . GLU A 1 352 ? 2.096 -16.431 7.672 1.00 96.19 352 GLU A C 1
ATOM 2537 O O . GLU A 1 352 ? 1.437 -16.904 8.598 1.00 96.19 352 GLU A O 1
ATOM 2542 N N . ASP A 1 353 ? 3.369 -16.060 7.801 1.00 94.44 353 ASP A N 1
ATOM 2543 C CA . ASP A 1 353 ? 4.136 -16.069 9.048 1.00 94.44 353 ASP A CA 1
ATOM 2544 C C . ASP A 1 353 ? 5.021 -14.817 9.091 1.00 94.44 353 ASP A C 1
ATOM 2546 O O . ASP A 1 353 ? 6.233 -14.856 8.871 1.00 94.44 353 ASP A O 1
ATOM 2550 N N . GLY A 1 354 ? 4.370 -13.663 9.238 1.00 95.94 354 GLY A N 1
ATOM 2551 C CA . GLY A 1 354 ? 5.008 -12.357 9.134 1.00 95.94 354 GLY A CA 1
ATOM 2552 C C . GLY A 1 354 ? 4.009 -11.207 9.197 1.00 95.94 354 GLY A C 1
ATOM 2553 O O . GLY A 1 354 ? 2.792 -11.385 9.117 1.00 95.94 354 GLY A O 1
ATOM 2554 N N . GLY A 1 355 ? 4.530 -9.999 9.365 1.00 98.00 355 GLY A N 1
ATOM 2555 C CA . GLY A 1 355 ? 3.740 -8.777 9.416 1.00 98.00 355 GLY A CA 1
ATOM 2556 C C . GLY A 1 355 ? 3.522 -8.116 8.055 1.00 98.00 355 GLY A C 1
ATOM 2557 O O . GLY A 1 355 ? 4.219 -8.389 7.076 1.00 98.00 355 GLY A O 1
ATOM 2558 N N . VAL A 1 356 ? 2.574 -7.178 8.008 1.00 98.81 356 VAL A N 1
ATOM 2559 C CA . VAL A 1 356 ? 2.402 -6.265 6.870 1.00 98.81 356 VAL A CA 1
ATOM 2560 C C . VAL A 1 356 ? 2.613 -4.824 7.314 1.00 98.81 356 VAL A C 1
ATOM 2562 O O . VAL A 1 356 ? 1.928 -4.325 8.205 1.00 98.81 356 VAL A O 1
ATOM 2565 N N . ASN A 1 357 ? 3.536 -4.129 6.654 1.00 98.50 357 ASN A N 1
ATOM 2566 C CA . ASN A 1 357 ? 3.947 -2.778 7.019 1.00 98.50 357 ASN A CA 1
ATOM 2567 C C . ASN A 1 357 ? 3.646 -1.799 5.881 1.00 98.50 357 ASN A C 1
ATOM 2569 O O . ASN A 1 357 ? 4.058 -2.014 4.745 1.00 98.50 357 ASN A O 1
ATOM 2573 N N . VAL A 1 358 ? 2.975 -0.694 6.188 1.00 98.12 358 VAL A N 1
ATOM 2574 C CA . VAL A 1 358 ? 2.682 0.421 5.283 1.00 98.12 358 VAL A CA 1
ATOM 2575 C C . VAL A 1 358 ? 3.141 1.695 5.977 1.00 98.12 358 VAL A C 1
ATOM 2577 O O . VAL A 1 358 ? 2.498 2.177 6.910 1.00 98.12 358 VAL A O 1
ATOM 2580 N N . VAL A 1 359 ? 4.291 2.226 5.566 1.00 95.94 359 VAL A N 1
ATOM 2581 C CA . VAL A 1 359 ? 4.937 3.335 6.279 1.00 95.94 359 VAL A CA 1
ATOM 2582 C C . VAL A 1 359 ? 5.242 4.477 5.328 1.00 95.94 359 VAL A C 1
ATOM 2584 O O . VAL A 1 359 ? 6.012 4.313 4.379 1.00 95.94 359 VAL A O 1
ATOM 2587 N N . GLY A 1 360 ? 4.649 5.641 5.592 1.00 92.44 360 GLY A N 1
ATOM 2588 C CA . GLY A 1 360 ? 4.926 6.861 4.842 1.00 92.44 360 GLY A CA 1
ATOM 2589 C C . GLY A 1 360 ? 6.333 7.413 5.115 1.00 92.44 360 GLY A C 1
ATOM 2590 O O . GLY A 1 360 ? 7.142 6.839 5.848 1.00 92.44 360 GLY A O 1
ATOM 2591 N N . GLY A 1 361 ? 6.689 8.496 4.431 1.00 89.69 361 GLY A N 1
ATOM 2592 C CA . GLY A 1 361 ? 8.080 8.930 4.315 1.00 89.69 361 GLY A CA 1
ATOM 2593 C C . GLY A 1 361 ? 8.602 9.722 5.512 1.00 89.69 361 GLY A C 1
ATOM 2594 O O . GLY A 1 361 ? 7.908 9.988 6.491 1.00 89.69 361 GLY A O 1
ATOM 2595 N N . MET A 1 362 ? 9.860 10.132 5.432 1.00 89.44 362 MET A N 1
ATOM 2596 C CA . MET A 1 362 ? 10.454 11.071 6.383 1.00 89.44 362 MET A CA 1
ATOM 2597 C C . MET A 1 362 ? 10.153 12.526 6.031 1.00 89.44 362 MET A C 1
ATOM 2599 O O . MET A 1 362 ? 9.870 12.850 4.878 1.00 89.44 362 MET A O 1
ATOM 2603 N N . TYR A 1 363 ? 10.341 13.421 7.000 1.00 86.06 363 TYR A N 1
ATOM 2604 C CA . TYR A 1 363 ? 10.470 14.845 6.713 1.00 86.06 363 TYR A CA 1
ATOM 2605 C C . TYR A 1 363 ? 11.744 15.100 5.894 1.00 86.06 363 TYR A C 1
ATOM 2607 O O . TYR A 1 363 ? 12.856 14.926 6.395 1.00 86.06 363 TYR A O 1
ATOM 2615 N N . THR A 1 364 ? 11.598 15.491 4.627 1.00 82.25 364 THR A N 1
ATOM 2616 C CA . THR A 1 364 ? 12.753 15.690 3.746 1.00 82.25 364 THR A CA 1
ATOM 2617 C C . THR A 1 364 ? 13.424 17.044 3.969 1.00 82.25 364 THR A C 1
ATOM 2619 O O . THR A 1 364 ? 12.795 18.026 4.368 1.00 82.25 364 THR A O 1
ATOM 2622 N N . ALA A 1 365 ? 14.721 17.128 3.655 1.00 76.19 365 ALA A N 1
ATOM 2623 C CA . ALA A 1 365 ? 15.482 18.379 3.582 1.00 76.19 365 ALA A CA 1
ATOM 2624 C C . ALA A 1 365 ? 15.114 19.184 2.316 1.00 76.19 365 ALA A C 1
ATOM 2626 O O . ALA A 1 365 ? 15.956 19.515 1.470 1.00 76.19 365 ALA A O 1
ATOM 2627 N N . ASP A 1 366 ? 13.822 19.440 2.152 1.00 73.25 366 ASP A N 1
ATOM 2628 C CA . ASP A 1 366 ? 13.242 20.230 1.082 1.00 73.25 366 ASP A CA 1
ATOM 2629 C C . ASP A 1 366 ? 12.440 21.399 1.664 1.00 73.25 366 ASP A C 1
ATOM 2631 O O . ASP A 1 366 ? 11.862 21.292 2.744 1.00 73.25 366 ASP A O 1
ATOM 2635 N N . LEU A 1 367 ? 12.462 22.542 0.979 1.00 65.00 367 LEU A N 1
ATOM 2636 C CA . LEU A 1 367 ? 11.762 23.757 1.409 1.00 65.00 367 LEU A CA 1
ATOM 2637 C C . LEU A 1 367 ? 10.453 23.963 0.632 1.00 65.00 367 LEU A C 1
ATOM 2639 O O . LEU A 1 367 ? 9.754 24.955 0.852 1.00 65.00 367 LEU A O 1
ATOM 2643 N N . SER A 1 368 ? 10.116 23.044 -0.277 1.00 70.25 368 SER A N 1
ATOM 2644 C CA . SER A 1 368 ? 8.877 23.079 -1.043 1.00 70.25 368 SER A CA 1
ATOM 2645 C C . SER A 1 368 ? 7.660 22.780 -0.167 1.00 70.25 368 SER A C 1
ATOM 2647 O O . SER A 1 368 ? 7.613 21.795 0.562 1.00 70.25 368 SER A O 1
ATOM 2649 N N . SER A 1 369 ? 6.619 23.604 -0.294 1.00 64.81 369 SER A N 1
ATOM 2650 C CA . SER A 1 369 ? 5.321 23.370 0.363 1.00 64.81 369 SER A CA 1
ATOM 2651 C C . SER A 1 369 ? 4.511 22.230 -0.273 1.00 64.81 369 SER A C 1
ATOM 2653 O O . SER A 1 369 ? 3.496 21.824 0.283 1.00 64.81 369 SER A O 1
ATOM 2655 N N . GLY A 1 370 ? 4.950 21.715 -1.428 1.00 66.88 370 GLY A N 1
ATOM 2656 C CA . GLY A 1 370 ? 4.309 20.622 -2.164 1.00 66.88 370 GLY A CA 1
ATOM 2657 C C . GLY A 1 370 ? 4.925 19.249 -1.902 1.00 66.88 370 GLY A C 1
ATOM 2658 O O . GLY A 1 370 ? 4.863 18.399 -2.790 1.00 66.88 370 GLY A O 1
ATOM 2659 N N . GLN A 1 371 ? 5.572 19.051 -0.747 1.00 75.44 371 GLN A N 1
ATOM 2660 C CA . GLN A 1 371 ? 6.038 17.733 -0.316 1.00 75.44 371 GLN A CA 1
ATOM 2661 C C . GLN A 1 371 ? 4.873 16.734 -0.399 1.00 75.44 371 GLN A C 1
ATOM 2663 O O . GLN A 1 371 ? 3.731 17.092 -0.112 1.00 75.44 371 GLN A O 1
ATOM 2668 N N . LEU A 1 372 ? 5.114 15.506 -0.833 1.00 83.50 372 LEU A N 1
ATOM 2669 C CA . LEU A 1 372 ? 4.127 14.435 -0.757 1.00 83.50 372 LEU A CA 1
ATOM 2670 C C . LEU A 1 372 ? 4.869 13.124 -0.590 1.00 83.50 372 LEU A C 1
ATOM 2672 O O . LEU A 1 372 ? 5.558 12.664 -1.502 1.00 83.50 372 LEU A O 1
ATOM 2676 N N . HIS A 1 373 ? 4.700 12.520 0.572 1.00 88.00 373 HIS A N 1
ATOM 2677 C CA . HIS A 1 373 ? 5.329 11.256 0.884 1.00 88.00 373 HIS A CA 1
ATOM 2678 C C . HIS A 1 373 ? 4.233 10.257 1.243 1.00 88.00 373 HIS A C 1
ATOM 2680 O O . HIS A 1 373 ? 3.400 10.563 2.079 1.00 88.00 373 HIS A O 1
ATOM 2686 N N . TYR A 1 374 ? 4.124 9.115 0.570 1.00 91.19 374 TYR A N 1
ATOM 2687 C CA . TYR A 1 374 ? 3.041 8.188 0.915 1.00 91.19 374 TYR A CA 1
ATOM 2688 C C . TYR A 1 374 ? 3.375 6.730 0.691 1.00 91.19 374 TYR A C 1
ATOM 2690 O O . TYR A 1 374 ? 4.114 6.378 -0.226 1.00 91.19 374 TYR A O 1
ATOM 2698 N N . ALA A 1 375 ? 2.796 5.885 1.534 1.00 95.00 375 ALA A N 1
ATOM 2699 C CA . ALA A 1 375 ? 2.740 4.450 1.338 1.00 95.00 375 ALA A CA 1
ATOM 2700 C C . ALA A 1 375 ? 1.283 4.001 1.246 1.00 95.00 375 ALA A C 1
ATOM 2702 O O . ALA A 1 375 ? 0.438 4.448 2.024 1.00 95.00 375 ALA A O 1
ATOM 2703 N N . GLN A 1 376 ? 0.985 3.111 0.307 1.00 95.94 376 GLN A N 1
ATOM 2704 C CA . GLN A 1 376 ? -0.381 2.652 0.100 1.00 95.94 376 GLN A CA 1
ATOM 2705 C C . GLN A 1 376 ? -0.456 1.179 -0.299 1.00 95.94 376 GLN A C 1
ATOM 2707 O O . GLN A 1 376 ? 0.291 0.721 -1.161 1.00 95.94 376 GLN A O 1
ATOM 2712 N N . ILE A 1 377 ? -1.427 0.469 0.274 1.00 98.31 377 ILE A N 1
ATOM 2713 C CA . ILE A 1 377 ? -1.996 -0.753 -0.298 1.00 98.31 377 ILE A CA 1
ATOM 2714 C C . ILE A 1 377 ? -3.427 -0.423 -0.722 1.00 98.31 377 ILE A C 1
ATOM 2716 O O . ILE A 1 377 ? -4.291 -0.161 0.113 1.00 98.31 377 ILE A O 1
ATOM 2720 N N . GLY A 1 378 ? -3.661 -0.381 -2.027 1.00 96.25 378 GLY A N 1
ATOM 2721 C CA . GLY A 1 378 ? -4.898 0.097 -2.625 1.00 96.25 378 GLY A CA 1
ATOM 2722 C C . GLY A 1 378 ? -4.648 0.813 -3.948 1.00 96.25 378 GLY A C 1
ATOM 2723 O O . GLY A 1 378 ? -3.560 1.330 -4.213 1.00 96.25 378 GLY A O 1
ATOM 2724 N N . HIS A 1 379 ? -5.673 0.873 -4.795 1.00 92.81 379 HIS A N 1
ATOM 2725 C CA . HIS A 1 379 ? -5.641 1.773 -5.949 1.00 92.81 379 HIS A CA 1
ATOM 2726 C C . HIS A 1 379 ? -5.591 3.238 -5.516 1.00 92.81 379 HIS A C 1
ATOM 2728 O O . HIS A 1 379 ? -6.223 3.627 -4.532 1.00 92.81 379 HIS A O 1
ATOM 2734 N N . GLY A 1 380 ? -4.894 4.063 -6.284 1.00 87.75 380 GLY A N 1
ATOM 2735 C CA . GLY A 1 380 ? -4.832 5.483 -5.986 1.00 87.75 380 GLY A CA 1
ATOM 2736 C C . GLY A 1 380 ? -4.158 6.290 -7.072 1.00 87.75 380 GLY A C 1
ATOM 2737 O O . GLY A 1 380 ? -3.286 5.798 -7.779 1.00 87.75 380 GLY A O 1
ATOM 2738 N N . SER A 1 381 ? -4.561 7.553 -7.182 1.00 76.38 381 SER A N 1
ATOM 2739 C CA . SER A 1 381 ? -3.952 8.517 -8.095 1.00 76.38 381 SER A CA 1
ATOM 2740 C C . SER A 1 381 ? -3.692 9.829 -7.378 1.00 76.38 381 SER A C 1
ATOM 2742 O O . SER A 1 381 ? -4.607 10.616 -7.147 1.00 76.38 381 SER A O 1
ATOM 2744 N N . SER A 1 382 ? -2.441 10.067 -7.002 1.00 73.62 382 SER A N 1
ATOM 2745 C CA . SER A 1 382 ? -2.002 11.334 -6.416 1.00 73.62 382 SER A CA 1
ATOM 2746 C C . SER A 1 382 ? -1.925 12.417 -7.492 1.00 73.62 382 SER A C 1
ATOM 2748 O O . SER A 1 382 ? -1.415 12.149 -8.571 1.00 73.62 382 SER A O 1
ATOM 2750 N N . ASN A 1 383 ? -2.370 13.651 -7.227 1.00 69.69 383 ASN A N 1
ATOM 2751 C CA . ASN A 1 383 ? -2.363 14.753 -8.208 1.00 69.69 383 ASN A CA 1
ATOM 2752 C C . ASN A 1 383 ? -3.199 14.504 -9.478 1.00 69.69 383 ASN A C 1
ATOM 2754 O O . ASN A 1 383 ? -2.903 15.034 -10.552 1.00 69.69 383 ASN A O 1
ATOM 2758 N N . ALA A 1 384 ? -4.250 13.697 -9.349 1.00 53.50 384 ALA A N 1
ATOM 2759 C CA . ALA A 1 384 ? -5.378 13.703 -10.264 1.00 53.50 384 ALA A CA 1
ATOM 2760 C C . ALA A 1 384 ? -6.224 14.963 -10.006 1.00 53.50 384 ALA A C 1
ATOM 2762 O O . ALA A 1 384 ? -6.745 15.141 -8.907 1.00 53.50 384 ALA A O 1
ATOM 2763 N N . ASN A 1 385 ? -6.332 15.861 -10.986 1.00 54.03 385 ASN A N 1
ATOM 2764 C CA . ASN A 1 385 ? -7.031 17.145 -10.833 1.00 54.03 385 ASN A CA 1
ATOM 2765 C C . ASN A 1 385 ? -8.235 17.252 -11.786 1.00 54.03 385 ASN A C 1
ATOM 2767 O O . ASN A 1 385 ? -8.571 16.305 -12.485 1.00 54.03 385 ASN A O 1
ATOM 2771 N N . THR A 1 386 ? -8.898 18.412 -11.867 1.00 50.09 386 THR A N 1
ATOM 2772 C CA . THR A 1 386 ? -10.063 18.620 -12.764 1.00 50.09 386 THR A CA 1
ATOM 2773 C C . THR A 1 386 ? -9.778 18.367 -14.244 1.00 50.09 386 THR A C 1
ATOM 2775 O O . THR A 1 386 ? -10.703 18.194 -15.034 1.00 50.09 386 THR A O 1
ATOM 2778 N N . SER A 1 387 ? -8.506 18.371 -14.623 1.00 52.78 387 SER A N 1
ATOM 2779 C CA . SER A 1 387 ? -8.038 18.085 -15.966 1.00 52.78 387 SER A CA 1
ATOM 2780 C C . SER A 1 387 ? -7.516 16.635 -16.092 1.00 52.78 387 SER A C 1
ATOM 2782 O O . SER A 1 387 ? -7.614 16.040 -17.153 1.00 52.78 387 SER A O 1
ATOM 2784 N N . THR A 1 388 ? -7.120 15.972 -15.007 1.00 58.06 388 THR A N 1
ATOM 2785 C CA . THR A 1 388 ? -6.828 14.524 -14.974 1.00 58.06 388 THR A CA 1
ATOM 2786 C C . THR A 1 388 ? -7.635 13.824 -13.875 1.00 58.06 388 THR A C 1
ATOM 2788 O O . THR A 1 388 ? -7.049 13.420 -12.873 1.00 58.06 388 THR A O 1
ATOM 2791 N N . PRO A 1 389 ? -8.975 13.704 -13.979 1.00 63.38 389 PRO A N 1
ATOM 2792 C CA . PRO A 1 389 ? -9.770 13.264 -12.837 1.00 63.38 389 PRO A CA 1
ATOM 2793 C C . PRO A 1 389 ? -9.422 11.847 -12.392 1.00 63.38 389 PRO A C 1
ATOM 2795 O O . PRO A 1 389 ? -9.203 10.954 -13.219 1.00 63.38 389 PRO A O 1
ATOM 2798 N N . ALA A 1 390 ? -9.433 11.656 -11.073 1.00 63.22 390 ALA A N 1
ATOM 2799 C CA . ALA A 1 390 ? -9.535 10.339 -10.474 1.00 63.22 390 ALA A CA 1
ATOM 2800 C C . ALA A 1 390 ? -10.820 9.691 -11.011 1.00 63.22 390 ALA A C 1
ATOM 2802 O O . ALA A 1 390 ? -11.864 10.347 -11.092 1.00 63.22 390 ALA A O 1
ATOM 2803 N N . GLY A 1 391 ? -10.714 8.461 -11.505 1.00 76.38 391 GLY A N 1
ATOM 2804 C CA . GLY A 1 391 ? -11.873 7.680 -11.916 1.00 76.38 391 GLY A CA 1
ATOM 2805 C C . GLY A 1 391 ? -12.442 6.867 -10.757 1.00 76.38 391 GLY A C 1
ATOM 2806 O O . GLY A 1 391 ? -12.172 7.135 -9.589 1.00 76.38 391 GLY A O 1
ATOM 2807 N N . HIS A 1 392 ? -13.236 5.856 -11.092 1.00 84.81 392 HIS A N 1
ATOM 2808 C CA . HIS A 1 392 ? -13.747 4.878 -10.139 1.00 84.81 392 HIS A CA 1
ATOM 2809 C C . HIS A 1 392 ? -12.628 3.945 -9.664 1.00 84.81 392 HIS A C 1
ATOM 2811 O O . HIS A 1 392 ? -11.926 3.374 -10.500 1.00 84.81 392 HIS A O 1
ATOM 2817 N N . TYR A 1 393 ? -12.494 3.751 -8.351 1.00 89.00 393 TYR A N 1
ATOM 2818 C CA . TYR A 1 393 ? -11.583 2.766 -7.760 1.00 89.00 393 TYR A CA 1
ATOM 2819 C C . TYR A 1 393 ? -12.385 1.610 -7.184 1.00 89.00 393 TYR A C 1
ATOM 2821 O O . TYR A 1 393 ? -13.177 1.812 -6.264 1.00 89.00 393 TYR A O 1
ATOM 2829 N N . VAL A 1 394 ? -12.229 0.426 -7.770 1.00 89.88 394 VAL A N 1
ATOM 2830 C CA . VAL A 1 394 ? -13.106 -0.712 -7.482 1.00 89.88 394 VAL A CA 1
ATOM 2831 C C . VAL A 1 394 ? -12.297 -1.978 -7.260 1.00 89.88 394 VAL A C 1
ATOM 2833 O O . VAL A 1 394 ? -11.578 -2.399 -8.158 1.00 89.88 394 VAL A O 1
ATOM 2836 N N . GLY A 1 395 ? -12.482 -2.625 -6.120 1.00 94.44 395 GLY A N 1
ATOM 2837 C CA . GLY A 1 395 ? -11.887 -3.926 -5.836 1.00 94.44 395 GLY A CA 1
ATOM 2838 C C . GLY A 1 395 ? -11.768 -4.160 -4.343 1.00 94.44 395 GLY A C 1
ATOM 2839 O O . GLY A 1 395 ? -11.566 -3.221 -3.572 1.00 94.44 395 GLY A O 1
ATOM 2840 N N . ASP A 1 396 ? -11.885 -5.413 -3.929 1.00 96.94 396 ASP A N 1
ATOM 2841 C CA . ASP A 1 396 ? -11.730 -5.747 -2.520 1.00 96.94 396 ASP A CA 1
ATOM 2842 C C . ASP A 1 396 ? -10.252 -5.649 -2.126 1.00 96.94 396 ASP A C 1
ATOM 2844 O O . ASP A 1 396 ? -9.345 -5.985 -2.894 1.00 96.94 396 ASP A O 1
ATOM 2848 N N . ILE A 1 397 ? -9.990 -5.175 -0.909 1.00 98.31 397 ILE A N 1
ATOM 2849 C CA . ILE A 1 397 ? -8.640 -5.042 -0.365 1.00 98.31 397 ILE A CA 1
ATOM 2850 C C . ILE A 1 397 ? -8.500 -5.960 0.839 1.00 98.31 397 ILE A C 1
ATOM 2852 O O . ILE A 1 397 ? -9.132 -5.785 1.879 1.00 98.31 397 ILE A O 1
ATOM 2856 N N . LYS A 1 398 ? -7.601 -6.926 0.718 1.00 98.25 398 LYS A N 1
ATOM 2857 C CA . LYS A 1 398 ? -7.278 -7.903 1.747 1.00 98.25 398 LYS A CA 1
ATOM 2858 C C . LYS A 1 398 ? -5.831 -7.721 2.193 1.00 98.25 398 LYS A C 1
ATOM 2860 O O . LYS A 1 398 ? -4.923 -7.868 1.383 1.00 98.25 398 LYS A O 1
ATOM 2865 N N . VAL A 1 399 ? -5.612 -7.438 3.477 1.00 98.69 399 VAL A N 1
ATOM 2866 C CA . VAL A 1 399 ? -4.273 -7.268 4.068 1.00 98.69 399 VAL A CA 1
ATOM 2867 C C . VAL A 1 399 ? -4.136 -8.079 5.349 1.00 98.69 399 VAL A C 1
ATOM 2869 O O . VAL A 1 399 ? -4.641 -7.689 6.399 1.00 98.69 399 VAL A O 1
ATOM 2872 N N . HIS A 1 400 ? -3.463 -9.223 5.281 1.00 98.38 400 HIS A N 1
ATOM 2873 C CA . HIS A 1 400 ? -3.340 -10.157 6.400 1.00 98.38 400 HIS A CA 1
ATOM 2874 C C . HIS A 1 400 ? -1.868 -10.346 6.778 1.00 98.38 400 HIS A C 1
ATOM 2876 O O . HIS A 1 400 ? -1.109 -10.934 6.015 1.00 98.38 400 HIS A O 1
ATOM 2882 N N . GLY A 1 401 ? -1.471 -9.869 7.957 1.00 97.56 401 GLY A N 1
ATOM 2883 C CA . GLY A 1 401 ? -0.262 -10.327 8.641 1.00 97.56 401 GLY A CA 1
ATOM 2884 C C . GLY A 1 401 ? -0.649 -11.460 9.581 1.00 97.56 401 GLY A C 1
ATOM 2885 O O . GLY A 1 401 ? -1.327 -11.217 10.574 1.00 97.56 401 GLY A O 1
ATOM 2886 N N . LEU A 1 402 ? -0.308 -12.694 9.234 1.00 95.44 402 LEU A N 1
ATOM 2887 C CA . LEU A 1 402 ? -0.661 -13.906 9.970 1.00 95.44 402 LEU A CA 1
ATOM 2888 C C . LEU A 1 402 ? 0.544 -14.417 10.778 1.00 95.44 402 LEU A C 1
ATOM 2890 O O . LEU A 1 402 ? 1.628 -13.835 10.768 1.00 95.44 402 LEU A O 1
ATOM 2894 N N . GLY A 1 403 ? 0.332 -15.501 11.520 1.00 89.94 403 GLY A N 1
ATOM 2895 C CA . GLY A 1 403 ? 1.322 -16.023 12.458 1.00 89.94 403 GLY A CA 1
ATOM 2896 C C . GLY A 1 403 ? 1.301 -15.286 13.800 1.00 89.94 403 GLY A C 1
ATOM 2897 O O . GLY A 1 403 ? 0.634 -14.264 13.981 1.00 89.94 403 GLY A O 1
ATOM 2898 N N . ALA A 1 404 ? 2.015 -15.838 14.782 1.00 88.31 404 ALA A N 1
ATOM 2899 C CA . ALA A 1 404 ? 1.998 -15.332 16.157 1.00 88.31 404 ALA A CA 1
ATOM 2900 C C . ALA A 1 404 ? 2.647 -13.943 16.300 1.00 88.31 404 ALA A C 1
ATOM 2902 O O . ALA A 1 404 ? 2.301 -13.204 17.219 1.00 88.31 404 ALA A O 1
ATOM 2903 N N . ASP A 1 405 ? 3.545 -13.591 15.378 1.00 89.25 405 ASP A N 1
ATOM 2904 C CA . ASP A 1 405 ? 4.252 -12.310 15.334 1.00 89.25 405 ASP A CA 1
ATOM 2905 C C . ASP A 1 405 ? 3.729 -11.377 14.223 1.00 89.25 405 ASP A C 1
ATOM 2907 O O . ASP A 1 405 ? 4.276 -10.292 14.019 1.00 89.25 405 ASP A O 1
ATOM 2911 N N . GLY A 1 406 ? 2.647 -11.764 13.532 1.00 95.62 406 GLY A N 1
ATOM 2912 C CA . GLY A 1 406 ? 2.067 -11.034 12.404 1.00 95.62 406 GLY A CA 1
ATOM 2913 C C . GLY A 1 406 ? 1.436 -9.703 12.804 1.00 95.62 406 GLY A C 1
ATOM 2914 O O . GLY A 1 406 ? 0.223 -9.604 12.992 1.00 95.62 406 GLY A O 1
ATOM 2915 N N . ASN A 1 407 ? 2.251 -8.661 12.960 1.00 97.94 407 ASN A N 1
ATOM 2916 C CA . ASN A 1 407 ? 1.761 -7.302 13.171 1.00 97.94 407 ASN A CA 1
ATOM 2917 C C . ASN A 1 407 ? 1.268 -6.696 11.853 1.00 97.94 407 ASN A C 1
ATOM 2919 O O . ASN A 1 407 ? 1.806 -6.975 10.783 1.00 97.94 407 ASN A O 1
ATOM 2923 N N . VAL A 1 408 ? 0.299 -5.790 11.935 1.00 98.69 408 VAL A N 1
ATOM 2924 C CA . VAL A 1 408 ? 0.018 -4.852 10.844 1.00 98.69 408 VAL A CA 1
ATOM 2925 C C . VAL A 1 408 ? 0.389 -3.454 11.317 1.00 98.69 408 VAL A C 1
ATOM 2927 O O . VAL A 1 408 ? -0.069 -3.006 12.366 1.00 98.69 408 VAL A O 1
ATOM 2930 N N . VAL A 1 409 ? 1.238 -2.762 10.562 1.00 98.44 409 VAL A N 1
ATOM 2931 C CA . VAL A 1 409 ? 1.736 -1.427 10.916 1.00 98.44 409 VAL A CA 1
ATOM 2932 C C . VAL A 1 409 ? 1.379 -0.453 9.806 1.00 98.44 409 VAL A C 1
ATOM 2934 O O . VAL A 1 409 ? 1.865 -0.583 8.691 1.00 98.44 409 VAL A O 1
ATOM 2937 N N . VAL A 1 410 ? 0.551 0.545 10.105 1.00 97.94 410 VAL A N 1
ATOM 2938 C CA . VAL A 1 410 ? 0.136 1.597 9.169 1.00 97.94 410 VAL A CA 1
ATOM 2939 C C . VAL A 1 410 ? 0.467 2.947 9.791 1.00 97.94 410 VAL A C 1
ATOM 2941 O O . VAL A 1 410 ? -0.272 3.456 10.635 1.00 97.94 410 VAL A O 1
ATOM 2944 N N . VAL A 1 411 ? 1.606 3.525 9.410 1.00 95.44 411 VAL A N 1
ATOM 2945 C CA . VAL A 1 411 ? 2.131 4.741 10.049 1.00 95.44 411 VAL A CA 1
ATOM 2946 C C . VAL A 1 411 ? 2.495 5.784 9.013 1.00 95.44 411 VAL A C 1
ATOM 2948 O O . VAL A 1 411 ? 3.356 5.563 8.166 1.00 95.44 411 VAL A O 1
ATOM 2951 N N . ALA A 1 412 ? 1.861 6.949 9.105 1.00 89.31 412 ALA A N 1
ATOM 2952 C CA . ALA A 1 412 ? 2.008 7.996 8.108 1.00 89.31 412 ALA A CA 1
ATOM 2953 C C . ALA A 1 412 ? 3.440 8.519 7.989 1.00 89.31 412 ALA A C 1
ATOM 2955 O O . ALA A 1 412 ? 3.811 8.901 6.899 1.00 89.31 412 ALA A O 1
ATOM 2956 N N . GLY A 1 413 ? 4.252 8.508 9.054 1.00 85.31 413 GLY A N 1
ATOM 2957 C CA . GLY A 1 413 ? 5.634 9.010 9.070 1.00 85.31 413 GLY A CA 1
ATOM 2958 C C . GLY A 1 413 ? 5.754 10.496 9.455 1.00 85.31 413 GLY A C 1
ATOM 2959 O O . GLY A 1 413 ? 4.801 11.118 9.920 1.00 85.31 413 GLY A O 1
ATOM 2960 N N . GLU A 1 414 ? 6.924 11.104 9.240 1.00 78.88 414 GLU A N 1
ATOM 2961 C CA . GLU A 1 414 ? 7.295 12.397 9.855 1.00 78.88 414 GLU A CA 1
ATOM 2962 C C . GLU A 1 414 ? 7.123 13.645 8.964 1.00 78.88 414 GLU A C 1
ATOM 2964 O O . GLU A 1 414 ? 7.298 14.766 9.444 1.00 78.88 414 GLU A O 1
ATOM 2969 N N . ALA A 1 415 ? 6.823 13.500 7.670 1.00 76.56 415 ALA A N 1
ATOM 2970 C CA . ALA A 1 415 ? 6.733 14.648 6.764 1.00 76.56 415 ALA A CA 1
ATOM 2971 C C . ALA A 1 415 ? 5.479 15.520 6.981 1.00 76.56 415 ALA A C 1
ATOM 2973 O O . ALA A 1 415 ? 4.473 15.061 7.511 1.00 76.56 415 ALA A O 1
ATOM 2974 N N . SER A 1 416 ? 5.494 16.769 6.501 1.00 70.06 416 SER A N 1
ATOM 2975 C CA . SER A 1 416 ? 4.346 17.698 6.616 1.00 70.06 416 SER A CA 1
ATOM 2976 C C . SER A 1 416 ? 3.071 17.210 5.904 1.00 70.06 416 SER A C 1
ATOM 2978 O O . SER A 1 416 ? 1.950 17.564 6.275 1.00 70.06 416 SER A O 1
ATOM 2980 N N . THR A 1 417 ? 3.254 16.412 4.860 1.00 77.06 417 THR A N 1
ATOM 2981 C CA . THR A 1 417 ? 2.241 15.909 3.926 1.00 77.06 417 THR A CA 1
ATOM 2982 C C . THR A 1 417 ? 2.574 14.451 3.658 1.00 77.06 417 THR A C 1
ATOM 2984 O O . THR A 1 417 ? 3.407 14.127 2.804 1.00 77.06 417 THR A O 1
ATOM 2987 N N . ASN A 1 418 ? 2.003 13.580 4.482 1.00 85.44 418 ASN A N 1
ATOM 2988 C CA . ASN A 1 418 ? 2.477 12.216 4.609 1.00 85.44 418 ASN A CA 1
ATOM 2989 C C . ASN A 1 418 ? 1.351 11.243 4.887 1.00 85.44 418 ASN A C 1
ATOM 2991 O O . ASN A 1 418 ? 0.569 11.485 5.796 1.00 85.44 418 ASN A O 1
ATOM 2995 N N . THR A 1 419 ? 1.250 10.142 4.165 1.00 89.19 419 THR A N 1
ATOM 2996 C CA . THR A 1 419 ? 0.140 9.214 4.400 1.00 89.19 419 THR A CA 1
ATOM 2997 C C . THR A 1 419 ? 0.594 7.769 4.393 1.00 89.19 419 THR A C 1
ATOM 2999 O O . THR A 1 419 ? 1.535 7.374 3.702 1.00 89.19 419 THR A O 1
ATOM 3002 N N . ALA A 1 420 ? -0.100 6.973 5.196 1.00 94.12 420 ALA A N 1
ATOM 3003 C CA . ALA A 1 420 ? -0.063 5.527 5.127 1.00 94.12 420 ALA A CA 1
ATOM 3004 C C . ALA A 1 420 ? -1.499 5.021 5.068 1.00 94.12 420 ALA A C 1
ATOM 3006 O O . ALA A 1 420 ? -2.301 5.319 5.957 1.00 94.12 420 ALA A O 1
ATOM 3007 N N . GLN A 1 421 ? -1.827 4.278 4.016 1.00 94.88 421 GLN A N 1
ATOM 3008 C CA . GLN A 1 421 ? -3.198 3.852 3.774 1.00 94.88 421 GLN A CA 1
ATOM 3009 C C . GLN A 1 421 ? -3.292 2.382 3.377 1.00 94.88 421 GLN A C 1
ATOM 3011 O O . GLN A 1 421 ? -2.608 1.928 2.462 1.00 94.88 421 GLN A O 1
ATOM 3016 N N . ILE A 1 422 ? -4.229 1.677 4.007 1.00 97.81 422 ILE A N 1
ATOM 3017 C CA . ILE A 1 422 ? -4.843 0.469 3.452 1.00 97.81 422 ILE A CA 1
ATOM 3018 C C . ILE A 1 422 ? -6.241 0.857 2.972 1.00 97.81 422 ILE A C 1
ATOM 3020 O O . ILE A 1 422 ? -7.087 1.270 3.766 1.00 97.81 422 ILE A O 1
ATOM 3024 N N . GLY A 1 423 ? -6.479 0.777 1.670 1.00 95.12 423 GLY A N 1
ATOM 3025 C CA . GLY A 1 423 ? -7.705 1.259 1.045 1.00 95.12 423 GLY A CA 1
ATOM 3026 C C . GLY A 1 423 ? -7.444 2.074 -0.219 1.00 95.12 423 GLY A C 1
ATOM 3027 O O . GLY A 1 423 ? -6.349 2.600 -0.429 1.00 95.12 423 GLY A O 1
ATOM 3028 N N . HIS A 1 424 ? -8.476 2.226 -1.050 1.00 91.12 424 HIS A N 1
ATOM 3029 C CA . HIS A 1 424 ? -8.429 3.119 -2.202 1.00 91.12 424 HIS A CA 1
ATOM 3030 C C . HIS A 1 424 ? -8.235 4.582 -1.787 1.00 91.12 424 HIS A C 1
ATOM 3032 O O . HIS A 1 424 ? -9.018 5.143 -1.017 1.00 91.12 424 HIS A O 1
ATOM 3038 N N . GLY A 1 425 ? -7.190 5.209 -2.310 1.00 78.31 425 GLY A N 1
ATOM 3039 C CA . GLY A 1 425 ? -6.801 6.576 -1.968 1.00 78.31 425 GLY A CA 1
ATOM 3040 C C . GLY A 1 425 ? -7.207 7.538 -3.076 1.00 78.31 425 GLY A C 1
ATOM 3041 O O . GLY A 1 425 ? -6.963 7.246 -4.243 1.00 78.31 425 GLY A O 1
ATOM 3042 N N . PRO A 1 426 ? -7.803 8.696 -2.776 1.00 64.00 426 PRO A N 1
ATOM 3043 C CA . PRO A 1 426 ? -7.995 9.745 -3.766 1.00 64.00 426 PRO A CA 1
ATOM 3044 C C . PRO A 1 426 ? -6.695 10.531 -3.981 1.00 64.00 426 PRO A C 1
ATOM 3046 O O . PRO A 1 426 ? -5.682 10.271 -3.323 1.00 64.00 426 PRO A O 1
ATOM 3049 N N . PRO A 1 427 ? -6.711 11.543 -4.864 1.00 58.81 427 PRO A N 1
ATOM 3050 C CA . PRO A 1 427 ? -5.629 12.511 -4.954 1.00 58.81 427 PRO A CA 1
ATOM 3051 C C . PRO A 1 427 ? -5.306 13.162 -3.606 1.00 58.81 427 PRO A C 1
ATOM 3053 O O . PRO A 1 427 ? -6.053 13.989 -3.102 1.00 58.81 427 PRO A O 1
ATOM 3056 N N . HIS A 1 428 ? -4.124 12.845 -3.068 1.00 69.00 428 HIS A N 1
ATOM 3057 C CA . HIS A 1 428 ? -3.547 13.362 -1.817 1.00 69.00 428 HIS A CA 1
ATOM 3058 C C . HIS A 1 428 ? -3.412 14.901 -1.744 1.00 69.00 428 HIS A C 1
ATOM 3060 O O . HIS A 1 428 ? -2.952 15.462 -0.745 1.00 69.00 428 HIS A O 1
ATOM 3066 N N . ASN A 1 429 ? -3.753 15.620 -2.809 1.00 62.50 429 ASN A N 1
ATOM 3067 C CA . ASN A 1 429 ? -3.605 17.063 -2.932 1.00 62.50 429 ASN A CA 1
ATOM 3068 C C . ASN A 1 429 ? -4.745 17.753 -3.700 1.00 62.50 429 ASN A C 1
ATOM 3070 O O . ASN A 1 429 ? -4.649 18.963 -3.883 1.00 62.50 429 ASN A O 1
ATOM 3074 N N . ASP A 1 430 ? -5.798 17.042 -4.117 1.00 63.56 430 ASP A N 1
ATOM 3075 C CA . ASP A 1 430 ? -6.850 17.608 -4.969 1.00 63.56 430 ASP A CA 1
ATOM 3076 C C . ASP A 1 430 ? -8.243 17.024 -4.682 1.00 63.56 430 ASP A C 1
ATOM 3078 O O . ASP A 1 430 ? -8.423 16.087 -3.908 1.00 63.56 430 ASP A O 1
ATOM 3082 N N . THR A 1 431 ? -9.259 17.640 -5.289 1.00 65.31 431 THR A N 1
ATOM 3083 C CA . THR A 1 431 ? -10.669 17.242 -5.193 1.00 65.31 431 THR A CA 1
ATOM 3084 C C . THR A 1 431 ? -10.886 15.802 -5.657 1.00 65.31 431 THR A C 1
ATOM 3086 O O . THR A 1 431 ? -10.408 15.396 -6.715 1.00 65.31 431 THR A O 1
ATOM 3089 N N . ILE A 1 432 ? -11.680 15.050 -4.894 1.00 65.94 432 ILE A N 1
ATOM 3090 C CA . ILE A 1 432 ? -12.054 13.675 -5.238 1.00 65.94 432 ILE A CA 1
ATOM 3091 C C . ILE A 1 432 ? -13.063 13.674 -6.391 1.00 65.94 432 ILE A C 1
ATOM 3093 O O . ILE A 1 432 ? -14.107 14.327 -6.306 1.00 65.94 432 ILE A O 1
ATOM 3097 N N . TYR A 1 433 ? -12.785 12.884 -7.423 1.00 74.12 433 TYR A N 1
ATOM 3098 C CA . TYR A 1 433 ? -13.738 12.520 -8.467 1.00 74.12 433 TYR A CA 1
ATOM 3099 C C . TYR A 1 433 ? -13.802 10.989 -8.560 1.00 74.12 433 TYR A C 1
ATOM 3101 O O . TYR A 1 433 ? -12.780 10.335 -8.368 1.00 74.12 433 TYR A O 1
ATOM 3109 N N . GLY A 1 434 ? -14.992 10.439 -8.819 1.00 77.94 434 GLY A N 1
ATOM 3110 C CA . GLY A 1 434 ? -15.217 8.996 -8.962 1.00 77.94 434 GLY A CA 1
ATOM 3111 C C . GLY A 1 434 ? -15.696 8.293 -7.689 1.00 77.94 434 GLY A C 1
ATOM 3112 O O . GLY A 1 434 ? -15.608 8.832 -6.584 1.00 77.94 434 GLY A O 1
ATOM 3113 N N . ASP A 1 435 ? -16.248 7.091 -7.870 1.00 84.44 435 ASP A N 1
ATOM 3114 C CA . ASP A 1 435 ? -16.696 6.238 -6.763 1.00 84.44 435 ASP A CA 1
ATOM 3115 C C . ASP A 1 435 ? -15.563 5.320 -6.298 1.00 84.44 435 ASP A C 1
ATOM 3117 O O . ASP A 1 435 ? -14.876 4.730 -7.131 1.00 84.44 435 ASP A O 1
ATOM 3121 N N . PHE A 1 436 ? -15.407 5.150 -4.987 1.00 88.88 436 PHE A N 1
ATOM 3122 C CA . PHE A 1 436 ? -14.529 4.147 -4.391 1.00 88.88 436 PHE A CA 1
ATOM 3123 C C . PHE A 1 436 ? -15.370 3.075 -3.718 1.00 88.88 436 PHE A C 1
ATOM 3125 O O . PHE A 1 436 ? -16.217 3.387 -2.876 1.00 88.88 436 PHE A O 1
ATOM 3132 N N . SER A 1 437 ? -15.151 1.824 -4.096 1.00 90.94 437 SER A N 1
ATOM 3133 C CA . SER A 1 437 ? -15.931 0.704 -3.587 1.00 90.94 437 SER A CA 1
ATOM 3134 C C . SER A 1 437 ? -15.109 -0.565 -3.491 1.00 90.94 437 SER A C 1
ATOM 3136 O O . SER A 1 437 ? -14.355 -0.868 -4.411 1.00 90.94 437 SER A O 1
ATOM 3138 N N . GLY A 1 438 ? -15.362 -1.339 -2.451 1.00 94.62 438 GLY A N 1
ATOM 3139 C CA . GLY A 1 438 ? -14.744 -2.635 -2.223 1.00 94.62 438 GLY A CA 1
ATOM 3140 C C . GLY A 1 438 ? -14.652 -2.883 -0.731 1.00 94.62 438 GLY A C 1
ATOM 3141 O O . GLY A 1 438 ? -14.529 -1.941 0.054 1.00 94.62 438 GLY A O 1
ATOM 3142 N N . ASP A 1 439 ? -14.734 -4.138 -0.329 1.00 96.25 439 ASP A N 1
ATOM 3143 C CA . ASP A 1 439 ? -14.622 -4.472 1.081 1.00 96.25 439 ASP A CA 1
ATOM 3144 C C . ASP A 1 439 ? -13.147 -4.457 1.491 1.00 96.25 439 ASP A C 1
ATOM 3146 O O . ASP A 1 439 ? -12.255 -4.866 0.744 1.00 96.25 439 ASP A O 1
ATOM 3150 N N . ILE A 1 440 ? -12.868 -3.967 2.695 1.00 97.88 440 ILE A N 1
ATOM 3151 C CA . ILE A 1 440 ? -11.530 -3.965 3.276 1.00 97.88 440 ILE A CA 1
ATOM 3152 C C . ILE A 1 440 ? -11.496 -4.985 4.404 1.00 97.88 440 ILE A C 1
ATOM 3154 O O . ILE A 1 440 ? -12.173 -4.830 5.418 1.00 97.88 440 ILE A O 1
ATOM 3158 N N . SER A 1 441 ? -10.641 -5.994 4.268 1.00 97.44 441 SER A N 1
ATOM 3159 C CA . SER A 1 441 ? -10.371 -6.956 5.333 1.00 97.44 441 SER A CA 1
ATOM 3160 C C . SER A 1 441 ? -8.921 -6.867 5.797 1.00 97.44 441 SER A C 1
ATOM 3162 O O . SER A 1 441 ? -7.985 -7.004 5.007 1.00 97.44 441 SER A O 1
ATOM 3164 N N . VAL A 1 442 ? -8.725 -6.653 7.097 1.00 98.44 442 VAL A N 1
ATOM 3165 C CA . VAL A 1 442 ? -7.402 -6.610 7.725 1.00 98.44 442 VAL A CA 1
ATOM 3166 C C . VAL A 1 442 ? -7.314 -7.657 8.823 1.00 98.44 442 VAL A C 1
ATOM 3168 O O . VAL A 1 442 ? -8.175 -7.721 9.701 1.00 98.44 442 VAL A O 1
ATOM 3171 N N . ILE A 1 443 ? -6.248 -8.455 8.797 1.00 97.25 443 ILE A N 1
ATOM 3172 C CA . ILE A 1 443 ? -5.879 -9.333 9.907 1.00 97.25 443 ILE A CA 1
ATOM 3173 C C . ILE A 1 443 ? -4.500 -8.934 10.411 1.00 97.25 443 ILE A C 1
ATOM 3175 O O . ILE A 1 443 ? -3.558 -8.887 9.626 1.00 97.25 443 ILE A O 1
ATOM 3179 N N . ALA A 1 444 ? -4.389 -8.718 11.718 1.00 97.50 444 ALA A N 1
ATOM 3180 C CA . ALA A 1 444 ? -3.120 -8.744 12.432 1.00 97.50 444 ALA A CA 1
ATOM 3181 C C . ALA A 1 444 ? -3.121 -9.948 13.380 1.00 97.50 444 ALA A C 1
ATOM 3183 O O . ALA A 1 444 ? -3.875 -9.971 14.350 1.00 97.50 444 ALA A O 1
ATOM 3184 N N . GLY A 1 445 ? -2.292 -10.954 13.112 1.00 95.38 445 GLY A N 1
ATOM 3185 C CA . GLY A 1 445 ? -2.101 -12.134 13.956 1.00 95.38 445 GLY A CA 1
ATOM 3186 C C . GLY A 1 445 ? -1.619 -11.781 15.365 1.00 95.38 445 G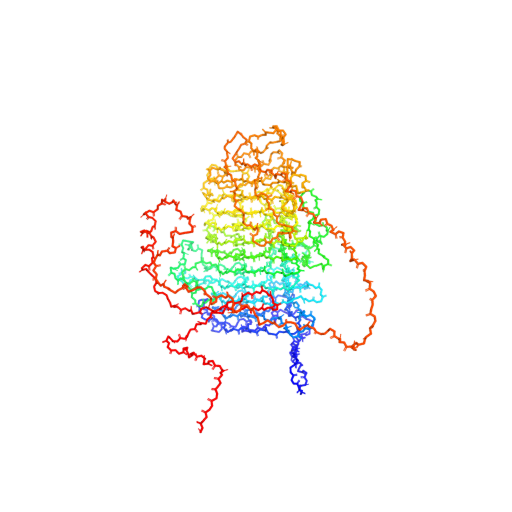LY A C 1
ATOM 3187 O O . GLY A 1 445 ? -1.965 -12.470 16.329 1.00 95.38 445 GLY A O 1
ATOM 3188 N N . ASN A 1 446 ? -0.912 -10.655 15.493 1.00 95.69 446 ASN A N 1
ATOM 3189 C CA . ASN A 1 446 ? -0.497 -10.060 16.756 1.00 95.69 446 ASN A CA 1
ATOM 3190 C C . ASN A 1 446 ? -1.145 -8.680 16.971 1.00 95.69 446 ASN A C 1
ATOM 3192 O O . ASN A 1 446 ? -2.318 -8.619 17.342 1.00 95.69 446 ASN A O 1
ATOM 3196 N N . ASN A 1 447 ? -0.428 -7.574 16.744 1.00 97.62 447 ASN A N 1
ATOM 3197 C CA . ASN A 1 447 ? -0.928 -6.222 17.018 1.00 97.62 447 ASN A CA 1
ATOM 3198 C C . ASN A 1 447 ? -1.193 -5.422 15.738 1.00 97.62 447 ASN A C 1
ATOM 3200 O O . ASN A 1 447 ? -0.521 -5.602 14.723 1.00 97.62 447 ASN A O 1
ATOM 3204 N N . LEU A 1 448 ? -2.135 -4.481 15.814 1.00 98.25 448 LEU A N 1
ATOM 3205 C CA . LEU A 1 448 ? -2.307 -3.431 14.809 1.00 98.25 448 LEU A CA 1
ATOM 3206 C C . LEU A 1 448 ? -1.805 -2.098 15.378 1.00 98.25 448 LEU A C 1
ATOM 3208 O O . LEU A 1 448 ? -2.398 -1.563 16.317 1.00 98.25 448 LEU A O 1
ATOM 3212 N N . GLN A 1 449 ? -0.744 -1.541 14.790 1.00 98.00 449 GLN A N 1
ATOM 3213 C CA . GLN A 1 449 ? -0.290 -0.170 15.041 1.00 98.00 449 GLN A CA 1
ATOM 3214 C C . GLN A 1 449 ? -0.768 0.725 13.899 1.00 98.00 449 GLN A C 1
ATOM 3216 O O . GLN A 1 449 ? -0.352 0.557 12.756 1.00 98.00 449 GLN A O 1
ATOM 3221 N N . LEU A 1 450 ? -1.627 1.693 14.201 1.00 97.50 450 LEU A N 1
ATOM 3222 C CA . LEU A 1 450 ? -2.217 2.593 13.216 1.00 97.50 450 LEU A CA 1
ATOM 3223 C C . LEU A 1 450 ? -2.042 4.042 13.689 1.00 97.50 450 LEU A C 1
ATOM 3225 O O . LEU A 1 450 ? -2.646 4.458 14.674 1.00 97.50 450 LEU A O 1
ATOM 3229 N N . ASN A 1 451 ? -1.191 4.822 13.023 1.00 94.44 451 ASN A N 1
ATOM 3230 C CA . ASN A 1 451 ? -0.770 6.127 13.538 1.00 94.44 451 ASN A CA 1
ATOM 3231 C C . ASN A 1 451 ? -0.655 7.190 12.434 1.00 94.44 451 ASN A C 1
ATOM 3233 O O . ASN A 1 451 ? -0.068 6.958 11.374 1.00 94.44 451 ASN A O 1
ATOM 3237 N N . SER A 1 452 ? -1.210 8.370 12.695 1.00 91.38 452 SER A N 1
ATOM 3238 C CA . SER A 1 452 ? -1.055 9.556 11.847 1.00 91.38 452 SER A CA 1
ATOM 3239 C C . SER A 1 452 ? 0.171 10.358 12.256 1.00 91.38 452 SER A C 1
ATOM 3241 O O . SER A 1 452 ? 0.543 10.372 13.416 1.00 91.38 452 SER A O 1
ATOM 3243 N N . GLY A 1 453 ? 0.793 11.083 11.336 1.00 83.81 453 GLY A N 1
ATOM 3244 C CA . GLY A 1 453 ? 2.037 11.794 11.611 1.00 83.81 453 GLY A CA 1
ATOM 3245 C C . GLY A 1 453 ? 1.866 13.163 12.274 1.00 83.81 453 GLY A C 1
ATOM 3246 O O . GLY A 1 453 ? 0.839 13.522 12.858 1.00 83.81 453 GLY A O 1
ATOM 3247 N N . ASN A 1 454 ? 2.935 13.956 12.199 1.00 74.69 454 ASN A N 1
ATOM 3248 C CA . ASN A 1 454 ? 3.141 15.130 13.052 1.00 74.69 454 ASN A CA 1
ATOM 3249 C C . ASN A 1 454 ? 2.409 16.416 12.657 1.00 74.69 454 ASN A C 1
ATOM 3251 O O . ASN A 1 454 ? 2.521 17.418 13.368 1.00 74.69 454 ASN A O 1
ATOM 3255 N N . ALA A 1 455 ? 1.649 16.387 11.567 1.00 73.06 455 ALA A N 1
ATOM 3256 C CA . ALA A 1 455 ? 0.924 17.538 11.051 1.00 73.06 455 ALA A CA 1
ATOM 3257 C C . ALA A 1 455 ? -0.595 17.414 11.288 1.00 73.06 455 ALA A C 1
ATOM 3259 O O . ALA A 1 455 ? -1.070 16.615 12.105 1.00 73.06 455 ALA A O 1
ATOM 3260 N N . ASP A 1 456 ? -1.368 18.269 10.618 1.00 75.12 456 ASP A N 1
ATOM 3261 C CA . ASP A 1 456 ? -2.829 18.175 10.583 1.00 75.12 456 ASP A CA 1
ATOM 3262 C C . ASP A 1 456 ? -3.246 16.849 9.930 1.00 75.12 456 ASP A C 1
ATOM 3264 O O . ASP A 1 456 ? -2.665 16.444 8.923 1.00 75.12 456 ASP A O 1
ATOM 3268 N N . LEU A 1 457 ? -4.291 16.213 10.467 1.00 76.19 457 LEU A N 1
ATOM 3269 C CA . LEU A 1 457 ? -4.878 15.012 9.880 1.00 76.19 457 LEU A CA 1
ATOM 3270 C C . LEU A 1 457 ? -5.270 15.219 8.424 1.00 76.19 457 LEU A C 1
ATOM 3272 O O . LEU A 1 457 ? -5.124 14.280 7.657 1.00 76.19 457 LEU A O 1
ATOM 3276 N N . ALA A 1 458 ? -5.652 16.446 8.039 1.00 72.31 458 ALA A N 1
ATOM 3277 C CA . ALA A 1 458 ? -5.968 16.867 6.670 1.00 72.31 458 ALA A CA 1
ATOM 3278 C C . ALA A 1 458 ? -4.897 16.489 5.625 1.00 72.31 458 ALA A C 1
ATOM 3280 O O . ALA A 1 458 ? -5.216 16.255 4.460 1.00 72.31 458 ALA A O 1
ATOM 3281 N N . THR A 1 459 ? -3.625 16.494 6.013 1.00 73.00 459 THR A N 1
ATOM 3282 C CA . THR A 1 459 ? -2.487 16.240 5.117 1.00 73.00 459 THR A CA 1
ATOM 3283 C C . THR A 1 459 ? -1.586 15.125 5.617 1.00 73.00 459 THR A C 1
ATOM 3285 O O . THR A 1 459 ? -0.689 14.715 4.882 1.00 73.00 459 THR A O 1
ATOM 3288 N N . ASN A 1 460 ? -1.788 14.663 6.852 1.00 80.94 460 ASN A N 1
ATOM 3289 C CA . ASN A 1 460 ? -0.953 13.656 7.465 1.00 80.94 460 ASN A CA 1
ATOM 3290 C C . ASN A 1 460 ? -1.767 12.619 8.247 1.00 80.94 460 ASN A C 1
ATOM 3292 O O . ASN A 1 460 ? -2.222 12.897 9.356 1.00 80.94 460 ASN A O 1
ATOM 3296 N N . TRP A 1 461 ? -1.952 11.432 7.666 1.00 88.56 461 TRP A N 1
ATOM 3297 C CA . TRP A 1 461 ? -2.850 10.419 8.217 1.00 88.56 461 TRP A CA 1
ATOM 3298 C C . TRP A 1 461 ? -2.375 8.983 8.025 1.00 88.56 461 TRP A C 1
ATOM 3300 O O . TRP A 1 461 ? -1.866 8.602 6.971 1.00 88.56 461 TRP A O 1
ATOM 3310 N N . GLY A 1 462 ? -2.587 8.180 9.067 1.00 92.88 462 GLY A N 1
ATOM 3311 C CA . GLY A 1 462 ? -2.613 6.725 8.994 1.00 92.88 462 GLY A CA 1
ATOM 3312 C C . GLY A 1 462 ? -4.067 6.272 8.922 1.00 92.88 462 GLY A C 1
ATOM 3313 O O . GLY A 1 462 ? -4.876 6.690 9.760 1.00 92.88 462 GLY A O 1
ATOM 3314 N N . LYS A 1 463 ? -4.427 5.451 7.929 1.00 94.00 463 LYS A N 1
ATOM 3315 C CA . LYS A 1 463 ? -5.823 5.019 7.762 1.00 94.00 463 LYS A CA 1
ATOM 3316 C C . LYS A 1 463 ? -6.000 3.618 7.211 1.00 94.00 463 LYS A C 1
ATOM 3318 O O . LYS A 1 463 ? -5.238 3.152 6.365 1.00 94.00 463 LYS A O 1
ATOM 3323 N N . ILE A 1 464 ? -7.110 3.022 7.626 1.00 96.88 464 ILE A N 1
ATOM 3324 C CA . ILE A 1 464 ? -7.732 1.870 6.979 1.00 96.88 464 ILE A CA 1
ATOM 3325 C C . ILE A 1 464 ? -9.122 2.304 6.503 1.00 96.88 464 ILE A C 1
ATOM 3327 O O . ILE A 1 464 ? -9.973 2.672 7.308 1.00 96.88 464 ILE A O 1
ATOM 3331 N N . GLY A 1 465 ? -9.347 2.341 5.194 1.00 93.75 465 GLY A N 1
ATOM 3332 C CA . GLY A 1 465 ? -10.565 2.904 4.608 1.00 93.75 465 GLY A CA 1
ATOM 3333 C C . GLY A 1 465 ? -10.314 3.540 3.250 1.00 93.75 465 GLY A C 1
ATOM 3334 O O . GLY A 1 465 ? -9.181 3.866 2.908 1.00 93.75 465 GLY A O 1
ATOM 3335 N N . HIS A 1 466 ? -11.372 3.756 2.473 1.00 89.06 466 HIS A N 1
ATOM 3336 C CA . HIS A 1 466 ? -11.280 4.487 1.201 1.00 89.06 466 HIS A CA 1
ATOM 3337 C C . HIS A 1 466 ? -11.331 6.004 1.392 1.00 89.06 466 HIS A C 1
ATOM 3339 O O . HIS A 1 466 ? -11.841 6.494 2.399 1.00 89.06 466 HIS A O 1
ATOM 3345 N N . GLY A 1 467 ? -10.865 6.762 0.401 1.00 83.19 467 GLY A N 1
ATOM 3346 C CA . GLY A 1 467 ? -10.956 8.222 0.418 1.00 83.19 467 GLY A CA 1
ATOM 3347 C C . GLY A 1 467 ? -9.866 8.897 1.265 1.00 83.19 467 GLY A C 1
ATOM 3348 O O . GLY A 1 467 ? -9.138 8.249 2.011 1.00 83.19 467 GLY A O 1
ATOM 3349 N N . ASP A 1 468 ? -9.795 10.220 1.168 1.00 74.94 468 ASP A N 1
ATOM 3350 C CA . ASP A 1 468 ? -8.916 11.132 1.913 1.00 74.94 468 ASP A CA 1
ATOM 3351 C C . ASP A 1 468 ? -9.799 11.995 2.816 1.00 74.94 468 ASP A C 1
ATOM 3353 O O . ASP A 1 468 ? -11.028 11.956 2.757 1.00 74.94 468 ASP A O 1
ATOM 3357 N N . VAL A 1 469 ? -9.161 12.758 3.684 1.00 62.81 469 VAL A N 1
ATOM 3358 C CA . VAL A 1 469 ? -9.756 13.564 4.743 1.00 62.81 469 VAL A CA 1
ATOM 3359 C C . VAL A 1 469 ? -10.120 14.994 4.328 1.00 62.81 469 VAL A C 1
ATOM 3361 O O . VAL A 1 469 ? -10.688 15.731 5.127 1.00 62.81 469 VAL A O 1
ATOM 3364 N N . ARG A 1 470 ? -9.785 15.432 3.104 1.00 60.41 470 ARG A N 1
ATOM 3365 C CA . ARG A 1 470 ? -10.078 16.788 2.588 1.00 60.41 470 ARG A CA 1
ATOM 3366 C C . ARG A 1 470 ? -11.247 16.818 1.606 1.00 60.41 470 ARG A C 1
ATOM 3368 O O . ARG A 1 470 ? -11.216 17.565 0.635 1.00 60.41 470 ARG A O 1
ATOM 3375 N N . ASN A 1 471 ? -12.280 16.022 1.868 1.00 56.31 471 ASN A N 1
ATOM 3376 C CA . ASN A 1 471 ? -13.438 15.805 1.001 1.00 56.31 471 ASN A CA 1
ATOM 3377 C C . ASN A 1 471 ? -14.121 17.098 0.518 1.00 56.31 471 ASN A C 1
ATOM 3379 O O . ASN A 1 471 ? -15.106 17.578 1.059 1.00 56.31 471 ASN A O 1
ATOM 3383 N N . VAL A 1 472 ? -13.623 17.637 -0.585 1.00 56.81 472 VAL A N 1
ATOM 3384 C CA . VAL A 1 472 ? -14.370 18.486 -1.500 1.00 56.81 472 VAL A CA 1
ATOM 3385 C C . VAL A 1 472 ? -14.332 17.689 -2.791 1.00 56.81 472 VAL A C 1
ATOM 3387 O O . VAL A 1 472 ? -13.241 17.417 -3.288 1.00 56.81 472 VAL A O 1
ATOM 3390 N N . GLY A 1 473 ? -15.472 17.192 -3.265 1.00 65.62 473 GLY A N 1
ATOM 3391 C CA . GLY A 1 473 ? -15.504 16.272 -4.403 1.00 65.62 473 GLY A CA 1
ATOM 3392 C C . GLY A 1 473 ? -16.854 15.608 -4.645 1.00 65.62 473 GLY A C 1
ATOM 3393 O O . GLY A 1 473 ? -17.804 15.822 -3.894 1.00 65.62 473 GLY A O 1
ATOM 3394 N N . SER A 1 474 ? -16.939 14.817 -5.713 1.00 68.88 474 SER A N 1
ATOM 3395 C CA . SER A 1 474 ? -18.136 14.070 -6.123 1.00 68.88 474 SER A CA 1
ATOM 3396 C C . SER A 1 474 ? -17.831 12.580 -6.234 1.00 68.88 474 SER A C 1
ATOM 3398 O O . SER A 1 474 ? -16.742 12.224 -6.674 1.00 68.88 474 SER A O 1
ATOM 3400 N N . GLY A 1 475 ? -18.809 11.739 -5.904 1.00 79.44 475 GLY A N 1
ATOM 3401 C CA . GLY A 1 475 ? -18.692 10.279 -5.939 1.00 79.44 475 GLY A CA 1
ATOM 3402 C C . GLY A 1 475 ? -18.846 9.649 -4.557 1.00 79.44 475 GLY A C 1
ATOM 3403 O O . GLY A 1 475 ? -18.667 10.323 -3.528 1.00 79.44 475 GLY A O 1
ATOM 3404 N N . LEU A 1 476 ? -19.245 8.380 -4.559 1.00 85.62 476 LEU A N 1
ATOM 3405 C CA . LEU A 1 476 ? -19.518 7.576 -3.376 1.00 85.62 476 LEU A CA 1
ATOM 3406 C C . LEU A 1 476 ? -18.259 6.874 -2.857 1.00 85.62 476 LEU A C 1
ATOM 3408 O O . LEU A 1 476 ? -17.353 6.569 -3.616 1.00 85.62 476 LEU A O 1
ATOM 3412 N N . ILE A 1 477 ? -18.218 6.598 -1.560 1.00 87.75 477 ILE A N 1
ATOM 3413 C CA . ILE A 1 477 ? -17.135 5.896 -0.868 1.00 87.75 477 ILE A CA 1
ATOM 3414 C C . ILE A 1 477 ? -17.751 4.818 0.026 1.00 87.75 477 ILE A C 1
ATOM 3416 O O . ILE A 1 477 ? -18.228 5.103 1.123 1.00 87.75 477 ILE A O 1
ATOM 3420 N N . ASN A 1 478 ? -17.811 3.592 -0.482 1.00 91.38 478 ASN A N 1
ATOM 3421 C CA . ASN A 1 478 ? -18.553 2.491 0.131 1.00 91.38 478 ASN A CA 1
ATOM 3422 C C . ASN A 1 478 ? -17.676 1.251 0.308 1.00 91.38 478 ASN A C 1
ATOM 3424 O O . ASN A 1 478 ? -16.655 1.125 -0.359 1.00 91.38 478 ASN A O 1
ATOM 3428 N N . GLY A 1 479 ? -18.139 0.321 1.132 1.00 94.31 479 GLY A N 1
ATOM 3429 C CA . GLY A 1 479 ? -17.476 -0.956 1.387 1.00 94.31 479 GLY A CA 1
ATOM 3430 C C . GLY A 1 479 ? -17.558 -1.309 2.861 1.00 94.31 479 GLY A C 1
ATOM 3431 O O . GLY A 1 479 ? -17.630 -0.417 3.704 1.00 94.31 479 GLY A O 1
ATOM 3432 N N . ASP A 1 480 ? -17.578 -2.594 3.177 1.00 95.75 480 ASP A N 1
ATOM 3433 C CA . ASP A 1 480 ? -17.479 -3.029 4.564 1.00 95.75 480 ASP A CA 1
ATOM 3434 C C . ASP A 1 480 ? -16.011 -3.016 5.004 1.00 95.75 480 ASP A C 1
ATOM 3436 O O . ASP A 1 480 ? -15.097 -3.302 4.230 1.00 95.75 480 ASP A O 1
ATOM 3440 N N . ILE A 1 481 ? -15.761 -2.681 6.268 1.00 97.25 481 ILE A N 1
ATOM 3441 C CA . ILE A 1 481 ? -14.431 -2.734 6.871 1.00 97.25 481 ILE A CA 1
ATOM 3442 C C . ILE A 1 481 ? -14.448 -3.752 8.001 1.00 97.25 481 ILE A C 1
ATOM 3444 O O . ILE A 1 481 ? -15.054 -3.531 9.050 1.00 97.25 481 ILE A O 1
ATOM 3448 N N . HIS A 1 482 ? -13.709 -4.841 7.813 1.00 96.56 482 HIS A N 1
ATOM 3449 C CA . HIS A 1 482 ? -13.492 -5.869 8.820 1.00 96.56 482 HIS A CA 1
ATOM 3450 C C . HIS A 1 482 ? -12.038 -5.870 9.284 1.00 96.56 482 HIS A C 1
ATOM 3452 O O . HIS A 1 482 ? -11.113 -6.024 8.488 1.00 96.56 482 HIS A O 1
ATOM 3458 N N . ILE A 1 483 ? -11.829 -5.730 10.591 1.00 97.38 483 ILE A N 1
ATOM 3459 C CA . ILE A 1 483 ? -10.500 -5.741 11.200 1.00 97.38 483 ILE A CA 1
ATOM 3460 C C . ILE A 1 483 ? -10.476 -6.762 12.332 1.00 97.38 483 ILE A C 1
ATOM 3462 O O . ILE A 1 483 ? -11.234 -6.659 13.296 1.00 97.38 483 ILE A O 1
ATOM 3466 N N . SER A 1 484 ? -9.568 -7.725 12.223 1.00 94.81 484 SER A N 1
ATOM 3467 C CA . SER A 1 484 ? -9.407 -8.823 13.173 1.00 94.81 484 SER A CA 1
ATOM 3468 C C . SER A 1 484 ? -7.989 -8.844 13.729 1.00 94.81 484 SER A C 1
ATOM 3470 O O . SER A 1 484 ? -7.026 -9.004 12.983 1.00 94.81 484 SER A O 1
ATOM 3472 N N . ILE A 1 485 ? -7.852 -8.671 15.041 1.00 95.69 485 ILE A N 1
ATOM 3473 C CA . ILE A 1 485 ? -6.560 -8.465 15.701 1.00 95.69 485 ILE A CA 1
ATOM 3474 C C . ILE A 1 485 ? -6.385 -9.507 16.800 1.00 95.69 485 ILE A C 1
ATOM 3476 O O . ILE A 1 485 ? -7.223 -9.635 17.695 1.00 95.69 485 ILE A O 1
ATOM 3480 N N . GLY A 1 486 ? -5.285 -10.251 16.743 1.00 93.69 486 GLY A N 1
ATOM 3481 C CA . GLY A 1 486 ? -4.994 -11.331 17.676 1.00 93.69 486 GLY A CA 1
ATOM 3482 C C . GLY A 1 486 ? -4.783 -10.829 19.099 1.00 93.69 486 GLY A C 1
ATOM 3483 O O . GLY A 1 486 ? -5.294 -11.435 20.041 1.00 93.69 486 GLY A O 1
ATOM 3484 N N . ASN A 1 487 ? -4.088 -9.703 19.260 1.00 94.81 487 ASN A N 1
ATOM 3485 C CA . ASN A 1 487 ? -3.767 -9.123 20.556 1.00 94.81 487 ASN A CA 1
ATOM 3486 C C . ASN A 1 487 ? -4.305 -7.690 20.696 1.00 94.81 487 ASN A C 1
ATOM 3488 O O . ASN A 1 487 ? -5.478 -7.538 21.038 1.00 94.81 487 ASN A O 1
ATOM 3492 N N . SER A 1 488 ? -3.511 -6.650 20.422 1.00 97.06 488 SER A N 1
ATOM 3493 C CA . SER A 1 488 ? -3.900 -5.268 20.737 1.00 97.06 488 SER A CA 1
ATOM 3494 C C . SER A 1 488 ? -3.924 -4.336 19.530 1.00 97.06 488 SER A C 1
ATOM 3496 O O . SER A 1 488 ? -3.127 -4.445 18.597 1.00 97.06 488 SER A O 1
ATOM 3498 N N . LEU A 1 489 ? -4.846 -3.378 19.581 1.00 98.12 489 LEU A N 1
ATOM 3499 C CA . LEU A 1 489 ? -4.924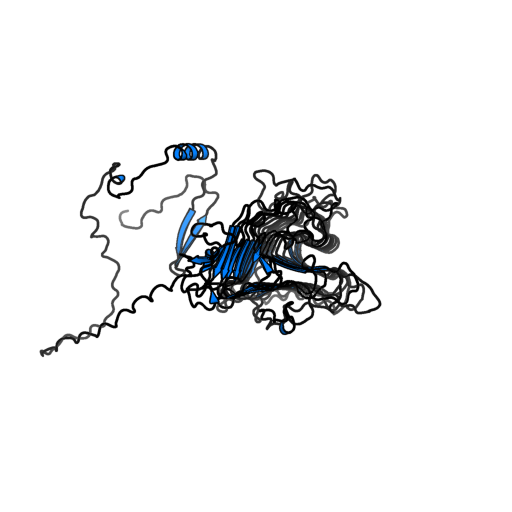 -2.238 18.677 1.00 98.12 489 LEU A CA 1
ATOM 3500 C C . LEU A 1 489 ? -4.333 -1.004 19.355 1.00 98.12 489 LEU A C 1
ATOM 3502 O O . LEU A 1 489 ? -4.756 -0.646 20.454 1.00 98.12 489 LEU A O 1
ATOM 3506 N N . HIS A 1 490 ? -3.438 -0.307 18.659 1.00 97.06 490 HIS A N 1
ATOM 3507 C CA . HIS A 1 490 ? -2.929 1.001 19.055 1.00 97.06 490 HIS A CA 1
ATOM 3508 C C . HIS A 1 490 ? -3.192 2.027 17.952 1.00 97.06 490 HIS A C 1
ATOM 3510 O O . HIS A 1 490 ? -2.510 2.037 16.927 1.00 97.06 490 HIS A O 1
ATOM 3516 N N . MET A 1 491 ? -4.182 2.898 18.171 1.00 95.81 491 MET A N 1
ATOM 3517 C CA . MET A 1 491 ? -4.523 3.995 17.264 1.00 95.81 491 MET A CA 1
ATOM 3518 C C . MET A 1 491 ? -4.070 5.355 17.799 1.00 95.81 491 MET A C 1
ATOM 3520 O O . MET A 1 491 ? -4.577 5.826 18.818 1.00 95.81 491 MET A O 1
ATOM 3524 N N . GLY A 1 492 ? -3.176 6.026 17.074 1.00 92.94 492 GLY A N 1
ATOM 3525 C CA . GLY A 1 492 ? -2.702 7.372 17.405 1.00 92.94 492 GLY A CA 1
ATOM 3526 C C . GLY A 1 492 ? -3.174 8.415 16.400 1.00 92.94 492 GLY A C 1
ATOM 3527 O O . GLY A 1 492 ? -2.642 8.498 15.294 1.00 92.94 492 GLY A O 1
ATOM 3528 N N . ARG A 1 493 ? -4.196 9.204 16.768 1.00 90.12 493 ARG A N 1
ATOM 3529 C CA . ARG A 1 493 ? -4.848 10.217 15.914 1.00 90.12 493 ARG A CA 1
ATOM 3530 C C . ARG A 1 493 ? -5.193 9.660 14.525 1.00 90.12 493 ARG A C 1
ATOM 3532 O O . ARG A 1 493 ? -5.083 10.357 13.526 1.00 90.12 493 ARG A O 1
ATOM 3539 N N . ALA A 1 494 ? -5.545 8.386 14.434 1.00 92.38 494 ALA A N 1
ATOM 3540 C CA . ALA A 1 494 ? -5.648 7.684 13.160 1.00 92.38 494 ALA A CA 1
ATOM 3541 C C . ALA A 1 494 ? -7.095 7.383 12.776 1.00 92.38 494 ALA A C 1
ATOM 3543 O O . ALA A 1 494 ? -8.011 7.625 13.565 1.00 92.38 494 ALA A O 1
ATOM 3544 N N . ILE A 1 495 ? -7.303 6.894 11.553 1.00 93.19 495 ILE A N 1
ATOM 3545 C CA . ILE A 1 495 ? -8.637 6.786 10.956 1.00 93.19 495 ILE A CA 1
ATOM 3546 C C . ILE A 1 495 ? -8.930 5.344 10.545 1.00 93.19 495 ILE A C 1
ATOM 3548 O O . ILE A 1 495 ? -8.163 4.717 9.825 1.00 93.19 495 ILE A O 1
ATOM 3552 N N . ILE A 1 496 ? -10.081 4.831 10.952 1.00 95.75 496 ILE A N 1
ATOM 3553 C CA . ILE A 1 496 ? -10.698 3.644 10.366 1.00 95.75 496 ILE A CA 1
ATOM 3554 C C . ILE A 1 496 ? -12.053 4.076 9.811 1.00 95.75 496 ILE A C 1
ATOM 3556 O O . ILE A 1 496 ? -12.820 4.737 10.504 1.00 95.75 496 ILE A O 1
ATOM 3560 N N . GLY A 1 497 ? -12.357 3.749 8.562 1.00 91.88 497 GLY A N 1
ATOM 3561 C CA . GLY A 1 497 ? -13.605 4.168 7.921 1.00 91.88 497 GLY A CA 1
ATOM 3562 C C . GLY A 1 497 ? -13.397 4.987 6.659 1.00 91.88 497 GLY A C 1
ATOM 3563 O O . GLY A 1 497 ? -12.311 5.492 6.378 1.00 91.88 497 GLY A O 1
ATOM 3564 N N . HIS A 1 498 ? -14.463 5.125 5.878 1.00 85.81 498 HIS A N 1
ATOM 3565 C CA . HIS A 1 498 ? -14.423 5.868 4.618 1.00 85.81 498 HIS A CA 1
ATOM 3566 C C . HIS A 1 498 ? -14.491 7.388 4.831 1.00 85.81 498 HIS A C 1
ATOM 3568 O O . HIS A 1 498 ? -13.925 8.147 4.043 1.00 85.81 498 HIS A O 1
ATOM 3574 N N . LEU A 1 499 ? -15.140 7.836 5.910 1.00 80.62 499 LEU A N 1
ATOM 3575 C CA . LEU A 1 499 ? -15.365 9.249 6.214 1.00 80.62 499 LEU A CA 1
ATOM 3576 C C . LEU A 1 499 ? -14.360 9.804 7.239 1.00 80.62 499 LEU A C 1
ATOM 3578 O O . LEU A 1 499 ? -13.665 9.064 7.934 1.00 80.62 499 LEU A O 1
ATOM 3582 N N . ASP A 1 500 ? -14.269 11.135 7.304 1.00 71.75 500 ASP A N 1
ATOM 3583 C CA . ASP A 1 500 ? -13.257 11.867 8.072 1.00 71.75 500 ASP A CA 1
ATOM 3584 C C . ASP A 1 500 ? -13.704 12.349 9.469 1.00 71.75 500 ASP A C 1
ATOM 3586 O O . ASP A 1 500 ? -14.833 12.147 9.919 1.00 71.75 500 ASP A O 1
ATOM 3590 N N . TYR A 1 501 ? -12.769 13.023 10.151 1.00 59.69 501 TYR A N 1
ATOM 3591 C CA . TYR A 1 501 ? -12.879 13.520 11.524 1.00 59.69 501 TYR A CA 1
ATOM 3592 C C . TYR A 1 501 ? -13.719 14.795 11.705 1.00 59.69 501 TYR A C 1
ATOM 3594 O O . TYR A 1 501 ? -13.841 15.304 12.822 1.00 59.69 501 TYR A O 1
ATOM 3602 N N . LYS A 1 502 ? -14.295 15.346 10.631 1.00 60.03 502 LYS A N 1
ATOM 3603 C CA . LYS A 1 502 ? -15.066 16.591 10.660 1.00 60.03 502 LYS A CA 1
ATOM 3604 C C . LYS A 1 502 ? -16.183 16.569 9.618 1.00 60.03 502 LYS A C 1
ATOM 3606 O O . LYS A 1 502 ? -16.327 17.518 8.847 1.00 60.03 502 LYS A O 1
ATOM 3611 N N . LEU A 1 503 ? -16.992 15.506 9.672 1.00 64.50 503 LEU A N 1
ATOM 3612 C CA . LEU A 1 503 ? -18.170 15.273 8.833 1.00 64.50 503 LEU A CA 1
ATOM 3613 C C . LEU A 1 503 ? -18.921 16.577 8.538 1.00 64.50 503 LEU A C 1
ATOM 3615 O O . LEU A 1 503 ? -19.633 17.122 9.390 1.00 64.50 503 LEU A O 1
ATOM 3619 N N . SER A 1 504 ? -18.770 17.091 7.319 1.00 64.94 504 SER A N 1
ATOM 3620 C CA . SER A 1 504 ? -19.643 18.152 6.839 1.00 64.94 504 SER A CA 1
ATOM 3621 C C . SER A 1 504 ? -21.003 17.539 6.489 1.00 64.94 504 SER A C 1
ATOM 3623 O O . SER A 1 504 ? -21.098 16.373 6.098 1.00 64.94 504 SER A O 1
ATOM 3625 N N . ALA A 1 505 ? -22.085 18.315 6.593 1.00 64.44 505 ALA A N 1
ATOM 3626 C CA . ALA A 1 505 ? -23.417 17.829 6.217 1.00 64.44 505 ALA A CA 1
ATOM 3627 C C . ALA A 1 505 ? -23.494 17.380 4.740 1.00 64.44 505 ALA A C 1
ATOM 3629 O O . ALA A 1 505 ? -24.359 16.582 4.390 1.00 64.44 505 ALA A O 1
ATOM 3630 N N . SER A 1 506 ? -22.598 17.884 3.884 1.00 64.94 506 SER A N 1
ATOM 3631 C CA . SER A 1 506 ? -22.468 17.473 2.484 1.00 64.94 506 SER A CA 1
ATOM 3632 C C . SER A 1 506 ? -21.719 16.151 2.289 1.00 64.94 506 SER A C 1
ATOM 3634 O O . SER A 1 506 ? -21.970 15.483 1.292 1.00 64.94 506 SER A O 1
ATOM 3636 N N . ASP A 1 507 ? -20.847 15.754 3.219 1.00 69.44 507 ASP A N 1
ATOM 3637 C CA . ASP A 1 507 ? -20.003 14.559 3.064 1.00 69.44 507 ASP A CA 1
ATOM 3638 C C . ASP A 1 507 ? -20.624 13.296 3.651 1.00 69.44 507 ASP A C 1
ATOM 3640 O O . ASP A 1 507 ? -20.293 12.194 3.218 1.00 69.44 507 ASP A O 1
ATOM 3644 N N . ILE A 1 508 ? -21.562 13.436 4.592 1.00 73.38 508 ILE A N 1
ATOM 3645 C CA . ILE A 1 508 ? -22.154 12.289 5.288 1.00 73.38 508 ILE A CA 1
ATOM 3646 C C . ILE A 1 508 ? -22.792 11.290 4.302 1.00 73.38 508 ILE A C 1
ATOM 3648 O O . ILE A 1 508 ? -22.574 10.095 4.417 1.00 73.38 508 ILE A O 1
ATOM 3652 N N . PHE A 1 509 ? -23.450 11.762 3.240 1.00 76.19 509 PHE A N 1
ATOM 3653 C CA . PHE A 1 509 ? -24.101 10.902 2.238 1.00 76.19 509 PHE A CA 1
ATOM 3654 C C . PHE A 1 509 ? -23.198 10.483 1.071 1.00 76.19 509 PHE A C 1
ATOM 3656 O O . PHE A 1 509 ? -23.679 9.992 0.046 1.00 76.19 509 PHE A O 1
ATOM 3663 N N . ARG A 1 510 ? -21.883 10.690 1.192 1.00 82.31 510 ARG A N 1
ATOM 3664 C CA . ARG A 1 510 ? -20.924 10.115 0.244 1.00 82.31 510 ARG A CA 1
ATOM 3665 C C . ARG A 1 510 ? -20.645 8.651 0.559 1.00 82.31 510 ARG A C 1
ATOM 3667 O O . ARG A 1 510 ? -20.353 7.902 -0.358 1.00 82.31 510 ARG A O 1
ATOM 3674 N N . SER A 1 511 ? -20.801 8.225 1.810 1.00 86.44 511 SER A N 1
ATOM 3675 C CA . SER A 1 511 ? -20.774 6.810 2.184 1.00 86.44 511 SER A CA 1
ATOM 3676 C C . SER A 1 511 ? -22.192 6.355 2.511 1.00 86.44 511 SER A C 1
ATOM 3678 O O . SER A 1 511 ? -22.734 6.713 3.557 1.00 86.44 511 SER A O 1
ATOM 3680 N N . ASN A 1 512 ? -22.821 5.629 1.587 1.00 88.81 512 ASN A N 1
ATOM 3681 C CA . ASN A 1 512 ? -24.210 5.170 1.718 1.00 88.81 512 ASN A CA 1
ATOM 3682 C C . ASN A 1 512 ? -24.314 3.698 2.127 1.00 88.81 512 ASN A C 1
ATOM 3684 O O . ASN A 1 512 ? -25.379 3.279 2.572 1.00 88.81 512 ASN A O 1
ATOM 3688 N N . TYR A 1 513 ? -23.229 2.940 1.969 1.00 90.88 513 TYR A N 1
ATOM 3689 C CA . TYR A 1 513 ? -23.124 1.530 2.330 1.00 90.88 513 TYR A CA 1
ATOM 3690 C C . TYR A 1 513 ? -21.743 1.265 2.917 1.00 90.88 513 TYR A C 1
ATOM 3692 O O . TYR A 1 513 ? -20.767 1.864 2.456 1.00 90.88 513 TYR A O 1
ATOM 3700 N N . GLY A 1 514 ? -21.675 0.388 3.911 1.00 93.88 514 GLY A N 1
ATOM 3701 C CA . GLY A 1 514 ? -20.429 0.040 4.575 1.00 93.88 514 GLY A CA 1
ATOM 3702 C C . GLY A 1 514 ? -20.568 0.007 6.086 1.00 93.88 514 GLY A C 1
ATOM 3703 O O . GLY A 1 514 ? -20.760 1.052 6.720 1.00 93.88 514 GLY A O 1
ATOM 3704 N N . ASP A 1 515 ? -20.445 -1.180 6.655 1.00 95.00 515 ASP A N 1
ATOM 3705 C CA . ASP A 1 515 ? -20.322 -1.379 8.089 1.00 95.00 515 ASP A CA 1
ATOM 3706 C C . ASP A 1 515 ? -18.849 -1.425 8.512 1.00 95.00 515 ASP A C 1
ATOM 3708 O O . ASP A 1 515 ? -17.964 -1.755 7.728 1.00 95.00 515 ASP A O 1
ATOM 3712 N N . THR A 1 516 ? -18.575 -1.100 9.777 1.00 96.38 516 THR A N 1
ATOM 3713 C CA . THR A 1 516 ? -17.219 -1.142 10.338 1.00 96.38 516 THR A CA 1
ATOM 3714 C C . THR A 1 516 ? -17.189 -2.038 11.566 1.00 96.38 516 THR A C 1
ATOM 3716 O O . THR A 1 516 ? -17.755 -1.712 12.617 1.00 96.38 516 THR A O 1
ATOM 3719 N N . PHE A 1 517 ? -16.479 -3.156 11.457 1.00 95.88 517 PHE A N 1
ATOM 3720 C CA . PHE A 1 517 ? -16.345 -4.153 12.509 1.00 95.88 517 PHE A CA 1
ATOM 3721 C C . PHE A 1 517 ? -14.881 -4.344 12.888 1.00 95.88 517 PHE A C 1
ATOM 3723 O O . PHE A 1 517 ? -14.036 -4.655 12.050 1.00 95.88 517 PHE A O 1
ATOM 3730 N N . ILE A 1 518 ? -14.578 -4.166 14.173 1.00 96.25 518 ILE A N 1
ATOM 3731 C CA . ILE A 1 518 ? -13.211 -4.254 14.694 1.00 96.25 518 ILE A CA 1
ATOM 3732 C C . ILE A 1 518 ? -13.212 -5.181 15.897 1.00 96.25 518 ILE A C 1
ATOM 3734 O O . ILE A 1 518 ? -13.924 -4.918 16.862 1.00 96.25 518 ILE A O 1
ATOM 3738 N N . ALA A 1 519 ? -12.402 -6.232 15.862 1.00 94.00 519 ALA A N 1
ATOM 3739 C CA . ALA A 1 519 ? -12.252 -7.180 16.957 1.00 94.00 519 ALA A CA 1
ATOM 3740 C C . ALA A 1 519 ? -10.796 -7.264 17.423 1.00 94.00 519 ALA A C 1
ATOM 3742 O O . ALA A 1 519 ? -9.912 -7.574 16.625 1.00 94.00 519 ALA A O 1
ATOM 3743 N N . VAL A 1 520 ? -10.559 -7.007 18.713 1.00 94.69 520 VAL A N 1
ATOM 3744 C CA . VAL A 1 520 ? -9.245 -7.130 19.370 1.00 94.69 520 VAL A CA 1
ATOM 3745 C C . VAL A 1 520 ? -9.210 -8.309 20.335 1.00 94.69 520 VAL A C 1
ATOM 3747 O O . VAL A 1 520 ? -10.245 -8.771 20.813 1.00 94.69 520 VAL A O 1
ATOM 3750 N N . GLY A 1 521 ? -8.007 -8.778 20.662 1.00 92.75 521 GLY A N 1
ATOM 3751 C CA . GLY A 1 521 ? -7.808 -9.879 21.598 1.00 92.75 521 GLY A CA 1
ATOM 3752 C C . GLY A 1 521 ? -8.303 -11.218 21.072 1.00 92.75 521 GLY A C 1
ATOM 3753 O O . GLY A 1 521 ? -8.610 -12.098 21.868 1.00 92.75 521 GLY A O 1
ATOM 3754 N N . ARG A 1 522 ? -8.391 -11.408 19.753 1.00 90.19 522 ARG A N 1
ATOM 3755 C CA . ARG A 1 522 ? -8.973 -12.624 19.168 1.00 90.19 522 ARG A CA 1
ATOM 3756 C C . ARG A 1 522 ? -8.181 -13.895 19.466 1.00 90.19 522 ARG A C 1
ATOM 3758 O O . ARG A 1 522 ? -8.756 -14.970 19.421 1.00 90.19 522 ARG A O 1
ATOM 3765 N N . ASN A 1 523 ? -6.909 -13.807 19.851 1.00 88.88 523 ASN A N 1
ATOM 3766 C CA . ASN A 1 523 ? -6.163 -14.975 20.331 1.00 88.88 523 ASN A CA 1
ATOM 3767 C C . ASN A 1 523 ? -6.642 -15.437 21.723 1.00 88.88 523 ASN A C 1
ATOM 3769 O O . ASN A 1 523 ? -6.438 -16.590 22.084 1.00 88.88 523 ASN A O 1
ATOM 3773 N N . ASN A 1 524 ? -7.270 -14.550 22.505 1.00 89.19 524 ASN A N 1
ATOM 3774 C CA . ASN A 1 524 ? -7.811 -14.808 23.844 1.00 89.19 524 ASN A CA 1
ATOM 3775 C C . ASN A 1 524 ? -9.062 -13.929 24.082 1.00 89.19 524 ASN A C 1
ATOM 3777 O O . ASN A 1 524 ? -8.994 -12.956 24.838 1.00 89.19 524 ASN A O 1
ATOM 3781 N N . PRO A 1 525 ? -10.195 -14.229 23.424 1.00 87.81 525 PRO A N 1
ATOM 3782 C CA . PRO A 1 525 ? -11.303 -13.279 23.274 1.00 87.81 525 PRO A CA 1
ATOM 3783 C C . PRO A 1 525 ? -12.262 -13.214 24.475 1.00 87.81 525 PRO A C 1
ATOM 3785 O O . PRO A 1 525 ? -13.242 -12.469 24.448 1.00 87.81 525 PRO A O 1
ATOM 3788 N N . TYR A 1 526 ? -12.003 -14.006 25.515 1.00 87.69 526 TYR A N 1
ATOM 3789 C CA . TYR A 1 526 ? -12.845 -14.138 26.704 1.00 87.69 526 TYR A CA 1
ATOM 3790 C C . TYR A 1 526 ? -12.484 -13.116 27.780 1.00 87.69 526 TYR A C 1
ATOM 3792 O O . TYR A 1 526 ? -11.364 -12.607 27.805 1.00 87.69 526 TYR A O 1
ATOM 3800 N N . ALA A 1 527 ? -13.403 -12.877 28.718 1.00 87.69 527 ALA A N 1
ATOM 3801 C CA . ALA A 1 527 ? -13.146 -12.007 29.861 1.00 87.69 527 ALA A CA 1
ATOM 3802 C C . ALA A 1 527 ? -11.838 -12.391 30.590 1.00 87.69 527 ALA A C 1
ATOM 3804 O O . ALA A 1 527 ? -11.590 -13.563 30.883 1.00 87.69 527 ALA A O 1
ATOM 3805 N N . GLY A 1 528 ? -10.994 -11.399 30.873 1.00 86.69 528 GLY A N 1
ATOM 3806 C CA . GLY A 1 528 ? -9.630 -11.548 31.385 1.00 86.69 528 GLY A CA 1
ATOM 3807 C C . GLY A 1 528 ? -8.545 -11.687 30.309 1.00 86.69 528 GLY A C 1
ATOM 3808 O O . GLY A 1 528 ? -7.367 -11.790 30.658 1.00 86.69 528 GLY A O 1
ATOM 3809 N N . GLY A 1 529 ? -8.908 -11.704 29.023 1.00 89.75 529 GLY A N 1
ATOM 3810 C CA . GLY A 1 529 ? -7.968 -11.735 27.904 1.00 89.75 529 GLY A CA 1
ATOM 3811 C C . GLY A 1 529 ? -7.087 -10.475 27.823 1.00 89.75 529 GLY A C 1
ATOM 3812 O O . GLY A 1 529 ? -7.555 -9.380 28.125 1.00 89.75 529 GLY A O 1
ATOM 3813 N N . PRO A 1 530 ? -5.814 -10.592 27.395 1.00 91.31 530 PRO A N 1
ATOM 3814 C CA . PRO A 1 530 ? -4.841 -9.499 27.429 1.00 91.31 530 PRO A CA 1
ATOM 3815 C C . PRO A 1 530 ? -4.962 -8.496 26.273 1.00 91.31 530 PRO A C 1
ATOM 3817 O O . PRO A 1 530 ? -4.209 -7.528 26.250 1.00 91.31 530 PRO A O 1
ATOM 3820 N N . GLY A 1 531 ? -5.835 -8.738 25.290 1.00 93.75 531 GLY A N 1
ATOM 3821 C CA . GLY A 1 531 ? -5.970 -7.860 24.130 1.00 93.75 531 GLY A CA 1
ATOM 3822 C C . GLY A 1 531 ? -6.616 -6.532 24.502 1.00 93.75 531 GLY A C 1
ATOM 3823 O O . GLY A 1 531 ? -7.628 -6.512 25.201 1.00 93.75 531 GLY A O 1
ATOM 3824 N N . GLU A 1 532 ? -6.049 -5.427 24.027 1.00 97.12 532 GLU A N 1
ATOM 3825 C CA . GLU A 1 532 ? -6.463 -4.072 24.396 1.00 97.12 532 GLU A CA 1
ATOM 3826 C C . GLU A 1 532 ? -6.845 -3.238 23.166 1.00 97.12 532 GLU A C 1
ATOM 3828 O O . GLU A 1 532 ? -6.237 -3.350 22.100 1.00 97.12 532 GLU A O 1
ATOM 3833 N N . PHE A 1 533 ? -7.836 -2.357 23.324 1.00 98.19 533 PHE A N 1
ATOM 3834 C CA . PHE A 1 533 ? -8.242 -1.387 22.306 1.00 98.19 533 PHE A CA 1
ATOM 3835 C C . PHE A 1 533 ? -7.823 0.019 22.742 1.00 98.19 533 PHE A C 1
ATOM 3837 O O . PHE A 1 533 ? -8.534 0.668 23.514 1.00 98.19 533 PHE A O 1
ATOM 3844 N N . HIS A 1 534 ? -6.690 0.511 22.237 1.00 97.12 534 HIS A N 1
ATOM 3845 C CA . HIS A 1 534 ? -6.178 1.850 22.539 1.00 97.12 534 HIS A CA 1
ATOM 3846 C C . HIS A 1 534 ? -6.458 2.833 21.416 1.00 97.12 534 HIS A C 1
ATOM 3848 O O . HIS A 1 534 ? -6.141 2.583 20.253 1.00 97.12 534 HIS A O 1
ATOM 3854 N N . THR A 1 535 ? -6.964 4.002 21.794 1.00 96.62 535 THR A N 1
ATOM 3855 C CA . THR A 1 535 ? -7.018 5.170 20.916 1.00 96.62 535 THR A CA 1
ATOM 3856 C C . THR A 1 535 ? -6.461 6.389 21.639 1.00 96.62 535 THR A C 1
ATOM 3858 O O . THR A 1 535 ? -6.573 6.505 22.860 1.00 96.62 535 THR A O 1
ATOM 3861 N N . THR A 1 536 ? -5.906 7.343 20.898 1.00 93.19 536 THR A N 1
ATOM 3862 C CA . THR A 1 536 ? -5.706 8.709 21.402 1.00 93.19 536 THR A CA 1
ATOM 3863 C C . THR A 1 536 ? -6.889 9.598 21.024 1.00 93.19 536 THR A C 1
ATOM 3865 O O . THR A 1 536 ? -7.717 9.245 20.174 1.00 93.19 536 THR A O 1
ATOM 3868 N N . ASN A 1 537 ? -6.994 10.770 21.655 1.00 87.38 537 ASN A N 1
ATOM 3869 C CA . ASN A 1 537 ? -7.995 11.759 21.266 1.00 87.38 537 ASN A CA 1
ATOM 3870 C C . ASN A 1 537 ? -7.828 12.136 19.782 1.00 87.38 537 ASN A C 1
ATOM 3872 O O . ASN A 1 537 ? -6.716 12.150 19.262 1.00 87.38 537 ASN A O 1
ATOM 3876 N N . LEU A 1 538 ? -8.930 12.475 19.104 1.00 86.25 538 LEU A N 1
ATOM 3877 C CA . LEU A 1 538 ? -8.977 12.735 17.654 1.00 86.25 538 LEU A CA 1
ATOM 3878 C C . LEU A 1 538 ? -8.790 11.504 16.752 1.00 86.25 538 LEU A C 1
ATOM 3880 O O . LEU A 1 538 ? -8.831 11.662 15.535 1.00 86.25 538 LEU A O 1
ATOM 3884 N N . SER A 1 539 ? -8.627 10.297 17.303 1.00 92.38 539 SER A N 1
ATOM 3885 C CA . SER A 1 539 ? -8.789 9.072 16.508 1.00 92.38 539 SER A CA 1
ATOM 3886 C C . SER A 1 539 ? -10.232 8.956 16.019 1.00 92.38 539 SER A C 1
ATOM 3888 O O . SER A 1 539 ? -11.153 9.415 16.701 1.00 92.38 539 SER A O 1
ATOM 3890 N N . VAL A 1 540 ? -10.434 8.356 14.850 1.00 92.56 540 VAL A N 1
ATOM 3891 C CA . VAL A 1 540 ? -11.731 8.312 14.169 1.00 92.56 540 VAL A CA 1
ATOM 3892 C C . VAL A 1 540 ? -12.045 6.908 13.702 1.00 92.56 540 VAL A C 1
ATOM 3894 O O . VAL A 1 540 ? -11.214 6.265 13.071 1.00 92.56 540 VAL A O 1
ATOM 3897 N N . ILE A 1 541 ? -13.259 6.455 13.988 1.00 95.25 541 ILE A N 1
ATOM 3898 C CA . ILE A 1 541 ? -13.813 5.202 13.486 1.00 95.25 541 ILE A CA 1
ATOM 3899 C C . ILE A 1 541 ? -15.184 5.521 12.905 1.00 95.25 541 ILE A C 1
ATOM 3901 O O . ILE A 1 541 ? -16.050 5.997 13.635 1.00 95.25 541 ILE A O 1
ATOM 3905 N N . THR A 1 542 ? -15.387 5.306 11.608 1.00 93.12 542 THR A N 1
ATOM 3906 C CA . THR A 1 542 ? -16.659 5.603 10.935 1.00 93.12 542 THR A CA 1
ATOM 3907 C C . THR A 1 542 ? -17.164 4.427 10.111 1.00 93.12 542 THR A C 1
ATOM 3909 O O . THR A 1 542 ? -16.377 3.679 9.537 1.00 93.12 542 THR A O 1
ATOM 3912 N N . SER A 1 543 ? -18.484 4.297 10.042 1.00 93.31 543 SER A N 1
ATOM 3913 C CA . SER A 1 543 ? -19.247 3.505 9.079 1.00 93.31 543 SER A CA 1
ATOM 3914 C C . SER A 1 543 ? -20.055 4.431 8.162 1.00 93.31 543 SER A C 1
ATOM 3916 O O . SER A 1 543 ? -19.981 5.668 8.256 1.00 93.31 543 SER A O 1
ATOM 3918 N N . ALA A 1 544 ? -20.845 3.840 7.266 1.00 91.88 544 ALA A N 1
ATOM 3919 C CA . ALA A 1 544 ? -21.651 4.566 6.301 1.00 91.88 544 ALA A CA 1
ATOM 3920 C C . ALA A 1 544 ? -22.517 5.657 6.943 1.00 91.88 544 ALA A C 1
ATOM 3922 O O . ALA A 1 544 ? -23.244 5.462 7.926 1.00 91.88 544 ALA A O 1
ATOM 3923 N N . SER A 1 545 ? -22.434 6.848 6.351 1.00 88.69 545 SER A N 1
ATOM 3924 C CA . SER A 1 545 ? -23.134 8.052 6.788 1.00 88.69 545 SER A CA 1
ATOM 3925 C C . SER A 1 545 ? -22.928 8.404 8.259 1.00 88.69 545 SER A C 1
ATOM 3927 O O . SER A 1 545 ? -23.846 8.902 8.911 1.00 88.69 545 SER A O 1
ATOM 3929 N N . GLY A 1 546 ? -21.732 8.143 8.797 1.00 88.31 546 GLY A N 1
ATOM 3930 C CA . GLY A 1 546 ? -21.413 8.429 10.194 1.00 88.31 546 GLY A CA 1
ATOM 3931 C C . GLY A 1 546 ? -22.367 7.716 11.150 1.00 88.31 546 GLY A C 1
ATOM 3932 O O . GLY A 1 546 ? -22.828 8.328 12.114 1.00 88.31 546 GLY A O 1
ATOM 3933 N N . GLY A 1 547 ? -22.701 6.457 10.854 1.00 90.31 547 GLY A N 1
ATOM 3934 C CA . GLY A 1 547 ? -23.550 5.600 11.683 1.00 90.31 547 GLY A CA 1
ATOM 3935 C C . GLY A 1 547 ? -25.054 5.704 11.420 1.00 90.31 547 GLY A C 1
ATOM 3936 O O . GLY A 1 547 ? -25.838 5.100 12.147 1.00 90.31 547 GLY A O 1
ATOM 3937 N N . VAL A 1 548 ? -25.485 6.486 10.422 1.00 89.06 548 VAL A N 1
ATOM 3938 C CA . VAL A 1 548 ? -26.911 6.598 10.051 1.00 89.06 548 VAL A CA 1
ATOM 3939 C C . VAL A 1 548 ? -27.362 5.432 9.173 1.00 89.06 548 VAL A C 1
ATOM 3941 O O . VAL A 1 548 ? -28.503 4.989 9.298 1.00 89.06 548 VAL A O 1
ATOM 3944 N N . LEU A 1 549 ? -26.490 4.969 8.273 1.00 90.69 549 LEU A N 1
ATOM 3945 C CA . LEU A 1 549 ? -26.795 3.916 7.298 1.00 90.69 549 LEU A CA 1
ATOM 3946 C C . LEU A 1 549 ? -25.940 2.657 7.475 1.00 90.69 549 LEU A C 1
ATOM 3948 O O . LEU A 1 549 ? -26.233 1.664 6.820 1.00 90.69 549 LEU A O 1
ATOM 3952 N N . GLY A 1 550 ? -24.925 2.694 8.342 1.00 92.00 550 GLY A N 1
ATOM 3953 C CA . GLY A 1 550 ? -24.063 1.551 8.634 1.00 92.00 550 GLY A CA 1
ATOM 3954 C C . GLY A 1 550 ? -23.805 1.373 10.125 1.00 92.00 550 GLY A C 1
ATOM 3955 O O . GLY A 1 550 ? -23.941 2.300 10.929 1.00 92.00 550 GLY A O 1
ATOM 3956 N N . GLU A 1 551 ? -23.381 0.180 10.496 1.00 94.31 551 GLU A N 1
ATOM 3957 C CA . GLU A 1 551 ? -23.099 -0.233 11.860 1.00 94.31 551 GLU A CA 1
ATOM 3958 C C . GLU A 1 551 ? -21.628 -0.014 12.221 1.00 94.31 551 GLU A C 1
ATOM 3960 O O . GLU A 1 551 ? -20.724 -0.119 11.398 1.00 94.31 551 GLU A O 1
ATOM 3965 N N . THR A 1 552 ? -21.363 0.300 13.487 1.00 95.25 552 THR A N 1
ATOM 3966 C CA . THR A 1 552 ? -20.007 0.288 14.038 1.00 95.25 552 THR A CA 1
ATOM 3967 C C . THR A 1 552 ? -19.988 -0.569 15.280 1.00 95.25 552 THR A C 1
ATOM 3969 O O . THR A 1 552 ? -20.617 -0.226 16.286 1.00 95.25 552 THR A O 1
ATOM 3972 N N . ARG A 1 553 ? -19.276 -1.695 15.206 1.00 95.25 553 ARG A N 1
ATOM 3973 C CA . ARG A 1 553 ? -19.185 -2.654 16.307 1.00 95.25 553 ARG A CA 1
ATOM 3974 C C . ARG A 1 553 ? -17.737 -2.900 16.685 1.00 95.25 553 ARG A C 1
ATOM 3976 O O . ARG A 1 553 ? -16.911 -3.247 15.841 1.00 95.25 553 ARG A O 1
ATOM 3983 N N . LEU A 1 554 ? -17.456 -2.709 17.967 1.00 95.88 554 LEU A N 1
ATOM 3984 C CA . LEU A 1 554 ? -16.132 -2.866 18.552 1.00 95.88 554 LEU A CA 1
ATOM 3985 C C . LEU A 1 554 ? -16.168 -4.061 19.500 1.00 95.88 554 LEU A C 1
ATOM 3987 O O . LEU A 1 554 ? -16.903 -4.026 20.481 1.00 95.88 554 LEU A O 1
ATOM 3991 N N . TYR A 1 555 ? -15.391 -5.096 19.215 1.00 94.38 555 TYR A N 1
ATOM 3992 C CA . TYR A 1 555 ? -15.322 -6.321 20.004 1.00 94.38 555 TYR A CA 1
ATOM 3993 C C . TYR A 1 555 ? -14.006 -6.370 20.769 1.00 94.38 555 TYR A C 1
ATOM 3995 O O . TYR A 1 555 ? -12.942 -6.102 20.205 1.00 94.38 555 TYR A O 1
ATOM 4003 N N . MET A 1 556 ? -14.076 -6.699 22.054 1.00 94.06 556 MET A N 1
ATOM 4004 C CA . MET A 1 556 ? -12.906 -6.812 22.921 1.00 94.06 556 MET A CA 1
ATOM 4005 C C . MET A 1 556 ? -13.141 -7.828 24.051 1.00 94.06 556 MET A C 1
ATOM 4007 O O . MET A 1 556 ? -14.294 -8.156 24.334 1.00 94.06 556 MET A O 1
ATOM 4011 N N . PRO A 1 557 ? -12.081 -8.341 24.705 1.00 92.88 557 PRO A N 1
ATOM 4012 C CA . PRO A 1 557 ? -12.213 -9.364 25.744 1.00 92.88 557 PRO A CA 1
ATOM 4013 C C . PRO A 1 557 ? -13.134 -8.962 26.902 1.00 92.88 557 PRO A C 1
ATOM 4015 O O . PRO A 1 557 ? -14.088 -9.673 27.202 1.00 92.88 557 PRO A O 1
ATOM 4018 N N . ASP A 1 558 ? -12.908 -7.800 27.518 1.00 93.38 558 ASP A N 1
ATOM 4019 C CA . ASP A 1 558 ? -13.801 -7.228 28.529 1.00 93.38 558 ASP A CA 1
ATOM 4020 C C . ASP A 1 558 ? -13.616 -5.706 28.677 1.00 93.38 558 ASP A C 1
ATOM 4022 O O . ASP A 1 558 ? -12.862 -5.064 27.945 1.00 93.38 558 ASP A O 1
ATOM 4026 N N . SER A 1 559 ? -14.317 -5.096 29.637 1.00 94.75 559 SER A N 1
ATOM 4027 C CA . SER A 1 559 ? -14.242 -3.651 29.887 1.00 94.75 559 SER A CA 1
ATOM 4028 C C . SER A 1 559 ? -12.868 -3.146 30.334 1.00 94.75 559 SER A C 1
ATOM 4030 O O . SER A 1 559 ? -12.592 -1.955 30.192 1.00 94.75 559 SER A O 1
ATOM 4032 N N . SER A 1 560 ? -12.006 -4.011 30.879 1.00 94.75 560 SER A N 1
ATOM 4033 C CA . SER A 1 560 ? -10.627 -3.653 31.224 1.00 94.75 560 SER A CA 1
ATOM 4034 C C . SER A 1 560 ? -9.745 -3.501 29.983 1.00 94.75 560 SER A C 1
ATOM 4036 O O . SER A 1 560 ? -8.809 -2.712 30.026 1.00 94.75 560 SER A O 1
ATOM 4038 N N . SER A 1 561 ? -10.117 -4.130 28.863 1.00 95.69 561 SER A N 1
ATOM 4039 C CA . SER A 1 561 ? -9.502 -3.945 27.541 1.00 95.69 561 SER A CA 1
ATOM 4040 C C . SER A 1 561 ? -9.892 -2.631 26.852 1.00 95.69 561 SER A C 1
ATOM 4042 O O . SER A 1 561 ? -9.312 -2.277 25.822 1.00 95.69 561 SER A O 1
ATOM 4044 N N . ASN A 1 562 ? -10.884 -1.899 27.375 1.00 97.06 562 ASN A N 1
ATOM 4045 C CA . ASN A 1 562 ? -11.387 -0.671 26.763 1.00 97.06 562 ASN A CA 1
ATOM 4046 C C . ASN A 1 562 ? -10.524 0.545 27.147 1.00 97.06 562 ASN A C 1
ATOM 4048 O O . ASN A 1 562 ? -10.771 1.240 28.145 1.00 97.06 562 ASN A O 1
ATOM 4052 N N . PHE A 1 563 ? -9.551 0.866 26.295 1.00 97.31 563 PHE A N 1
ATOM 4053 C CA . PHE A 1 563 ? -8.688 2.047 26.398 1.00 97.31 563 PHE A CA 1
ATOM 4054 C C . PHE A 1 563 ? -9.017 3.118 25.351 1.00 97.31 563 PHE A C 1
ATOM 4056 O O . PHE A 1 563 ? -8.182 3.961 25.030 1.00 97.31 563 PHE A O 1
ATOM 4063 N N . ILE A 1 564 ? -10.263 3.151 24.866 1.00 97.88 564 ILE A N 1
ATOM 4064 C CA . ILE A 1 564 ? -10.722 4.218 23.975 1.00 97.88 564 ILE A CA 1
ATOM 4065 C C . ILE A 1 564 ? -10.685 5.547 24.746 1.00 97.88 564 ILE A C 1
ATOM 4067 O O . ILE A 1 564 ? -11.288 5.680 25.822 1.00 97.88 564 ILE A O 1
ATOM 4071 N N . ALA A 1 565 ? -9.945 6.528 24.234 1.00 96.38 565 ALA A N 1
ATOM 4072 C CA . ALA A 1 565 ? -9.787 7.834 24.865 1.00 96.38 565 ALA A CA 1
ATOM 4073 C C . ALA A 1 565 ? -11.025 8.723 24.681 1.00 96.38 565 ALA A C 1
ATOM 4075 O O . ALA A 1 565 ? -11.679 8.702 23.631 1.00 96.38 565 ALA A O 1
ATOM 4076 N N . ASP A 1 566 ? -11.298 9.571 25.680 1.00 95.12 566 ASP A N 1
ATOM 4077 C CA . ASP A 1 566 ? -12.256 10.673 25.543 1.00 95.12 566 ASP A CA 1
ATOM 4078 C C . ASP A 1 566 ? -11.879 11.550 24.338 1.00 95.12 566 ASP A C 1
ATOM 4080 O O . ASP A 1 566 ? -10.724 11.951 24.170 1.00 95.12 566 ASP A O 1
ATOM 4084 N N . GLY A 1 567 ? -12.865 11.862 23.496 1.00 89.12 567 GLY A N 1
ATOM 4085 C CA . GLY A 1 567 ? -12.642 12.638 22.272 1.00 89.12 567 GLY A CA 1
ATOM 4086 C C . GLY A 1 567 ? -12.174 11.821 21.062 1.00 89.12 567 GLY A C 1
ATOM 4087 O O . GLY A 1 567 ? -11.846 12.416 20.037 1.00 89.12 567 GLY A O 1
ATOM 4088 N N . THR A 1 568 ? -12.160 10.488 21.149 1.00 94.00 568 THR A N 1
ATOM 4089 C CA . THR A 1 568 ? -12.217 9.619 19.958 1.00 94.00 568 THR A CA 1
ATOM 4090 C C . THR A 1 568 ? -13.562 9.826 19.268 1.00 94.00 568 THR A C 1
ATOM 4092 O O . THR A 1 568 ? -14.590 9.826 19.940 1.00 94.00 568 THR A O 1
ATOM 4095 N N . PHE A 1 569 ? -13.588 10.000 17.952 1.00 92.62 569 PHE A N 1
ATOM 4096 C CA . PHE A 1 569 ? -14.830 10.087 17.190 1.00 92.62 569 PHE A CA 1
ATOM 4097 C C . PHE A 1 569 ? -15.256 8.694 16.741 1.00 92.62 569 PHE A C 1
ATOM 4099 O O . PHE A 1 569 ? -14.578 8.061 15.937 1.00 92.62 569 PHE A O 1
ATOM 4106 N N . LEU A 1 570 ? -16.384 8.228 17.266 1.00 93.69 570 LEU A N 1
ATOM 4107 C CA . LEU A 1 570 ? -17.058 7.023 16.808 1.00 93.69 570 LEU A CA 1
ATOM 4108 C C . LEU A 1 570 ? -18.288 7.475 16.032 1.00 93.69 570 LEU A C 1
ATOM 4110 O O . LEU A 1 570 ? -19.265 7.978 16.603 1.00 93.69 570 LEU A O 1
ATOM 4114 N N . ASN A 1 571 ? -18.218 7.332 14.714 1.00 91.75 571 ASN A N 1
ATOM 4115 C CA . ASN A 1 571 ? -19.215 7.844 13.795 1.00 91.75 571 ASN A CA 1
ATOM 4116 C C . ASN A 1 571 ? -19.427 9.356 13.987 1.00 91.75 571 ASN A C 1
ATOM 4118 O O . ASN A 1 571 ? -18.468 10.115 14.127 1.00 91.75 571 ASN A O 1
ATOM 4122 N N . SER A 1 572 ? -20.672 9.830 13.999 1.00 87.19 572 SER A N 1
ATOM 4123 C CA . SER A 1 572 ? -20.991 11.243 14.192 1.00 87.19 572 SER A CA 1
ATOM 4124 C C . SER A 1 572 ? -20.869 11.729 15.646 1.00 87.19 572 SER A C 1
ATOM 4126 O O . SER A 1 572 ? -21.359 12.818 15.952 1.00 87.19 572 SER A O 1
ATOM 4128 N N . THR A 1 573 ? -20.305 10.934 16.569 1.00 90.19 573 THR A N 1
ATOM 4129 C CA . THR A 1 573 ? -20.327 11.219 18.015 1.00 90.19 573 THR A CA 1
ATOM 4130 C C . THR A 1 573 ? -18.953 11.056 18.667 1.00 90.19 573 THR A C 1
ATOM 4132 O O . THR A 1 573 ? -18.199 10.143 18.353 1.00 90.19 573 THR A O 1
ATOM 4135 N N . GLY A 1 574 ? -18.619 11.940 19.610 1.00 91.69 574 GLY A N 1
ATOM 4136 C CA . GLY A 1 574 ? -17.424 11.785 20.442 1.00 91.69 574 GLY A CA 1
ATOM 4137 C C . GLY A 1 574 ? -17.646 10.751 21.547 1.00 91.69 574 GLY A C 1
ATOM 4138 O O . GLY A 1 574 ? -18.612 10.856 22.304 1.00 91.69 574 GLY A O 1
ATOM 4139 N N . TYR A 1 575 ? -16.744 9.781 21.664 1.00 95.00 575 TYR A N 1
ATOM 4140 C CA . TYR A 1 575 ? -16.736 8.800 22.741 1.00 95.00 575 TYR A CA 1
ATOM 4141 C C . TYR A 1 575 ? -16.475 9.467 24.093 1.00 95.00 575 TYR A C 1
ATOM 4143 O O . TYR A 1 575 ? -15.657 10.388 24.208 1.00 95.00 575 TYR A O 1
ATOM 4151 N N . THR A 1 576 ? -17.154 8.954 25.121 1.00 94.56 576 THR A N 1
ATOM 4152 C CA . THR A 1 576 ? -16.906 9.311 26.515 1.00 94.56 576 THR A CA 1
ATOM 4153 C C . THR A 1 576 ? -16.650 8.074 27.367 1.00 94.56 576 THR A C 1
ATOM 4155 O O . THR A 1 576 ? -17.291 7.040 27.192 1.00 94.56 576 THR A O 1
ATOM 4158 N N . ARG A 1 577 ? -15.747 8.191 28.340 1.00 94.69 577 ARG A N 1
ATOM 4159 C CA . ARG A 1 577 ? -15.500 7.226 29.418 1.00 94.69 577 ARG A CA 1
ATOM 4160 C C . ARG A 1 577 ? -16.358 7.496 30.656 1.00 94.69 577 ARG A C 1
ATOM 4162 O O . ARG A 1 577 ? -16.091 6.917 31.704 1.00 94.69 577 ARG A O 1
ATOM 4169 N N . SER A 1 578 ? -17.341 8.395 30.579 1.00 93.69 578 SER A N 1
ATOM 4170 C CA . SER A 1 578 ? -18.253 8.702 31.682 1.00 93.69 578 SER A CA 1
ATOM 4171 C C . SER A 1 578 ? -19.705 8.388 31.296 1.00 93.69 578 SER A C 1
ATOM 4173 O O . SER A 1 578 ? -20.237 9.042 30.397 1.00 93.69 578 SER A O 1
ATOM 4175 N N . PRO A 1 579 ? -20.386 7.449 31.984 1.00 95.12 579 PRO A N 1
ATOM 4176 C CA . PRO A 1 579 ? -19.884 6.558 33.038 1.00 95.12 579 PRO A CA 1
ATOM 4177 C C . PRO A 1 579 ? -18.751 5.621 32.577 1.00 95.12 579 PRO A C 1
ATOM 4179 O O . PRO A 1 579 ? -18.573 5.395 31.380 1.00 95.12 579 PRO A O 1
ATOM 4182 N N . ALA A 1 580 ? -17.983 5.092 33.537 1.00 95.50 580 ALA A N 1
ATOM 4183 C CA . ALA A 1 580 ? -16.821 4.238 33.268 1.00 95.50 580 ALA A CA 1
ATOM 4184 C C . ALA A 1 580 ? -17.191 2.997 32.430 1.00 95.50 580 ALA A C 1
ATOM 4186 O O . ALA A 1 580 ? -18.289 2.463 32.615 1.00 95.50 580 ALA A O 1
ATOM 4187 N N . PRO A 1 581 ? -16.301 2.507 31.545 1.00 96.25 581 PRO A N 1
ATOM 4188 C CA . PRO A 1 581 ? -16.501 1.224 30.874 1.00 96.25 581 PRO A CA 1
ATOM 4189 C C . PRO A 1 581 ? -16.782 0.091 31.871 1.00 96.25 581 PRO A C 1
ATOM 4191 O O . PRO A 1 581 ? -16.200 0.064 32.958 1.00 96.25 581 PRO A O 1
ATOM 4194 N N . GLY A 1 582 ? -17.703 -0.807 31.530 1.00 93.94 582 GLY A N 1
ATOM 4195 C CA . GLY A 1 582 ? -18.133 -1.919 32.384 1.00 93.94 582 GLY A CA 1
ATOM 4196 C C . GLY A 1 582 ? -19.094 -1.528 33.511 1.00 93.94 582 GLY A C 1
ATOM 4197 O O . GLY A 1 582 ? -19.485 -2.376 34.312 1.00 93.94 582 GLY A O 1
ATOM 4198 N N . SER A 1 583 ? -19.522 -0.262 33.594 1.00 95.12 583 SER A N 1
ATOM 4199 C CA . SER A 1 583 ? -20.504 0.185 34.600 1.00 95.12 583 SER A CA 1
ATOM 4200 C C . SER A 1 583 ? -21.961 -0.155 34.250 1.00 95.12 583 SER A C 1
ATOM 4202 O O . SER A 1 583 ? -22.876 0.277 34.955 1.00 95.12 583 SER A O 1
ATOM 4204 N N . GLY A 1 584 ? -22.180 -0.935 33.186 1.00 91.81 584 GLY A N 1
ATOM 4205 C CA . GLY A 1 584 ? -23.504 -1.254 32.650 1.00 91.81 584 GLY A CA 1
ATOM 4206 C C . GLY A 1 584 ? -24.025 -0.152 31.734 1.00 91.81 584 GLY A C 1
ATOM 4207 O O . GLY A 1 584 ? -25.193 0.235 31.829 1.00 91.81 584 GLY A O 1
ATOM 4208 N N . ARG A 1 585 ? -23.146 0.414 30.899 1.00 94.81 585 ARG A N 1
ATOM 4209 C CA . ARG A 1 585 ? -23.543 1.463 29.961 1.00 94.81 585 ARG A CA 1
ATOM 4210 C C . ARG A 1 585 ? -24.462 0.880 28.884 1.00 94.81 585 ARG A C 1
ATOM 4212 O O . ARG A 1 585 ? -24.412 -0.303 28.574 1.00 94.81 585 ARG A O 1
ATOM 4219 N N . ALA A 1 586 ? -25.316 1.725 28.312 1.00 95.06 586 ALA A N 1
ATOM 4220 C CA . ALA A 1 586 ? -26.304 1.289 27.322 1.00 95.06 586 ALA A CA 1
ATOM 4221 C C . ALA A 1 586 ? -25.700 0.964 25.942 1.00 95.06 586 ALA A C 1
ATOM 4223 O O . ALA A 1 586 ? -26.386 0.362 25.124 1.00 95.06 586 ALA A O 1
ATOM 4224 N N . ASP A 1 587 ? -24.462 1.393 25.691 1.00 95.19 587 ASP A N 1
ATOM 4225 C CA . ASP A 1 587 ? -23.662 1.080 24.502 1.00 95.19 587 ASP A CA 1
ATOM 4226 C C . ASP A 1 587 ? -22.826 -0.195 24.636 1.00 95.19 587 ASP A C 1
ATOM 4228 O O . ASP A 1 587 ? -22.147 -0.584 23.689 1.00 95.19 587 ASP A O 1
ATOM 4232 N N . GLU A 1 588 ? -22.872 -0.844 25.801 1.00 94.69 588 GLU A N 1
ATOM 4233 C CA . GLU A 1 588 ? -22.109 -2.051 26.099 1.00 94.69 588 GLU A CA 1
ATOM 4234 C C . GLU A 1 588 ? -23.003 -3.292 26.050 1.00 94.69 588 GLU A C 1
ATOM 4236 O O . GLU A 1 588 ? -24.088 -3.335 26.637 1.00 94.69 588 GLU A O 1
ATOM 4241 N N . GLN A 1 589 ? -22.521 -4.326 25.370 1.00 90.94 589 GLN A N 1
ATOM 4242 C CA . GLN A 1 589 ? -23.201 -5.603 25.191 1.00 90.94 589 GLN A CA 1
ATOM 4243 C C . GLN A 1 589 ? -22.258 -6.780 25.446 1.00 90.94 589 GLN A C 1
ATOM 4245 O O . GLN A 1 589 ? -21.037 -6.632 25.455 1.00 90.94 589 GLN A O 1
ATOM 4250 N N . ILE A 1 590 ? -22.835 -7.965 25.640 1.00 86.94 590 ILE A N 1
ATOM 4251 C CA . ILE A 1 590 ? -22.094 -9.228 25.703 1.00 86.94 590 ILE A CA 1
ATOM 4252 C C . ILE A 1 590 ? -22.078 -9.836 24.296 1.00 86.94 590 ILE A C 1
ATOM 4254 O O . ILE A 1 590 ? -23.137 -9.987 23.688 1.00 86.94 590 ILE A O 1
ATOM 4258 N N . ALA A 1 591 ? -20.897 -10.188 23.797 1.00 80.06 591 ALA A N 1
ATOM 4259 C CA . ALA A 1 591 ? -20.704 -10.954 22.571 1.00 80.06 591 ALA A CA 1
ATOM 4260 C C . ALA A 1 591 ? -20.886 -12.453 22.846 1.00 80.06 591 ALA A C 1
ATOM 4262 O O . ALA A 1 591 ? -20.336 -12.974 23.818 1.00 80.06 591 ALA A O 1
ATOM 4263 N N . MET A 1 592 ? -21.629 -13.158 21.993 1.00 65.75 592 MET A N 1
ATOM 4264 C CA . MET A 1 592 ? -21.903 -14.593 22.131 1.00 65.75 592 MET A CA 1
ATOM 4265 C C . MET A 1 592 ? -20.964 -15.473 21.277 1.00 65.75 592 MET A C 1
ATOM 4267 O O . MET A 1 592 ? -20.753 -16.632 21.624 1.00 65.75 592 MET A O 1
ATOM 4271 N N . GLU A 1 593 ? -20.361 -14.930 20.219 1.00 60.22 593 GLU A N 1
ATOM 4272 C CA . GLU A 1 593 ? -19.493 -15.579 19.222 1.00 60.22 593 GLU A CA 1
ATOM 4273 C C . GLU A 1 593 ? -18.209 -14.753 18.974 1.00 60.22 593 GLU A C 1
ATOM 4275 O O . GLU A 1 593 ? -17.511 -14.960 17.979 1.00 60.22 593 GLU A O 1
ATOM 4280 N N . HIS A 1 594 ? -17.807 -13.893 19.931 1.00 70.56 594 HIS A N 1
ATOM 4281 C CA . HIS A 1 594 ? -16.408 -13.452 20.075 1.00 70.56 594 HIS A CA 1
ATOM 4282 C C . HIS A 1 594 ? -15.553 -14.664 20.491 1.00 70.56 594 HIS A C 1
ATOM 4284 O O . HIS A 1 594 ? -15.035 -14.760 21.598 1.00 70.56 594 HIS A O 1
ATOM 4290 N N . VAL A 1 595 ? -15.513 -15.664 19.617 1.00 64.88 595 VAL A N 1
ATOM 4291 C CA . VAL A 1 595 ? -15.031 -17.021 19.826 1.00 64.88 595 VAL A CA 1
ATOM 4292 C C . VAL A 1 595 ? -14.051 -17.293 18.701 1.00 64.88 595 VAL A C 1
ATOM 4294 O O . VAL A 1 595 ? -14.410 -17.234 17.529 1.00 64.88 595 VAL A O 1
ATOM 4297 N N . PHE A 1 596 ? -12.811 -17.599 19.068 1.00 68.50 596 PHE A N 1
ATOM 4298 C CA . PHE A 1 596 ? -11.745 -17.953 18.135 1.00 68.50 596 PHE A CA 1
ATOM 4299 C C . PHE A 1 596 ? -11.091 -19.276 18.537 1.00 68.50 596 PHE A C 1
ATOM 4301 O O . PHE A 1 596 ? -11.078 -19.622 19.724 1.00 68.50 596 PHE A O 1
ATOM 4308 N N . PRO A 1 597 ? -10.585 -20.050 17.561 1.00 55.78 597 PRO A N 1
ATOM 4309 C CA . PRO A 1 597 ? -10.014 -21.369 17.793 1.00 55.78 597 PRO A CA 1
ATOM 4310 C C . PRO A 1 597 ? -8.605 -21.307 18.402 1.00 55.78 597 PRO A C 1
ATOM 4312 O O . PRO A 1 597 ? -7.858 -20.349 18.228 1.00 55.78 597 PRO A O 1
ATOM 4315 N N . ALA A 1 598 ? -8.206 -22.399 19.061 1.00 56.50 598 ALA A N 1
ATOM 4316 C CA . ALA A 1 598 ? -6.935 -22.553 19.781 1.00 56.50 598 ALA A CA 1
ATOM 4317 C C . ALA A 1 598 ? -5.650 -22.452 18.920 1.00 56.50 598 ALA A C 1
ATOM 4319 O O . ALA A 1 598 ? -4.552 -22.583 19.456 1.00 56.50 598 ALA A O 1
ATOM 4320 N N . SER A 1 599 ? -5.766 -22.272 17.600 1.00 63.25 599 SER A N 1
ATOM 4321 C CA . SER A 1 599 ? -4.668 -22.355 16.624 1.00 63.25 599 SER A CA 1
ATOM 4322 C C . SER A 1 599 ? -4.284 -21.022 15.962 1.00 63.25 599 SER A C 1
ATOM 4324 O O . SER A 1 599 ? -3.544 -21.042 14.983 1.00 63.25 599 SER A O 1
ATOM 4326 N N . GLY A 1 600 ? -4.752 -19.883 16.488 1.00 73.38 600 GLY A N 1
ATOM 4327 C CA . GLY A 1 600 ? -4.441 -18.545 15.960 1.00 73.38 600 GLY A CA 1
ATOM 4328 C C . GLY A 1 600 ? -5.304 -18.126 14.762 1.00 73.38 600 GLY A C 1
ATOM 4329 O O . GLY A 1 600 ? -6.110 -18.911 14.260 1.00 73.38 600 GLY A O 1
ATOM 4330 N N . LEU A 1 601 ? -5.152 -16.868 14.333 1.00 83.88 601 LEU A N 1
ATOM 4331 C CA . LEU A 1 601 ? -5.915 -16.276 13.228 1.00 83.88 601 LEU A CA 1
ATOM 4332 C C . LEU A 1 601 ? -5.460 -16.803 11.862 1.00 83.88 601 LEU A C 1
ATOM 4334 O O . LEU A 1 601 ? -4.269 -16.882 11.567 1.00 83.88 601 LEU A O 1
ATOM 4338 N N . THR A 1 602 ? -6.431 -17.098 11.004 1.00 86.88 602 THR A N 1
ATOM 4339 C CA . THR A 1 602 ? -6.254 -17.540 9.620 1.00 86.88 602 THR A CA 1
ATOM 4340 C C . THR A 1 602 ? -6.969 -16.597 8.656 1.00 86.88 602 THR A C 1
ATOM 4342 O O . THR A 1 602 ? -7.822 -15.805 9.048 1.00 86.88 602 THR A O 1
ATOM 4345 N N . ALA A 1 603 ? -6.698 -16.722 7.357 1.00 83.94 603 ALA A N 1
ATOM 4346 C CA . ALA A 1 603 ? -7.378 -15.921 6.338 1.00 83.94 603 ALA A CA 1
ATOM 4347 C C . ALA A 1 603 ? -8.916 -16.075 6.328 1.00 83.94 603 ALA A C 1
ATOM 4349 O O . ALA A 1 603 ? -9.604 -15.183 5.834 1.00 83.94 603 ALA A O 1
ATOM 4350 N N . ALA A 1 604 ? -9.457 -17.184 6.848 1.00 80.25 604 ALA A N 1
ATOM 4351 C CA . ALA A 1 604 ? -10.901 -17.400 6.960 1.00 80.25 604 ALA A CA 1
ATOM 4352 C C . ALA A 1 604 ? -11.548 -16.526 8.047 1.00 80.25 604 ALA A C 1
ATOM 4354 O O . ALA A 1 604 ? -12.747 -16.278 8.001 1.00 80.25 604 ALA A O 1
ATOM 4355 N N . ASP A 1 605 ? -10.747 -16.019 8.984 1.00 80.69 605 ASP A N 1
ATOM 4356 C CA . ASP A 1 605 ? -11.200 -15.238 10.134 1.00 80.69 605 ASP A CA 1
ATOM 4357 C C . ASP A 1 605 ? -11.297 -13.735 9.831 1.00 80.69 605 ASP A C 1
ATOM 4359 O O . ASP A 1 605 ? -11.616 -12.935 10.716 1.00 80.69 605 ASP A O 1
ATOM 4363 N N . ALA A 1 606 ? -11.004 -13.347 8.587 1.00 79.50 606 ALA A N 1
ATOM 4364 C CA . ALA A 1 606 ? -10.955 -11.963 8.129 1.00 79.50 606 ALA A CA 1
ATOM 4365 C C . ALA A 1 606 ? -12.311 -11.273 8.239 1.00 79.50 606 ALA A C 1
ATOM 4367 O O . ALA A 1 606 ? -12.406 -10.170 8.770 1.00 79.50 606 ALA A O 1
ATOM 4368 N N . VAL A 1 607 ? -13.346 -11.954 7.752 1.00 79.44 607 VAL A N 1
ATOM 4369 C CA . VAL A 1 607 ? -14.732 -11.502 7.766 1.00 79.44 607 VAL A CA 1
ATOM 4370 C C . VAL A 1 607 ? -15.454 -12.327 8.815 1.00 79.44 607 VAL A C 1
ATOM 4372 O O . VAL A 1 607 ? -15.413 -13.555 8.793 1.00 79.44 607 VAL A O 1
ATOM 4375 N N . PHE A 1 608 ? -16.111 -11.655 9.750 1.00 77.00 608 PHE A N 1
ATOM 4376 C CA . PHE A 1 608 ? -16.900 -12.300 10.790 1.00 77.00 608 PHE A CA 1
ATOM 4377 C C . PHE A 1 608 ? -18.303 -11.714 10.796 1.00 77.00 608 PHE A C 1
ATOM 4379 O O . PHE A 1 608 ? -18.493 -10.530 10.515 1.00 77.00 608 PHE A O 1
ATOM 4386 N N . THR A 1 609 ? -19.289 -12.566 11.071 1.00 75.50 609 THR A N 1
ATOM 4387 C CA . THR A 1 609 ? -20.691 -12.152 11.049 1.00 75.50 609 THR A CA 1
ATOM 4388 C C . THR A 1 609 ? -20.999 -11.367 12.324 1.00 75.50 609 THR A C 1
ATOM 4390 O O . THR A 1 609 ? -20.705 -11.854 13.414 1.00 75.50 609 THR A O 1
ATOM 4393 N N . PRO A 1 610 ? -21.582 -10.165 12.224 1.00 78.12 610 PRO A N 1
ATOM 4394 C CA . PRO A 1 610 ? -22.022 -9.416 13.390 1.00 78.12 610 PRO A CA 1
ATOM 4395 C C . PRO A 1 610 ? -23.149 -10.141 14.124 1.00 78.12 610 PRO A C 1
ATOM 4397 O O . PRO A 1 610 ? -24.174 -10.483 13.537 1.00 78.12 610 PRO A O 1
ATOM 4400 N N . GLU A 1 611 ? -22.997 -10.331 15.427 1.00 73.38 611 GLU A N 1
ATOM 4401 C CA . GLU A 1 611 ? -24.003 -11.019 16.234 1.00 73.38 611 GLU A CA 1
ATOM 4402 C C . GLU A 1 611 ? -24.991 -10.093 16.925 1.00 73.38 611 GLU A C 1
ATOM 4404 O O . GLU A 1 611 ? -24.632 -9.034 17.437 1.00 73.38 611 GLU A O 1
ATOM 4409 N N . GLY A 1 612 ? -26.226 -10.558 17.085 1.00 75.00 612 GLY A N 1
ATOM 4410 C CA . GLY A 1 612 ? -27.205 -9.869 17.913 1.00 75.00 612 GLY A CA 1
ATOM 4411 C C . GLY A 1 612 ? -27.701 -8.555 17.307 1.00 75.00 612 GLY A C 1
ATOM 4412 O O . GLY A 1 612 ? -27.344 -8.137 16.202 1.00 75.00 612 GLY A O 1
ATOM 4413 N N . THR A 1 613 ? -28.608 -7.914 18.037 1.00 80.19 613 THR A N 1
ATOM 4414 C CA . THR A 1 613 ? -29.223 -6.654 17.616 1.00 80.19 613 THR A CA 1
ATOM 4415 C C . THR A 1 613 ? -28.225 -5.504 17.678 1.00 80.19 613 THR A C 1
ATOM 4417 O O . THR A 1 613 ? -27.382 -5.481 18.567 1.00 80.19 613 THR A O 1
ATOM 4420 N N . TYR A 1 614 ? -28.389 -4.505 16.813 1.00 89.94 614 TYR A N 1
ATOM 4421 C CA . TYR A 1 614 ? -27.691 -3.223 16.905 1.00 89.94 614 TYR A CA 1
ATOM 4422 C C . TYR A 1 614 ? -28.594 -2.187 17.606 1.00 89.94 614 TYR A C 1
ATOM 4424 O O . TYR A 1 614 ? -29.428 -1.548 16.955 1.00 89.94 614 TYR A O 1
ATOM 4432 N N . PRO A 1 615 ? -28.549 -2.065 18.946 1.00 90.38 615 PRO A N 1
ATOM 4433 C CA . PRO A 1 615 ? -29.446 -1.204 19.689 1.00 90.38 615 PRO A CA 1
ATOM 4434 C C . PRO A 1 615 ? -29.058 0.263 19.526 1.00 90.38 615 PRO A C 1
ATOM 4436 O O . PRO A 1 615 ? -27.891 0.636 19.420 1.00 90.38 615 PRO A O 1
ATOM 4439 N N . SER A 1 616 ? -30.078 1.113 19.577 1.00 92.62 616 SER A N 1
ATOM 4440 C CA . SER A 1 616 ? -29.918 2.558 19.671 1.00 92.62 616 SER A CA 1
ATOM 4441 C C . SER A 1 616 ? -29.830 3.002 21.130 1.00 92.62 616 SER A C 1
ATOM 4443 O O . SER A 1 616 ? -30.650 2.588 21.953 1.00 92.62 616 SER A O 1
ATOM 4445 N N . HIS A 1 617 ? -28.932 3.934 21.435 1.00 94.38 617 HIS A N 1
ATOM 4446 C CA . HIS A 1 617 ? -28.781 4.522 22.768 1.00 94.38 617 HIS A CA 1
ATOM 4447 C C . HIS A 1 617 ? -28.249 5.961 22.700 1.00 94.38 617 HIS A C 1
ATOM 4449 O O . HIS A 1 617 ? -27.833 6.449 21.652 1.00 94.38 617 HIS A O 1
ATOM 4455 N N . GLY A 1 618 ? -28.221 6.651 23.843 1.00 93.62 618 GLY A N 1
ATOM 4456 C CA . GLY A 1 618 ? -27.814 8.060 23.927 1.00 93.62 618 GLY A CA 1
ATOM 4457 C C . GLY A 1 618 ? -26.316 8.346 23.745 1.00 93.62 618 GLY A C 1
ATOM 4458 O O . GLY A 1 618 ? -25.957 9.512 23.630 1.00 93.62 618 GLY A O 1
ATOM 4459 N N . PHE A 1 619 ? -25.450 7.326 23.725 1.00 94.12 619 PHE A N 1
ATOM 4460 C CA . PHE A 1 619 ? -23.994 7.501 23.603 1.00 94.12 619 PHE A CA 1
ATOM 4461 C C . PHE A 1 619 ? -23.494 7.784 22.178 1.00 94.12 619 PHE A C 1
ATOM 4463 O O . PHE A 1 619 ? -22.353 8.215 22.025 1.00 94.12 619 PHE A O 1
ATOM 4470 N N . GLY A 1 620 ? -24.325 7.568 21.154 1.00 93.06 620 GLY A N 1
ATOM 4471 C CA . GLY A 1 620 ? -23.953 7.688 19.742 1.00 93.06 620 GLY A CA 1
ATOM 4472 C C . GLY A 1 620 ? -24.300 6.431 18.936 1.00 93.06 620 GLY A C 1
ATOM 4473 O O . GLY A 1 620 ? -24.790 5.461 19.508 1.00 93.06 620 GLY A O 1
ATOM 4474 N N . PRO A 1 621 ? -24.094 6.437 17.610 1.00 93.88 621 PRO A N 1
ATOM 4475 C CA . PRO A 1 621 ? -24.406 5.306 16.741 1.00 93.88 621 PRO A CA 1
ATOM 4476 C C . PRO A 1 621 ? -23.213 4.340 16.643 1.00 93.88 621 PRO A C 1
ATOM 4478 O O . PRO A 1 621 ? -22.589 4.219 15.596 1.00 93.88 621 PRO A O 1
ATOM 4481 N N . TYR A 1 622 ? -22.861 3.683 17.743 1.00 95.25 622 TYR A N 1
ATOM 4482 C CA . TYR A 1 622 ? -21.825 2.643 17.813 1.00 95.25 622 TYR A CA 1
ATOM 4483 C C . TYR A 1 622 ? -22.158 1.695 18.959 1.00 95.25 622 TYR A C 1
ATOM 4485 O O . TYR A 1 622 ? -22.822 2.114 19.894 1.00 95.25 622 TYR A O 1
ATOM 4493 N N . ASN A 1 623 ? -21.669 0.458 18.927 1.00 95.44 623 ASN A N 1
ATOM 4494 C CA . ASN A 1 623 ? -21.842 -0.489 20.028 1.00 95.44 623 ASN A CA 1
ATOM 4495 C C . ASN A 1 623 ? -20.515 -1.170 20.386 1.00 95.44 623 ASN A C 1
ATOM 4497 O O . ASN A 1 623 ? -19.728 -1.523 19.504 1.00 95.44 623 ASN A O 1
ATOM 4501 N N . VAL A 1 624 ? -20.288 -1.369 21.684 1.00 95.31 624 VAL A N 1
ATOM 4502 C CA . VAL A 1 624 ? -19.130 -2.075 22.241 1.00 95.31 624 VAL A CA 1
ATOM 4503 C C . VAL A 1 624 ? -19.578 -3.436 22.761 1.00 95.31 624 VAL A C 1
ATOM 4505 O O . VAL A 1 624 ? -20.530 -3.534 23.529 1.00 95.31 624 VAL A O 1
ATOM 4508 N N . TYR A 1 625 ? -18.878 -4.487 22.357 1.00 93.88 625 TYR A N 1
ATOM 4509 C CA . TYR A 1 625 ? -19.189 -5.869 22.681 1.00 93.88 625 TYR A CA 1
ATOM 4510 C C . TYR A 1 625 ? -18.026 -6.492 23.448 1.00 93.88 625 TYR A C 1
ATOM 4512 O O . TYR A 1 625 ? -16.887 -6.503 22.979 1.00 93.88 625 TYR A O 1
ATOM 4520 N N . TYR A 1 626 ? -18.326 -7.018 24.630 1.00 92.81 626 TYR A N 1
ATOM 4521 C CA . TYR A 1 626 ? -17.367 -7.701 25.489 1.00 92.81 626 TYR A CA 1
ATOM 4522 C C . TYR A 1 626 ? -17.520 -9.213 25.394 1.00 92.81 626 TYR A C 1
ATOM 4524 O O . TYR A 1 626 ? -18.640 -9.715 25.314 1.00 92.81 626 TYR A O 1
ATOM 4532 N N . GLY A 1 627 ? -16.408 -9.940 25.437 1.00 87.69 627 GLY A N 1
ATOM 4533 C CA . GLY A 1 627 ? -16.407 -11.395 25.493 1.00 87.69 627 GLY A CA 1
ATOM 4534 C C . GLY A 1 627 ? -17.143 -11.950 26.716 1.00 87.69 627 GLY A C 1
ATOM 4535 O O . GLY A 1 627 ? -17.217 -11.328 27.779 1.00 87.69 627 GLY A O 1
ATOM 4536 N N . GLY A 1 628 ? -17.693 -13.155 26.560 1.00 80.31 628 GLY A N 1
ATOM 4537 C CA . GLY A 1 628 ? -18.230 -13.940 27.671 1.00 80.31 628 GLY A CA 1
ATOM 4538 C C . GLY A 1 628 ? -17.138 -14.593 28.527 1.00 80.31 628 GLY A C 1
ATOM 4539 O O . GLY A 1 628 ? -15.938 -14.453 28.271 1.00 80.31 628 GLY A O 1
ATOM 4540 N N . GLU A 1 629 ? -17.557 -15.349 29.545 1.00 74.06 629 GLU A N 1
ATOM 4541 C CA . GLU A 1 629 ? -16.645 -16.234 30.277 1.00 74.06 629 GLU A CA 1
ATOM 4542 C C . GLU A 1 629 ? -16.081 -17.310 29.340 1.00 74.06 629 GLU A C 1
ATOM 4544 O O . GLU A 1 629 ? -16.787 -17.820 28.464 1.00 74.06 629 GLU A O 1
ATOM 4549 N N . ALA A 1 630 ? -14.809 -17.664 29.533 1.00 68.75 630 ALA A N 1
ATOM 4550 C CA . ALA A 1 630 ? -14.183 -18.729 28.763 1.00 68.75 630 ALA A CA 1
ATOM 4551 C C . ALA A 1 630 ? -14.959 -20.049 28.938 1.00 68.75 630 ALA A C 1
ATOM 4553 O O . ALA A 1 630 ? -15.333 -20.388 30.068 1.00 68.75 630 ALA A O 1
ATOM 4554 N N . PRO A 1 631 ? -15.190 -20.823 27.860 1.00 65.56 631 PRO A N 1
ATOM 4555 C CA . PRO A 1 631 ? -15.766 -22.148 27.992 1.00 65.56 631 PRO A CA 1
ATOM 4556 C C . PRO A 1 631 ? -14.882 -22.998 28.917 1.00 65.56 631 PRO A C 1
ATOM 4558 O O . PRO A 1 631 ? -13.654 -22.885 28.856 1.00 65.56 631 PRO A O 1
ATOM 4561 N N . PRO A 1 632 ? -15.475 -23.839 29.785 1.00 63.09 632 PRO A N 1
ATOM 4562 C CA . PRO A 1 632 ? -14.702 -24.687 30.681 1.00 63.09 632 PRO A CA 1
ATOM 4563 C C . PRO A 1 632 ? -13.737 -25.558 29.870 1.00 63.09 632 PRO A C 1
ATOM 4565 O O . PRO A 1 632 ? -14.129 -26.150 28.862 1.00 63.09 632 PRO A O 1
ATOM 4568 N N . GLU A 1 633 ? -12.478 -25.621 30.310 1.00 63.22 633 GLU A N 1
ATOM 4569 C CA . GLU A 1 633 ? -11.454 -26.463 29.689 1.00 63.22 633 GLU A CA 1
ATOM 4570 C C . GLU A 1 633 ? -11.974 -27.912 29.613 1.00 63.22 633 GLU A C 1
ATOM 4572 O O . GLU A 1 633 ? -12.520 -28.409 30.607 1.00 63.22 633 GLU A O 1
ATOM 4577 N N . PRO A 1 634 ? -11.880 -28.596 28.455 1.00 55.41 634 PRO A N 1
ATOM 4578 C CA . PRO A 1 634 ? -12.386 -29.956 28.332 1.00 55.41 634 PRO A CA 1
ATOM 4579 C C . PRO A 1 634 ? -11.702 -30.850 29.368 1.00 55.41 634 PRO A C 1
ATOM 4581 O O . PRO A 1 634 ? -10.476 -30.851 29.476 1.00 55.41 634 PRO A O 1
ATOM 4584 N N . GLU A 1 635 ? -12.494 -31.604 30.139 1.00 52.62 635 GLU A N 1
ATOM 4585 C CA . GLU A 1 635 ? -11.965 -32.494 31.173 1.00 52.62 635 GLU A CA 1
ATOM 4586 C C . GLU A 1 635 ? -10.893 -33.407 30.570 1.00 52.62 635 GLU A C 1
ATOM 4588 O O . GLU A 1 635 ? -11.173 -34.234 29.696 1.00 52.62 635 GLU A O 1
ATOM 4593 N N . VAL A 1 636 ? -9.652 -33.267 31.044 1.00 57.00 636 VAL A N 1
ATOM 4594 C CA . VAL A 1 636 ? -8.586 -34.214 30.721 1.00 57.00 636 VAL A CA 1
ATOM 4595 C C . VAL A 1 636 ? -9.071 -35.583 31.202 1.00 57.00 636 VAL A C 1
ATOM 4597 O O . VAL A 1 636 ? -9.317 -35.731 32.406 1.00 57.00 636 VAL A O 1
ATOM 4600 N N . PRO A 1 637 ? -9.235 -36.590 30.319 1.00 52.88 637 PRO A N 1
ATOM 4601 C CA . PRO A 1 637 ? -9.674 -37.903 30.752 1.00 52.88 637 PRO A CA 1
ATOM 4602 C C . PRO A 1 637 ? -8.696 -38.394 31.812 1.00 52.88 637 PRO A C 1
ATOM 4604 O O . PRO A 1 637 ? -7.485 -38.473 31.590 1.00 52.88 637 PRO A O 1
ATOM 4607 N N . THR A 1 638 ? -9.229 -38.662 33.001 1.00 53.97 638 THR A N 1
ATOM 4608 C CA . THR A 1 638 ? -8.443 -39.125 34.140 1.00 53.97 638 THR A CA 1
ATOM 4609 C C . THR A 1 638 ? -7.671 -40.365 33.688 1.00 53.97 638 THR A C 1
ATOM 4611 O O . THR A 1 638 ? -8.293 -41.258 33.103 1.00 53.97 638 THR A O 1
ATOM 4614 N N . PRO A 1 639 ? -6.349 -40.471 33.925 1.00 49.78 639 PRO A N 1
ATOM 4615 C CA . PRO A 1 639 ? -5.611 -41.667 33.556 1.00 49.78 639 PRO A CA 1
ATOM 4616 C C . PRO A 1 639 ? -6.265 -42.861 34.246 1.00 49.78 639 PRO A C 1
ATOM 4618 O O . PRO A 1 639 ? -6.208 -42.991 35.472 1.00 49.78 639 PRO A O 1
ATOM 4621 N N . THR A 1 640 ? -6.929 -43.723 33.476 1.00 44.94 640 THR A N 1
ATOM 4622 C CA . THR A 1 640 ? -7.454 -44.974 34.010 1.00 44.94 640 THR A CA 1
ATOM 4623 C C . THR A 1 640 ? -6.262 -45.752 34.537 1.00 44.94 640 THR A C 1
ATOM 4625 O O . THR A 1 640 ? -5.352 -46.102 33.783 1.00 44.94 640 THR A O 1
ATOM 4628 N N . THR A 1 641 ? -6.238 -45.974 35.847 1.00 50.03 641 THR A N 1
ATOM 4629 C CA . THR A 1 641 ? -5.207 -46.766 36.511 1.00 50.03 641 THR A CA 1
ATOM 4630 C C . THR A 1 641 ? -5.156 -48.134 35.821 1.00 50.03 641 THR A C 1
ATOM 4632 O O . THR A 1 641 ? -6.219 -48.740 35.654 1.00 50.03 641 THR A O 1
ATOM 4635 N N . PRO A 1 642 ? -3.982 -48.638 35.392 1.00 45.25 642 PRO A N 1
ATOM 4636 C CA . PRO A 1 642 ? -3.902 -49.948 34.761 1.00 45.25 642 PRO A CA 1
ATOM 4637 C C . PRO A 1 642 ? -4.479 -50.988 35.718 1.00 45.25 642 PRO A C 1
ATOM 4639 O O . PRO A 1 642 ? -3.987 -51.155 36.836 1.00 45.25 642 PRO A O 1
ATOM 4642 N N . THR A 1 643 ? -5.545 -51.666 35.302 1.00 41.78 643 THR A N 1
ATOM 4643 C CA . THR A 1 643 ? -6.054 -52.816 36.041 1.00 41.78 643 THR A CA 1
ATOM 4644 C C . THR A 1 643 ? -4.981 -53.897 35.998 1.00 41.78 643 THR A C 1
ATOM 4646 O O . THR A 1 643 ? -4.525 -54.322 34.937 1.00 41.78 643 THR A O 1
ATOM 4649 N N . THR A 1 644 ? -4.512 -54.297 37.176 1.00 44.97 644 THR A N 1
ATOM 4650 C CA . THR A 1 644 ? -3.555 -55.387 37.334 1.00 44.97 644 THR A CA 1
ATOM 4651 C C . THR A 1 644 ? -4.164 -56.682 36.783 1.00 44.97 644 THR A C 1
ATOM 4653 O O . THR A 1 644 ? -5.280 -57.037 37.172 1.00 44.97 644 THR A O 1
ATOM 4656 N N . PRO A 1 645 ? -3.471 -57.418 35.892 1.00 44.88 645 PRO A N 1
ATOM 4657 C CA . PRO A 1 645 ? -3.956 -58.715 35.439 1.00 44.88 645 PRO A CA 1
ATOM 4658 C C . PRO A 1 645 ? -3.994 -59.703 36.617 1.00 44.88 645 PRO A C 1
ATOM 4660 O O . PRO A 1 645 ? -3.134 -59.630 37.502 1.00 44.88 645 PRO A O 1
ATOM 4663 N N . PRO A 1 646 ? -4.947 -60.650 36.645 1.00 42.28 646 PRO A N 1
ATOM 4664 C CA . PRO A 1 646 ? -4.971 -61.687 37.668 1.00 42.28 646 PRO A CA 1
ATOM 4665 C C . PRO A 1 646 ? -3.720 -62.583 37.565 1.00 42.28 646 PRO A C 1
ATOM 4667 O O . PRO A 1 646 ? -3.205 -62.798 36.465 1.00 42.28 646 PRO A O 1
ATOM 4670 N N . PRO A 1 647 ? -3.215 -63.125 38.689 1.00 39.06 647 PRO A N 1
ATOM 4671 C CA . PRO A 1 647 ? -1.992 -63.918 38.690 1.00 39.06 647 PRO A CA 1
ATOM 4672 C C . PRO A 1 647 ? -2.186 -65.238 37.932 1.00 39.06 647 PRO A C 1
ATOM 4674 O O . PRO A 1 647 ? -3.100 -66.014 38.219 1.00 39.06 647 PRO A O 1
ATOM 4677 N N . SER A 1 648 ? -1.292 -65.508 36.978 1.00 42.44 648 SER A N 1
ATOM 4678 C CA . SER A 1 648 ? -1.225 -66.772 36.246 1.00 42.44 648 SER A CA 1
ATOM 4679 C C . SER A 1 648 ? -0.754 -67.901 37.167 1.00 42.44 648 SER A C 1
ATOM 4681 O O . SER A 1 648 ? 0.362 -67.854 37.690 1.00 42.44 648 SER A O 1
ATOM 4683 N N . SER A 1 649 ? -1.573 -68.941 37.334 1.00 36.44 649 SER A N 1
ATOM 4684 C CA . SER A 1 649 ? -1.146 -70.200 37.946 1.00 36.44 649 SER A CA 1
ATOM 4685 C C . SER A 1 649 ? -0.635 -71.166 36.872 1.00 36.44 649 SER A C 1
ATOM 4687 O O . SER A 1 649 ? -1.375 -71.599 35.999 1.00 36.44 649 SER A O 1
ATOM 4689 N N . SER A 1 650 ? 0.671 -71.438 36.959 1.00 38.31 650 SER A N 1
ATOM 4690 C CA . SER A 1 650 ? 1.365 -72.720 36.744 1.00 38.31 650 SER A CA 1
ATOM 4691 C C . SER A 1 650 ? 0.882 -73.683 35.648 1.00 38.31 650 SER A C 1
ATOM 4693 O O . SER A 1 650 ? -0.182 -74.286 35.775 1.00 38.31 650 SER A O 1
ATOM 4695 N N . GLY A 1 651 ? 1.773 -74.015 34.706 1.00 35.16 651 GLY A N 1
ATOM 4696 C CA . GLY A 1 651 ? 1.657 -75.261 33.940 1.00 35.16 651 GLY A CA 1
ATOM 4697 C C . GLY A 1 651 ? 2.496 -75.315 32.670 1.00 35.16 651 GLY A C 1
ATOM 4698 O O . GLY A 1 651 ? 1.975 -75.133 31.583 1.00 35.16 651 GLY A O 1
ATOM 4699 N N . ASP A 1 652 ? 3.787 -75.555 32.846 1.00 37.44 652 ASP A N 1
ATOM 4700 C CA . ASP A 1 652 ? 4.881 -75.595 31.872 1.00 37.44 652 ASP A CA 1
ATOM 4701 C C . ASP A 1 652 ? 4.729 -76.613 30.709 1.00 37.44 652 ASP A C 1
ATOM 4703 O O . ASP A 1 652 ? 4.460 -77.793 30.940 1.00 37.44 652 ASP A O 1
ATOM 4707 N N . SER A 1 653 ? 4.966 -76.154 29.468 1.00 35.91 653 SER A N 1
ATOM 4708 C CA . SER A 1 653 ? 6.010 -76.638 28.528 1.00 35.91 653 SER A CA 1
ATOM 4709 C C . SER A 1 653 ? 5.585 -76.808 27.050 1.00 35.91 653 SER A C 1
ATOM 4711 O O . SER A 1 653 ? 4.860 -77.725 26.676 1.00 35.91 653 SER A O 1
ATOM 4713 N N . GLY A 1 654 ? 6.165 -75.956 26.186 1.00 32.50 654 GLY A N 1
ATOM 4714 C CA . GLY A 1 654 ? 6.728 -76.378 24.894 1.00 32.50 654 GLY A CA 1
ATOM 4715 C C . GLY A 1 654 ? 5.948 -76.128 23.596 1.00 32.50 654 GLY A C 1
ATOM 4716 O O . GLY A 1 654 ? 5.586 -77.094 22.937 1.00 32.50 654 GLY A O 1
ATOM 4717 N N . PHE A 1 655 ? 5.835 -74.877 23.131 1.00 33.59 655 PHE A N 1
ATOM 4718 C CA . PHE A 1 655 ? 5.810 -74.568 21.689 1.00 33.59 655 PHE A CA 1
ATOM 4719 C C . PHE A 1 655 ? 6.650 -73.313 21.417 1.00 33.59 655 PHE A C 1
ATOM 4721 O O . PHE A 1 655 ? 6.555 -72.329 22.144 1.00 33.59 655 PHE A O 1
ATOM 4728 N N . GLY A 1 656 ? 7.547 -73.423 20.434 1.00 31.05 656 GLY A N 1
ATOM 4729 C CA . GLY A 1 656 ? 8.614 -72.468 20.143 1.00 31.05 656 GLY A CA 1
ATOM 4730 C C . GLY A 1 656 ? 8.164 -71.164 19.487 1.00 31.05 656 GLY A C 1
ATOM 4731 O O . GLY A 1 656 ? 7.023 -71.030 19.050 1.00 31.05 656 GLY A O 1
ATOM 4732 N N . ASP A 1 657 ? 9.126 -70.241 19.449 1.00 35.59 657 ASP A N 1
ATOM 4733 C CA . ASP A 1 657 ? 9.150 -68.941 18.775 1.00 35.59 657 ASP A CA 1
ATOM 4734 C C . ASP A 1 657 ? 8.056 -68.719 17.723 1.00 35.59 657 ASP A C 1
ATOM 4736 O O . ASP A 1 657 ? 8.119 -69.244 16.610 1.00 35.59 657 ASP A O 1
ATOM 4740 N N . PHE A 1 658 ? 7.120 -67.826 18.040 1.00 31.75 658 PHE A N 1
ATOM 4741 C CA . PHE A 1 658 ? 6.413 -67.048 17.032 1.00 31.75 658 PHE A CA 1
ATOM 4742 C C . PHE A 1 658 ? 6.680 -65.568 17.276 1.00 31.75 658 PHE A C 1
ATOM 4744 O O . PHE A 1 658 ? 6.202 -64.958 18.232 1.00 31.75 658 PHE A O 1
ATOM 4751 N N . PHE A 1 659 ? 7.488 -65.015 16.377 1.00 33.16 659 PHE A N 1
ATOM 4752 C CA . PHE A 1 659 ? 7.614 -63.591 16.134 1.00 33.16 659 PHE A CA 1
ATOM 4753 C C . PHE A 1 659 ? 6.226 -63.001 15.855 1.00 33.16 659 PHE A C 1
ATOM 4755 O O . PHE A 1 659 ? 5.509 -63.488 14.981 1.00 33.16 659 PHE A O 1
ATOM 4762 N N . PHE A 1 660 ? 5.862 -61.928 16.557 1.00 33.16 660 PHE A N 1
ATOM 4763 C CA . PHE A 1 660 ? 4.752 -61.080 16.140 1.00 33.16 660 PHE A CA 1
ATOM 4764 C C . PHE A 1 660 ? 5.207 -60.225 14.954 1.00 33.16 660 PHE A C 1
ATOM 4766 O O . PHE A 1 660 ? 5.863 -59.199 15.124 1.00 33.16 660 PHE A O 1
ATOM 4773 N N . THR A 1 661 ? 4.838 -60.649 13.750 1.00 38.81 661 THR A N 1
ATOM 4774 C CA . THR A 1 661 ? 4.537 -59.734 12.649 1.00 38.81 661 THR A CA 1
ATOM 4775 C C . THR A 1 661 ? 3.027 -59.740 12.423 1.00 38.81 661 THR A C 1
ATOM 4777 O O . THR A 1 661 ? 2.407 -60.786 12.258 1.00 38.81 661 THR A O 1
ATOM 4780 N N . SER A 1 662 ? 2.425 -58.556 12.433 1.00 35.56 662 SER A N 1
ATOM 4781 C CA . SER A 1 662 ? 1.041 -58.305 12.015 1.00 35.56 662 SER A CA 1
ATOM 4782 C C . SER A 1 662 ? 1.015 -56.861 11.497 1.00 35.56 662 SER A C 1
ATOM 4784 O O . SER A 1 662 ? 1.277 -55.957 12.281 1.00 35.56 662 SER A O 1
ATOM 4786 N N . ALA A 1 663 ? 0.814 -56.518 10.223 1.00 37.75 663 ALA A N 1
ATOM 4787 C CA . ALA A 1 663 ? 0.129 -57.213 9.137 1.00 37.75 663 ALA A CA 1
ATOM 4788 C C . ALA A 1 663 ? -1.223 -57.777 9.588 1.00 37.75 663 ALA A C 1
ATOM 4790 O O . ALA A 1 663 ? -1.389 -58.985 9.718 1.00 37.75 663 ALA A O 1
ATOM 4791 N N . PHE A 1 664 ? -2.178 -56.879 9.850 1.00 35.53 664 PHE A N 1
ATOM 4792 C CA . PHE A 1 664 ? -3.583 -57.208 9.649 1.00 35.53 664 PHE A CA 1
ATOM 4793 C C . PHE A 1 664 ? -4.159 -56.350 8.535 1.00 35.53 664 PHE A C 1
ATOM 4795 O O . PHE A 1 664 ? -4.162 -55.122 8.574 1.00 35.53 664 PHE A O 1
ATOM 4802 N N . ASP A 1 665 ? -4.551 -57.113 7.531 1.00 35.06 665 ASP A N 1
ATOM 4803 C CA . ASP A 1 665 ? -5.037 -56.784 6.219 1.00 35.06 665 ASP A CA 1
ATOM 4804 C C . ASP A 1 665 ? -6.475 -56.265 6.283 1.00 35.06 665 ASP A C 1
ATOM 4806 O O . ASP A 1 665 ? -7.324 -56.727 7.053 1.00 35.06 665 ASP A O 1
ATOM 4810 N N . SER A 1 666 ? -6.720 -55.277 5.441 1.00 43.00 666 SER A N 1
ATOM 4811 C CA . SER A 1 666 ? -7.991 -54.656 5.138 1.00 43.00 666 SER A CA 1
ATOM 4812 C C . SER A 1 666 ? -8.814 -55.562 4.226 1.00 43.00 666 SER A C 1
ATOM 4814 O O . SER A 1 666 ? -8.964 -55.264 3.048 1.00 43.00 666 SER A O 1
ATOM 4816 N N . GLN A 1 667 ? -9.375 -56.652 4.744 1.00 41.84 667 GLN A N 1
ATOM 4817 C CA . GLN A 1 667 ? -10.362 -57.450 4.006 1.00 41.84 667 GLN A CA 1
ATOM 4818 C C . GLN A 1 667 ? -11.382 -58.102 4.946 1.00 41.84 667 GLN A C 1
ATOM 4820 O O . GLN A 1 667 ? -11.403 -59.318 5.067 1.00 41.84 667 GLN A O 1
ATOM 4825 N N . ASP A 1 668 ? -12.236 -57.313 5.619 1.00 43.41 668 ASP A N 1
ATOM 4826 C CA . ASP A 1 668 ? -13.521 -57.848 6.123 1.00 43.41 668 ASP A CA 1
ATOM 4827 C C . ASP A 1 668 ? -14.552 -56.787 6.580 1.00 43.41 668 ASP A C 1
ATOM 4829 O O . ASP A 1 668 ? -15.144 -56.874 7.658 1.00 43.41 668 ASP A O 1
ATOM 4833 N N . ARG A 1 669 ? -14.819 -55.757 5.760 1.00 38.03 669 ARG A N 1
ATOM 4834 C CA . ARG A 1 669 ? -16.013 -54.899 5.964 1.00 38.03 669 ARG A CA 1
ATOM 4835 C C . ARG A 1 669 ? -17.079 -54.983 4.873 1.00 38.03 669 ARG A C 1
ATOM 4837 O O . ARG A 1 669 ? -18.238 -54.711 5.173 1.00 38.03 669 ARG A O 1
ATOM 4844 N N . ASP A 1 670 ? -16.759 -55.514 3.696 1.00 41.91 670 ASP A N 1
ATOM 4845 C CA . ASP A 1 670 ? -17.714 -55.580 2.576 1.00 41.91 670 ASP A CA 1
ATOM 4846 C C . ASP A 1 670 ? -18.707 -56.750 2.624 1.00 41.91 670 ASP A C 1
ATOM 4848 O O . ASP A 1 670 ? -19.631 -56.817 1.817 1.00 41.91 670 ASP A O 1
ATOM 4852 N N . LYS A 1 671 ? -18.608 -57.657 3.605 1.00 40.44 671 LYS A N 1
ATOM 4853 C CA . LYS A 1 671 ? -19.535 -58.801 3.728 1.00 40.44 671 LYS A CA 1
ATOM 4854 C C . LYS A 1 671 ? -20.598 -58.672 4.820 1.00 40.44 671 LYS A C 1
ATOM 4856 O O . LYS A 1 671 ? -21.366 -59.609 5.018 1.00 40.44 671 LYS A O 1
ATOM 4861 N N . ARG A 1 672 ? -20.709 -57.522 5.501 1.00 40.44 672 ARG A N 1
ATOM 4862 C CA . ARG A 1 672 ? -21.787 -57.272 6.488 1.00 40.44 672 ARG A CA 1
ATOM 4863 C C . ARG A 1 672 ? -22.882 -56.300 6.040 1.00 40.44 672 ARG A C 1
ATOM 4865 O O . ARG A 1 672 ? -23.836 -56.126 6.786 1.00 40.44 672 ARG A O 1
ATOM 4872 N N . PHE A 1 673 ? -22.801 -55.738 4.832 1.00 39.56 673 PHE A N 1
ATOM 4873 C CA . PHE A 1 673 ? -23.805 -54.793 4.311 1.00 39.56 673 PHE A CA 1
ATOM 4874 C C . PHE A 1 673 ? -24.669 -55.320 3.149 1.00 39.56 673 PHE A C 1
ATOM 4876 O O . PHE A 1 673 ? -25.503 -54.589 2.629 1.00 39.56 673 PHE A O 1
ATOM 4883 N N . LEU A 1 674 ? -24.544 -56.601 2.783 1.00 44.50 674 LEU A N 1
ATOM 4884 C CA . LEU A 1 674 ? -25.338 -57.250 1.723 1.00 44.50 674 LEU A CA 1
ATOM 4885 C C . LEU A 1 674 ? -26.302 -58.323 2.273 1.00 44.50 674 LEU A C 1
ATOM 4887 O O . LEU A 1 674 ? -26.473 -59.380 1.670 1.00 44.50 674 LEU A O 1
ATOM 4891 N N . GLY A 1 675 ? -26.900 -58.071 3.444 1.00 42.41 675 GLY A N 1
ATOM 4892 C CA . GLY A 1 675 ? -27.793 -59.015 4.135 1.00 42.41 675 GLY A CA 1
ATOM 4893 C C . GLY A 1 675 ? -29.283 -58.656 4.149 1.00 42.41 675 GLY A C 1
ATOM 4894 O O . GLY A 1 675 ? -30.101 -59.568 4.140 1.00 42.41 675 GLY A O 1
ATOM 4895 N N . ASP A 1 676 ? -29.651 -57.372 4.107 1.00 42.72 676 ASP A N 1
ATOM 4896 C CA . ASP A 1 676 ? -31.053 -56.946 4.221 1.00 42.72 676 ASP A CA 1
ATOM 4897 C C . ASP A 1 676 ? -31.461 -56.125 2.993 1.00 42.72 676 ASP A C 1
ATOM 4899 O O . ASP A 1 676 ? -31.114 -54.955 2.847 1.00 42.72 676 ASP A O 1
ATOM 4903 N N . GLY A 1 677 ? -32.169 -56.778 2.069 1.00 41.16 677 GLY A N 1
ATOM 4904 C CA . GLY A 1 677 ? -32.532 -56.245 0.759 1.00 41.16 677 GLY A CA 1
ATOM 4905 C C . GLY A 1 677 ? -33.406 -54.988 0.796 1.00 41.16 677 GLY A C 1
ATOM 4906 O O . GLY A 1 677 ? -34.632 -55.079 0.768 1.00 41.16 677 GLY A O 1
ATOM 4907 N N . LEU A 1 678 ? -32.773 -53.815 0.729 1.00 38.38 678 LEU A N 1
ATOM 4908 C CA . LEU A 1 678 ? -33.389 -52.582 0.240 1.00 38.38 678 LEU A CA 1
ATOM 4909 C C . LEU A 1 678 ? -32.972 -52.347 -1.215 1.00 38.38 678 LEU A C 1
ATOM 4911 O O . LEU A 1 678 ? -32.011 -51.644 -1.514 1.00 38.38 678 LEU A O 1
ATOM 4915 N N . THR A 1 679 ? -33.723 -52.943 -2.134 1.00 43.25 679 THR A N 1
ATOM 4916 C CA . THR A 1 679 ? -33.731 -52.562 -3.549 1.00 43.25 679 THR A CA 1
ATOM 4917 C C . THR A 1 679 ? -35.113 -52.024 -3.880 1.00 43.25 679 THR A C 1
ATOM 4919 O O . THR A 1 679 ? -36.091 -52.761 -3.753 1.00 43.25 679 THR A O 1
ATOM 4922 N N . GLY A 1 680 ? -35.218 -50.778 -4.328 1.00 34.56 680 GLY A N 1
ATOM 4923 C CA . GLY A 1 680 ? -36.477 -50.274 -4.866 1.00 34.56 680 GLY A CA 1
ATOM 4924 C C . GLY A 1 680 ? -36.525 -48.762 -4.955 1.00 34.56 680 GLY A C 1
ATOM 4925 O O . GLY A 1 680 ? -36.470 -48.077 -3.940 1.00 34.56 680 GLY A O 1
ATOM 4926 N N . ALA A 1 681 ? -36.633 -48.273 -6.186 1.00 43.97 681 ALA A N 1
ATOM 4927 C CA . ALA A 1 681 ? -37.088 -46.932 -6.500 1.00 43.97 681 ALA A CA 1
ATOM 4928 C C . ALA A 1 681 ? -38.502 -46.730 -5.936 1.00 43.97 681 ALA A C 1
ATOM 4930 O O . ALA A 1 681 ? -39.356 -47.565 -6.212 1.00 43.97 681 ALA A O 1
ATOM 4931 N N . ASP A 1 682 ? -38.697 -45.691 -5.120 1.00 37.69 682 ASP A N 1
ATOM 4932 C CA . ASP A 1 682 ? -39.921 -44.883 -4.999 1.00 37.69 682 ASP A CA 1
ATOM 4933 C C . ASP A 1 682 ? -39.756 -43.828 -3.882 1.00 37.69 682 ASP A C 1
ATOM 4935 O O . ASP A 1 682 ? -39.013 -44.021 -2.916 1.00 37.69 682 ASP A O 1
ATOM 4939 N N . ASP A 1 683 ? -40.471 -42.707 -4.038 1.00 45.12 683 ASP A N 1
ATOM 4940 C CA . ASP A 1 683 ? -40.421 -41.413 -3.320 1.00 45.12 683 ASP A CA 1
ATOM 4941 C C . ASP A 1 683 ? -40.706 -41.428 -1.793 1.00 45.12 683 ASP A C 1
ATOM 4943 O O . ASP A 1 683 ? -41.077 -40.419 -1.195 1.00 45.12 683 ASP A O 1
ATOM 4947 N N . ALA A 1 684 ? -40.509 -42.546 -1.097 1.00 42.66 684 ALA A N 1
ATOM 4948 C CA . ALA A 1 684 ? -40.864 -42.686 0.319 1.00 42.66 684 ALA A CA 1
ATOM 4949 C C . ALA A 1 684 ? -39.707 -42.456 1.317 1.00 42.66 684 ALA A C 1
ATOM 4951 O O . ALA A 1 684 ? -39.902 -42.639 2.521 1.00 42.66 684 ALA A O 1
ATOM 4952 N N . LEU A 1 685 ? -38.513 -42.043 0.870 1.00 43.69 685 LEU A N 1
ATOM 4953 C CA . LEU A 1 685 ? -37.387 -41.781 1.784 1.00 43.69 685 LEU A CA 1
ATOM 4954 C C . LEU A 1 685 ? -37.462 -40.396 2.459 1.00 43.69 685 LEU A C 1
ATOM 4956 O O . LEU A 1 685 ? -36.915 -40.207 3.544 1.00 43.69 685 LEU A O 1
ATOM 4960 N N . TYR A 1 686 ? -38.208 -39.453 1.878 1.00 42.59 686 TYR A N 1
ATOM 4961 C CA . TYR A 1 686 ? -38.331 -38.087 2.404 1.00 42.59 686 TYR A CA 1
ATOM 4962 C C . TYR A 1 686 ? -39.276 -37.953 3.611 1.00 42.59 686 TYR A C 1
ATOM 4964 O O . TYR A 1 686 ? -39.232 -36.952 4.317 1.00 42.59 686 TYR A O 1
ATOM 4972 N N . GLY A 1 687 ? -40.073 -38.979 3.930 1.00 39.09 687 GLY A N 1
ATOM 4973 C CA . GLY A 1 687 ? -41.008 -38.951 5.064 1.00 39.09 687 GLY A CA 1
ATOM 4974 C C . GLY A 1 687 ? -40.431 -39.373 6.424 1.00 39.09 687 GLY A C 1
ATOM 4975 O O . GLY A 1 687 ? -41.147 -39.313 7.420 1.00 39.09 687 GLY A O 1
ATOM 4976 N N . LYS A 1 688 ? -39.172 -39.835 6.502 1.00 42.22 688 LYS A N 1
ATOM 4977 C CA . LYS A 1 688 ? -38.588 -40.405 7.741 1.00 42.22 688 LYS A CA 1
ATOM 4978 C C . LYS A 1 688 ? -37.379 -39.663 8.318 1.00 42.22 688 LYS A C 1
ATOM 4980 O O . LYS A 1 688 ? -36.848 -40.108 9.331 1.00 42.22 688 LYS A O 1
ATOM 4985 N N . LEU A 1 689 ? -36.981 -38.533 7.733 1.00 42.44 689 LEU A N 1
ATOM 4986 C CA . LEU A 1 689 ? -35.862 -37.708 8.219 1.00 42.44 689 LEU A CA 1
ATOM 4987 C C . LEU A 1 689 ? -36.277 -36.376 8.866 1.00 42.44 689 LEU A C 1
ATOM 4989 O O . LEU A 1 689 ? -35.414 -35.578 9.201 1.00 42.44 689 LEU A O 1
ATOM 4993 N N . GLY A 1 690 ? -37.572 -36.175 9.135 1.00 38.59 690 GLY A N 1
ATOM 4994 C CA . GLY A 1 690 ? -38.020 -35.242 10.176 1.00 38.59 690 GLY A CA 1
ATOM 4995 C C . GLY A 1 690 ? -37.607 -33.777 10.006 1.00 38.59 690 GLY A C 1
ATOM 4996 O O . GLY A 1 690 ? -37.210 -33.158 10.986 1.00 38.59 690 GLY A O 1
ATOM 4997 N N . LEU A 1 691 ? -37.730 -33.215 8.803 1.00 37.72 691 LEU A N 1
ATOM 4998 C CA . LEU A 1 691 ? -37.637 -31.771 8.580 1.00 37.72 691 LEU A CA 1
ATOM 4999 C C . LEU A 1 691 ? -38.832 -31.325 7.735 1.00 37.72 691 LEU A C 1
ATOM 5001 O O . LEU A 1 691 ? -38.849 -31.527 6.523 1.00 37.72 691 LEU A O 1
ATOM 5005 N N . HIS A 1 692 ? -39.841 -30.761 8.396 1.00 29.45 692 HIS A N 1
ATOM 5006 C CA . HIS A 1 692 ? -40.872 -29.946 7.763 1.00 29.45 692 HIS A CA 1
ATOM 5007 C C . HIS A 1 692 ? -41.188 -28.757 8.673 1.00 29.45 692 HIS A C 1
ATOM 5009 O O . HIS A 1 692 ? -41.333 -28.952 9.878 1.00 29.45 692 HIS A O 1
ATOM 5015 N N . ASP A 1 693 ? -41.185 -27.573 8.062 1.00 32.25 693 ASP A N 1
ATOM 5016 C CA . ASP A 1 693 ? -42.088 -26.418 8.225 1.00 32.25 693 ASP A CA 1
ATOM 5017 C C . ASP A 1 693 ? -41.473 -25.318 7.326 1.00 32.25 693 ASP A C 1
ATOM 5019 O O . ASP A 1 693 ? -40.353 -24.868 7.558 1.00 32.25 693 ASP A O 1
ATOM 5023 N N . ASP A 1 694 ? -41.912 -25.185 6.072 1.00 34.28 694 ASP A N 1
ATOM 5024 C CA . ASP A 1 694 ? -43.077 -24.424 5.577 1.00 34.28 694 ASP A CA 1
ATOM 5025 C C . ASP A 1 694 ? -42.917 -22.902 5.710 1.00 34.28 694 ASP A C 1
ATOM 5027 O O . ASP A 1 694 ? -43.218 -22.335 6.750 1.00 34.28 694 ASP A O 1
ATOM 5031 N N . ASP A 1 695 ? -42.421 -22.275 4.629 1.00 35.94 695 ASP A N 1
ATOM 5032 C CA . ASP A 1 695 ? -42.870 -20.986 4.065 1.00 35.94 695 ASP A CA 1
ATOM 5033 C C . ASP A 1 695 ? -41.990 -20.627 2.842 1.00 35.94 695 ASP A C 1
ATOM 5035 O O . ASP A 1 695 ? -40.812 -20.306 2.990 1.00 35.94 695 ASP A O 1
ATOM 5039 N N . GLY A 1 696 ? -42.517 -20.681 1.604 1.00 35.78 696 GLY A N 1
ATOM 5040 C CA . GLY A 1 696 ? -41.709 -20.266 0.440 1.00 35.78 696 GLY A CA 1
ATOM 5041 C C . GLY A 1 696 ? -42.200 -20.561 -0.984 1.00 35.78 696 GLY A C 1
ATOM 5042 O O . GLY A 1 696 ? -41.371 -20.751 -1.873 1.00 35.78 696 GLY A O 1
ATOM 5043 N N . GLU A 1 697 ? -43.506 -20.583 -1.276 1.00 38.19 697 GLU A N 1
ATOM 5044 C CA . GLU A 1 697 ? -43.980 -20.818 -2.660 1.00 38.19 697 GLU A CA 1
ATOM 5045 C C . GLU A 1 697 ? -43.707 -19.655 -3.653 1.00 38.19 697 GLU A C 1
ATOM 5047 O O . GLU A 1 697 ? -43.903 -19.813 -4.864 1.00 38.19 697 GLU A O 1
ATOM 5052 N N . GLU A 1 698 ? -43.190 -18.501 -3.205 1.00 40.31 698 GLU A N 1
ATOM 5053 C CA . GLU A 1 698 ? -42.781 -17.404 -4.105 1.00 40.31 698 GLU A CA 1
ATOM 5054 C C . GLU A 1 698 ? -41.313 -17.480 -4.580 1.00 40.31 698 GLU A C 1
ATOM 5056 O O . GLU A 1 698 ? -41.002 -17.005 -5.682 1.00 40.31 698 GLU A O 1
ATOM 5061 N N . ASP A 1 699 ? -40.420 -18.152 -3.845 1.00 43.84 699 ASP A N 1
ATOM 5062 C CA . ASP A 1 699 ? -38.983 -18.205 -4.167 1.00 43.84 699 ASP A CA 1
ATOM 5063 C C . ASP A 1 699 ? -38.619 -19.287 -5.197 1.00 43.84 699 ASP A C 1
ATOM 5065 O O . ASP A 1 699 ? -37.750 -19.087 -6.058 1.00 43.84 699 ASP A O 1
ATOM 5069 N N . GLU A 1 700 ? -39.366 -20.392 -5.224 1.00 42.28 700 GLU A N 1
ATOM 5070 C CA . GLU A 1 700 ? -39.210 -21.477 -6.204 1.00 42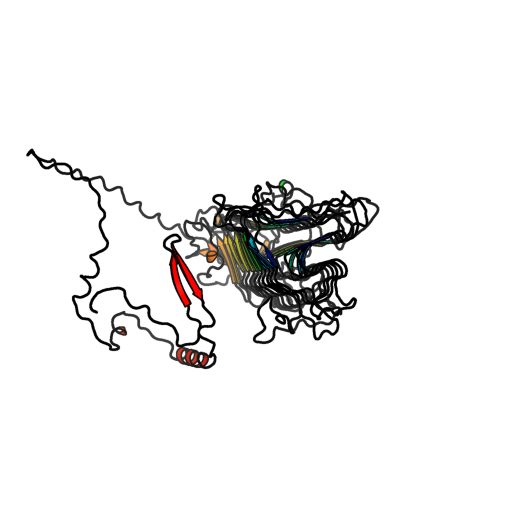.28 700 GLU A CA 1
ATOM 5071 C C . GLU A 1 700 ? -39.507 -20.984 -7.643 1.00 42.28 700 GLU A C 1
ATOM 5073 O O . GLU A 1 700 ? -38.817 -21.330 -8.612 1.00 42.28 700 GLU A O 1
ATOM 5078 N N . LYS A 1 701 ? -40.487 -20.077 -7.801 1.00 40.34 701 LYS A N 1
ATOM 5079 C CA . LYS A 1 701 ? -40.819 -19.452 -9.098 1.00 40.34 701 LYS A CA 1
ATOM 5080 C C . LYS A 1 701 ? -39.761 -18.447 -9.563 1.00 40.34 701 LYS A C 1
ATOM 5082 O O . LYS A 1 701 ? -39.545 -18.325 -10.773 1.00 40.34 701 LYS A O 1
ATOM 5087 N N . ARG A 1 702 ? -39.064 -17.760 -8.647 1.00 39.88 702 ARG A N 1
ATOM 5088 C CA . ARG A 1 702 ? -37.943 -16.857 -8.983 1.00 39.88 702 ARG A CA 1
ATOM 5089 C C . ARG A 1 702 ? -36.688 -17.630 -9.396 1.00 39.88 702 ARG A C 1
ATOM 5091 O O . ARG A 1 702 ? -36.023 -17.220 -10.351 1.00 39.88 702 ARG A O 1
ATOM 5098 N N . ARG A 1 703 ? -36.415 -18.787 -8.778 1.00 40.34 703 ARG A N 1
ATOM 5099 C CA . ARG A 1 703 ? -35.302 -19.678 -9.164 1.00 40.34 703 ARG A CA 1
ATOM 5100 C C . ARG A 1 703 ? -35.483 -20.278 -10.560 1.00 40.34 703 ARG A C 1
ATOM 5102 O O . ARG A 1 703 ? -34.558 -20.217 -11.372 1.00 40.34 703 ARG A O 1
ATOM 5109 N N . ARG A 1 704 ? -36.688 -20.747 -10.909 1.00 38.84 704 ARG A N 1
ATOM 5110 C CA . ARG A 1 704 ? -36.954 -21.321 -12.247 1.00 38.84 704 ARG A CA 1
ATOM 5111 C C . ARG A 1 704 ? -36.873 -20.305 -13.392 1.00 38.84 704 ARG A C 1
ATOM 5113 O O . ARG A 1 704 ? -36.576 -20.694 -14.518 1.00 38.84 704 ARG A O 1
ATOM 5120 N N . LYS A 1 705 ? -37.046 -19.005 -13.121 1.00 37.22 705 LYS A N 1
ATOM 5121 C CA . LYS A 1 705 ? -36.882 -17.941 -14.130 1.00 37.22 705 LYS A CA 1
ATOM 5122 C C . LYS A 1 705 ? -35.419 -17.563 -14.404 1.00 37.22 705 LYS A C 1
ATOM 5124 O O . LYS A 1 705 ? -35.131 -17.068 -15.488 1.00 37.22 705 LYS A O 1
ATOM 5129 N N . ARG A 1 706 ? -34.490 -17.821 -13.470 1.00 36.62 706 ARG A N 1
ATOM 5130 C CA . ARG A 1 706 ? -33.044 -17.562 -13.654 1.00 36.62 706 ARG A CA 1
ATOM 5131 C C . ARG A 1 706 ? -32.302 -18.696 -14.376 1.00 36.62 706 ARG A C 1
ATOM 5133 O O . ARG A 1 706 ? -31.254 -18.448 -14.960 1.00 36.62 706 ARG A O 1
ATOM 5140 N N . ALA A 1 707 ? -32.858 -19.908 -14.406 1.00 35.59 707 ALA A N 1
ATOM 5141 C CA . ALA A 1 707 ? -32.210 -21.080 -15.005 1.00 35.59 707 ALA A CA 1
ATOM 5142 C C . ALA A 1 707 ? -32.406 -21.238 -16.532 1.00 35.59 707 ALA A C 1
ATOM 5144 O O . ALA A 1 707 ? -31.788 -22.111 -17.130 1.00 35.59 707 ALA A O 1
ATOM 5145 N N . GLN A 1 708 ? -33.221 -20.406 -17.195 1.00 33.44 708 GLN A N 1
ATOM 5146 C CA . GLN A 1 708 ? -33.468 -20.512 -18.649 1.00 33.44 708 GLN A CA 1
ATOM 5147 C C . GLN A 1 708 ? -32.586 -19.599 -19.527 1.00 33.44 708 GLN A C 1
ATOM 5149 O O . GLN A 1 708 ? -32.817 -19.508 -20.728 1.00 33.44 708 GLN A O 1
ATOM 5154 N N . GLY A 1 709 ? -31.569 -18.932 -18.964 1.00 36.00 709 GLY A N 1
ATOM 5155 C CA . GLY A 1 709 ? -30.799 -17.900 -19.679 1.00 36.00 709 GLY A CA 1
ATOM 5156 C C . GLY A 1 709 ? -29.329 -18.192 -20.003 1.00 36.00 709 GLY A C 1
ATOM 5157 O O . GLY A 1 709 ? -28.685 -17.325 -20.584 1.00 36.00 709 GLY A O 1
ATOM 5158 N N . ARG A 1 710 ? -28.750 -19.341 -19.631 1.00 28.25 710 ARG A N 1
ATOM 5159 C CA . ARG A 1 710 ? -27.302 -19.579 -19.807 1.00 28.25 710 ARG A CA 1
ATOM 5160 C C . ARG A 1 710 ? -27.000 -21.016 -20.230 1.00 28.25 710 ARG A C 1
ATOM 5162 O O . ARG A 1 710 ? -26.883 -21.902 -19.394 1.00 28.25 710 ARG A O 1
ATOM 5169 N N . GLN A 1 711 ? -26.831 -21.231 -21.531 1.00 29.44 711 GLN A N 1
ATOM 5170 C CA . GLN A 1 711 ? -26.079 -22.374 -22.051 1.00 29.44 711 GLN A CA 1
ATOM 5171 C C . GLN A 1 711 ? -24.616 -21.931 -22.190 1.00 29.44 711 GLN A C 1
ATOM 5173 O O . GLN A 1 711 ? -24.275 -21.198 -23.112 1.00 29.44 711 GLN A O 1
ATOM 5178 N N . ALA A 1 712 ? -23.772 -22.334 -21.241 1.00 30.62 712 ALA A N 1
ATOM 5179 C CA . ALA A 1 712 ? -22.314 -22.237 -21.325 1.00 30.62 712 ALA A CA 1
ATOM 5180 C C . ALA A 1 712 ? -21.721 -23.657 -21.472 1.00 30.62 712 ALA A C 1
ATOM 5182 O O . ALA A 1 712 ? -22.384 -24.622 -21.076 1.00 30.62 712 ALA A O 1
ATOM 5183 N N . PRO A 1 713 ? -20.517 -23.828 -22.050 1.00 31.95 713 PRO A N 1
ATOM 5184 C CA . PRO A 1 713 ? -19.960 -25.147 -22.338 1.00 31.95 713 PRO A CA 1
ATOM 5185 C C . PRO A 1 713 ? -19.583 -25.879 -21.040 1.00 31.95 713 PRO A C 1
ATOM 5187 O O . PRO A 1 713 ? -18.902 -25.325 -20.181 1.00 31.95 713 PRO A O 1
ATOM 5190 N N . LEU A 1 714 ? -20.022 -27.131 -20.900 1.00 33.28 714 LEU A N 1
ATOM 5191 C CA . LEU A 1 714 ? -19.752 -27.985 -19.739 1.00 33.28 714 LEU A CA 1
ATOM 5192 C C . LEU A 1 714 ? -18.302 -28.502 -19.780 1.00 33.28 714 LEU A C 1
ATOM 5194 O O . LEU A 1 714 ? -17.952 -29.279 -20.666 1.00 33.28 714 LEU A O 1
ATOM 5198 N N . GLY A 1 715 ? -17.470 -28.097 -18.818 1.00 34.31 715 GLY A N 1
ATOM 5199 C CA . GLY A 1 715 ? -16.185 -28.740 -18.520 1.00 34.31 715 GLY A CA 1
ATOM 5200 C C . GLY A 1 715 ? -16.363 -29.823 -17.453 1.00 34.31 715 GLY A C 1
ATOM 5201 O O . GLY A 1 715 ? -17.057 -29.598 -16.462 1.00 34.31 715 GLY A O 1
ATOM 5202 N N . ALA A 1 716 ? -15.754 -30.996 -17.634 1.00 37.12 716 ALA A N 1
ATOM 5203 C CA . ALA A 1 716 ? -15.731 -32.023 -16.593 1.00 37.12 716 ALA A CA 1
ATOM 5204 C C . ALA A 1 716 ? -14.665 -31.665 -15.544 1.00 37.12 716 ALA A C 1
ATOM 5206 O O . ALA A 1 716 ? -13.528 -31.343 -15.895 1.00 37.12 716 ALA A O 1
ATOM 5207 N N . THR A 1 717 ? -15.043 -31.705 -14.266 1.00 37.56 717 THR A N 1
ATOM 5208 C CA . THR A 1 717 ? -14.133 -31.518 -13.127 1.00 37.56 717 THR A CA 1
ATOM 5209 C C . THR A 1 717 ? -14.012 -32.849 -12.399 1.00 37.56 717 THR A C 1
ATOM 5211 O O . THR A 1 717 ? -15.034 -33.448 -12.069 1.00 37.56 717 THR A O 1
ATOM 5214 N N . TYR A 1 718 ? -12.786 -33.306 -12.154 1.00 41.38 718 TYR A N 1
ATOM 5215 C CA . TYR A 1 718 ? -12.527 -34.494 -11.339 1.00 41.38 718 TYR A CA 1
ATOM 5216 C C . TYR A 1 718 ? -11.676 -34.118 -10.130 1.00 41.38 718 TYR A C 1
ATOM 5218 O O . TYR A 1 718 ? -10.800 -33.256 -10.229 1.00 41.38 718 TYR A O 1
ATOM 5226 N N . TYR A 1 719 ? -11.949 -34.777 -9.005 1.00 52.25 719 TYR A N 1
ATOM 5227 C CA . TYR A 1 719 ? -11.244 -34.592 -7.742 1.00 52.25 719 TYR A CA 1
ATOM 5228 C C . TYR A 1 719 ? -10.314 -35.777 -7.503 1.00 52.25 719 TYR A C 1
ATOM 5230 O O . TYR A 1 719 ? -10.747 -36.927 -7.579 1.00 52.25 719 TYR A O 1
ATOM 5238 N N . VAL A 1 720 ? -9.049 -35.494 -7.208 1.00 50.31 720 VAL A N 1
ATOM 5239 C CA . VAL A 1 720 ? -8.051 -36.499 -6.837 1.00 50.31 720 VAL A CA 1
ATOM 5240 C C . VAL A 1 720 ? -7.613 -36.219 -5.408 1.00 50.31 720 VAL A C 1
ATOM 5242 O O . VAL A 1 720 ? -7.240 -35.095 -5.078 1.00 50.31 720 VAL A O 1
ATOM 5245 N N . TYR A 1 721 ? -7.701 -37.239 -4.559 1.00 56.53 721 TYR A N 1
ATOM 5246 C CA . TYR A 1 721 ? -7.232 -37.185 -3.180 1.00 56.53 721 TYR A CA 1
ATOM 5247 C C . TYR A 1 721 ? -5.751 -37.558 -3.125 1.00 56.53 721 TYR A C 1
ATOM 5249 O O . TYR A 1 721 ? -5.378 -38.636 -3.592 1.00 56.53 721 TYR A O 1
ATOM 5257 N N . ASP A 1 722 ? -4.928 -36.686 -2.546 1.00 59.22 722 ASP A N 1
ATOM 5258 C CA . ASP A 1 722 ? -3.521 -36.969 -2.277 1.00 59.22 722 ASP A CA 1
ATOM 5259 C C . ASP A 1 722 ? -3.325 -37.328 -0.789 1.00 59.22 722 ASP A C 1
ATOM 5261 O O . ASP A 1 722 ? -3.433 -36.459 0.085 1.00 59.22 722 ASP A O 1
ATOM 5265 N N . PRO A 1 723 ? -3.019 -38.600 -0.467 1.00 36.84 723 PRO A N 1
ATOM 5266 C CA . PRO A 1 723 ? -2.821 -39.038 0.910 1.00 36.84 723 PRO A CA 1
ATOM 5267 C C . PRO A 1 723 ? -1.529 -38.504 1.550 1.00 36.84 723 PRO A C 1
ATOM 5269 O O . PRO A 1 723 ? -1.411 -38.570 2.771 1.00 36.84 723 PRO A O 1
ATOM 5272 N N . GLY A 1 724 ? -0.575 -37.975 0.773 1.00 42.59 724 GLY A N 1
ATOM 5273 C CA . GLY A 1 724 ? 0.651 -37.366 1.301 1.00 42.59 724 GLY A CA 1
ATOM 5274 C C . GLY A 1 724 ? 0.443 -35.958 1.862 1.00 42.59 724 GLY A C 1
ATOM 5275 O O . GLY A 1 724 ? 1.190 -35.528 2.737 1.00 42.59 724 GLY A O 1
ATOM 5276 N N . THR A 1 725 ? -0.595 -35.260 1.395 1.00 58.50 725 THR A N 1
ATOM 5277 C CA . THR A 1 725 ? -0.897 -33.866 1.766 1.00 58.50 725 THR A CA 1
ATOM 5278 C C . THR A 1 725 ? -2.266 -33.698 2.429 1.00 58.50 725 THR A C 1
ATOM 5280 O O . THR A 1 725 ? -2.591 -32.606 2.891 1.00 58.50 725 THR A O 1
ATOM 5283 N N . ASN A 1 726 ? -3.061 -34.774 2.513 1.00 47.25 726 ASN A N 1
ATOM 5284 C CA . ASN A 1 726 ? -4.429 -34.795 3.042 1.00 47.25 726 ASN A CA 1
ATOM 5285 C C . ASN A 1 726 ? -5.336 -33.729 2.391 1.00 47.25 726 ASN A C 1
ATOM 5287 O O . ASN A 1 726 ? -6.168 -33.103 3.051 1.00 47.25 726 ASN A O 1
ATOM 5291 N N . ARG A 1 727 ? -5.147 -33.497 1.085 1.00 47.53 727 ARG A N 1
ATOM 5292 C CA . ARG A 1 727 ? -5.873 -32.496 0.293 1.00 47.53 727 ARG A CA 1
ATOM 5293 C C . ARG A 1 727 ? -6.538 -33.130 -0.927 1.00 47.53 727 ARG A C 1
ATOM 5295 O O . ARG A 1 727 ? -6.083 -34.140 -1.464 1.00 47.53 727 ARG A O 1
ATOM 5302 N N . TYR A 1 728 ? -7.625 -32.502 -1.367 1.00 44.34 728 TYR A N 1
ATOM 5303 C CA . TYR A 1 728 ? -8.277 -32.798 -2.639 1.00 44.34 728 TYR A CA 1
ATOM 5304 C C . TYR A 1 728 ? -7.869 -31.750 -3.669 1.00 44.34 728 TYR A C 1
ATOM 5306 O O . TYR A 1 728 ? -8.107 -30.561 -3.465 1.00 44.34 728 TYR A O 1
ATOM 5314 N N . SER A 1 729 ? -7.318 -32.197 -4.792 1.00 51.41 729 SER A N 1
ATOM 5315 C CA . SER A 1 729 ? -6.994 -31.335 -5.929 1.00 51.41 729 SER A CA 1
ATOM 5316 C C . SER A 1 729 ? -8.027 -31.534 -7.031 1.00 51.41 729 SER A C 1
ATOM 5318 O O . SER A 1 729 ? -8.345 -32.669 -7.399 1.00 51.41 729 SER A O 1
ATOM 5320 N N . SER A 1 730 ? -8.571 -30.438 -7.562 1.00 46.88 730 SER A N 1
ATOM 5321 C CA . SER A 1 730 ? -9.494 -30.484 -8.699 1.00 46.88 730 SER A CA 1
ATOM 5322 C C . SER A 1 730 ? -8.766 -30.172 -10.000 1.00 46.88 730 SER A C 1
ATOM 5324 O O . SER A 1 730 ? -8.142 -29.120 -10.116 1.00 46.88 730 SER A O 1
ATOM 5326 N N . TYR A 1 731 ? -8.918 -31.036 -11.001 1.00 42.59 731 TYR A N 1
ATOM 5327 C CA . TYR A 1 731 ? -8.435 -30.780 -12.356 1.00 42.59 731 TYR A CA 1
ATOM 5328 C C . TYR A 1 731 ? -9.610 -30.435 -13.266 1.00 42.59 731 TYR A C 1
ATOM 5330 O O . TYR A 1 731 ? -10.620 -31.148 -13.294 1.00 42.59 731 TYR A O 1
ATOM 5338 N N . ARG A 1 732 ? -9.470 -29.349 -14.033 1.00 40.69 732 ARG A N 1
ATOM 5339 C CA . ARG A 1 732 ? -10.448 -28.932 -15.041 1.00 40.69 732 ARG A CA 1
ATOM 5340 C C . ARG A 1 732 ? -9.827 -29.074 -16.426 1.00 40.69 732 ARG A C 1
ATOM 5342 O O . ARG A 1 732 ? -8.826 -28.434 -16.729 1.00 40.69 732 ARG A O 1
ATOM 5349 N N . VAL A 1 733 ? -10.419 -29.926 -17.260 1.00 41.75 733 VAL A N 1
ATOM 5350 C CA . VAL A 1 733 ? -9.959 -30.159 -18.636 1.00 41.75 733 VAL A CA 1
ATOM 5351 C C . VAL A 1 733 ? -10.911 -29.463 -19.603 1.00 41.75 733 VAL A C 1
ATOM 5353 O O . VAL A 1 733 ? -12.118 -29.713 -19.584 1.00 41.75 733 VAL A O 1
ATOM 5356 N N . PHE A 1 734 ? -10.366 -28.607 -20.467 1.00 40.84 734 PHE A N 1
ATOM 5357 C CA . PHE A 1 734 ? -11.104 -27.949 -21.544 1.00 40.84 734 PHE A CA 1
ATOM 5358 C C . PHE A 1 734 ? -10.765 -28.596 -22.897 1.00 40.84 734 PHE A C 1
ATOM 5360 O O . PHE A 1 734 ? -9.615 -28.942 -23.149 1.00 40.84 734 PHE A O 1
ATOM 5367 N N . GLY A 1 735 ? -11.762 -28.746 -23.779 1.00 41.84 735 GLY A N 1
ATOM 5368 C CA . GLY A 1 735 ? -11.537 -29.110 -25.189 1.00 41.84 735 GLY A CA 1
ATOM 5369 C C . GLY A 1 735 ? -11.793 -30.566 -25.605 1.00 41.84 735 GLY A C 1
ATOM 5370 O O . GLY A 1 735 ? -11.377 -30.944 -26.697 1.00 41.84 735 GLY A O 1
ATOM 5371 N N . VAL A 1 736 ? -12.492 -31.386 -24.811 1.00 39.47 736 VAL A N 1
ATOM 5372 C CA . VAL A 1 736 ? -12.840 -32.767 -25.213 1.00 39.47 736 VAL A CA 1
ATOM 5373 C C . VAL A 1 736 ? -14.248 -32.811 -25.836 1.00 39.47 736 VAL A C 1
ATOM 5375 O O . VAL A 1 736 ? -15.214 -32.464 -25.154 1.00 39.47 736 VAL A O 1
ATOM 5378 N N . PRO A 1 737 ? -14.420 -33.239 -27.104 1.00 36.69 737 PRO A N 1
ATOM 5379 C CA . PRO A 1 737 ? -15.741 -33.466 -27.683 1.00 36.69 737 PRO A CA 1
ATOM 5380 C C . PRO A 1 737 ? -16.495 -34.559 -26.914 1.00 36.69 737 PRO A C 1
ATOM 5382 O O . PRO A 1 737 ? -15.935 -35.608 -26.593 1.00 36.69 737 PRO A O 1
ATOM 5385 N N . SER A 1 738 ? -17.779 -34.330 -26.637 1.00 36.34 738 SER A N 1
ATOM 5386 C CA . SER A 1 738 ? -18.666 -35.326 -26.027 1.00 36.34 738 SER A CA 1
ATOM 5387 C C . SER A 1 738 ? -18.744 -36.570 -26.925 1.00 36.34 738 SER A C 1
ATOM 5389 O O . SER A 1 738 ? -19.341 -36.523 -27.999 1.00 36.34 738 SER A O 1
ATOM 5391 N N . GLY A 1 739 ? -18.091 -37.663 -26.516 1.00 38.25 739 GLY A N 1
ATOM 5392 C CA . GLY A 1 739 ? -18.141 -38.940 -27.237 1.00 38.25 739 GLY A CA 1
ATOM 5393 C C . GLY A 1 739 ? -16.955 -39.896 -27.058 1.00 38.25 739 GLY A C 1
ATOM 5394 O O . GLY A 1 739 ? -17.075 -41.046 -27.466 1.00 38.25 739 GLY A O 1
ATOM 5395 N N . THR A 1 740 ? -15.835 -39.480 -26.453 1.00 34.81 740 THR A N 1
ATOM 5396 C CA . THR A 1 740 ? -14.587 -40.285 -26.451 1.00 34.81 740 THR A CA 1
ATOM 5397 C C . THR A 1 740 ? -14.016 -40.647 -25.078 1.00 34.81 740 THR A C 1
ATOM 5399 O O . THR A 1 740 ? -12.836 -40.978 -24.977 1.00 34.81 740 THR A O 1
ATOM 5402 N N . ILE A 1 741 ? -14.822 -40.661 -24.012 1.00 35.25 741 ILE A N 1
ATOM 5403 C CA . ILE A 1 741 ? -14.383 -41.285 -22.752 1.00 35.25 741 ILE A CA 1
ATOM 5404 C C . ILE A 1 741 ? -14.644 -42.791 -22.860 1.00 35.25 741 ILE A C 1
ATOM 5406 O O . ILE A 1 741 ? -15.748 -43.269 -22.606 1.00 35.25 741 ILE A O 1
ATOM 5410 N N . ALA A 1 742 ? -13.626 -43.529 -23.301 1.00 31.52 742 ALA A N 1
ATOM 5411 C CA . ALA A 1 742 ? -13.607 -44.982 -23.223 1.00 31.52 742 ALA A CA 1
ATOM 5412 C C . ALA A 1 742 ? -13.531 -45.398 -21.746 1.00 31.52 742 ALA A C 1
ATOM 5414 O O . ALA A 1 742 ? -12.601 -45.022 -21.034 1.00 31.52 742 ALA A O 1
ATOM 5415 N N . THR A 1 743 ? -14.510 -46.171 -21.286 1.00 32.28 743 THR A N 1
ATOM 5416 C CA . THR A 1 743 ? -14.441 -46.881 -20.007 1.00 32.28 743 THR A CA 1
ATOM 5417 C C . THR A 1 743 ? -13.277 -47.866 -20.048 1.00 32.28 743 THR A C 1
ATOM 5419 O O . THR A 1 743 ? -13.244 -48.748 -20.909 1.00 32.28 743 THR A O 1
ATOM 5422 N N . VAL A 1 744 ? -12.324 -47.710 -19.130 1.00 30.67 744 VAL A N 1
ATOM 5423 C CA . VAL A 1 744 ? -11.276 -48.702 -18.861 1.00 30.67 744 VAL A CA 1
ATOM 5424 C C . VAL A 1 744 ? -11.966 -49.997 -18.396 1.00 30.67 744 VAL A C 1
ATOM 5426 O O . VAL A 1 744 ? -12.759 -49.919 -17.458 1.00 30.67 744 VAL A O 1
ATOM 5429 N N . PRO A 1 745 ? -11.746 -51.164 -19.031 1.00 30.62 745 PRO A N 1
ATOM 5430 C CA . PRO A 1 745 ? -12.304 -52.426 -18.550 1.00 30.62 745 PRO A CA 1
ATOM 5431 C C . PRO A 1 745 ? -11.525 -52.940 -17.333 1.00 30.62 745 PRO A C 1
ATOM 5433 O O . PRO A 1 745 ? -10.295 -52.864 -17.314 1.00 30.62 745 PRO A O 1
ATOM 5436 N N . ASP A 1 746 ? -12.250 -53.496 -16.361 1.00 31.22 746 ASP A N 1
ATOM 5437 C CA . ASP A 1 746 ? -11.707 -54.169 -15.175 1.00 31.22 746 ASP A CA 1
ATOM 5438 C C . ASP A 1 746 ? -10.685 -55.269 -15.528 1.00 31.22 746 ASP A C 1
ATOM 5440 O O . ASP A 1 746 ? -10.878 -56.003 -16.507 1.00 31.22 746 ASP A O 1
ATOM 5444 N N . PRO A 1 747 ? -9.619 -55.451 -14.725 1.00 35.59 747 PRO A N 1
ATOM 5445 C CA . PRO A 1 747 ? -8.606 -56.455 -14.987 1.00 35.59 747 PRO A CA 1
ATOM 5446 C C . PRO A 1 747 ? -8.867 -57.735 -14.182 1.00 35.59 747 PRO A C 1
ATOM 5448 O O . PRO A 1 747 ? -8.260 -57.897 -13.138 1.00 35.59 747 PRO A O 1
ATOM 5451 N N . GLU A 1 748 ? -9.664 -58.692 -14.674 1.00 33.12 748 GLU A N 1
ATOM 5452 C CA . GLU A 1 748 ? -9.545 -60.105 -14.255 1.00 33.12 748 GLU A CA 1
ATOM 5453 C C . GLU A 1 748 ? -10.015 -61.102 -15.340 1.00 33.12 748 GLU A C 1
ATOM 5455 O O . GLU A 1 748 ? -11.106 -60.991 -15.890 1.00 33.12 748 GLU A O 1
ATOM 5460 N N . GLY A 1 749 ? -9.213 -62.154 -15.575 1.00 30.88 749 GLY A N 1
ATOM 5461 C CA . GLY A 1 749 ? -9.769 -63.514 -15.649 1.00 30.88 749 GLY A CA 1
ATOM 5462 C C . GLY A 1 749 ? -10.031 -64.206 -17.001 1.00 30.88 749 GLY A C 1
ATOM 5463 O O . GLY A 1 749 ? -11.158 -64.577 -17.290 1.00 30.88 749 GLY A O 1
ATOM 5464 N N . SER A 1 750 ? -8.960 -64.628 -17.683 1.00 31.14 750 SER A N 1
ATOM 5465 C CA . SER A 1 750 ? -8.802 -65.959 -18.325 1.00 31.14 750 SER A CA 1
ATOM 5466 C C . SER A 1 750 ? -9.575 -66.394 -19.600 1.00 31.14 750 SER A C 1
ATOM 5468 O O . SER A 1 750 ? -10.793 -66.315 -19.716 1.00 31.14 750 SER A O 1
ATOM 5470 N N . SER A 1 751 ? -8.800 -67.104 -20.438 1.00 33.50 751 SER A N 1
ATOM 5471 C CA . SER A 1 751 ? -9.140 -68.239 -21.324 1.00 33.50 751 SER A CA 1
ATOM 5472 C C . SER A 1 751 ? -9.304 -67.997 -22.837 1.00 33.50 751 SER A C 1
ATOM 5474 O O . SER A 1 751 ? -10.256 -67.388 -23.301 1.00 33.50 751 SER A O 1
ATOM 5476 N N . GLY A 1 752 ? -8.410 -68.641 -23.603 1.00 35.44 752 GLY A N 1
ATOM 5477 C CA . GLY A 1 752 ? -8.827 -69.484 -24.729 1.00 35.44 752 GLY A CA 1
ATOM 5478 C C . GLY A 1 752 ? -8.569 -68.988 -26.156 1.00 35.44 752 GLY A C 1
ATOM 5479 O O . GLY A 1 752 ? -9.422 -68.316 -26.718 1.00 35.44 752 GLY A O 1
ATOM 5480 N N . GLN A 1 753 ? -7.503 -69.554 -26.744 1.00 33.44 753 GLN A N 1
ATOM 5481 C CA . GLN A 1 753 ? -7.136 -69.669 -28.173 1.00 33.44 753 GLN A CA 1
ATOM 5482 C C . GLN A 1 753 ? -6.431 -68.499 -28.860 1.00 33.44 753 GLN A C 1
ATOM 5484 O O . GLN A 1 753 ? -7.008 -67.401 -28.978 1.00 33.44 753 GLN A O 1
#

pLDDT: mean 76.73, std 21.46, range [28.25, 98.81]

Foldseek 3Di:
DWDFDQDFDDDDDDDDDTAGDGDGDDPPDQDALAEAEDFEEGAQRQVVRVDFQAAAFGEEAAEDEHQEEAEFEFAQAALTEYEYAYEGALHGYAYAYAYEYDAFDPPDPVRAREAYYFEWHADRDDLNRAQTEYEYAEYGALHAHQYFAAYHADHEHHPVQHHAAFAWYQHALTETEYAEYGANHAHARAPVQSQFHHWYAYAHAYEGEAEFEWAHHADPDPVDQDAGAIEGEYFGAYHQHASHPWLDDLQPFDADVPQDAGRDDCSRNSFGFYEYAYHAEYAHEEYAFAWAAQPQQQPFAFAVRHRFLDDDVPSSHHHDHDQAHAHTGGEYATEYELYAGEGYYAYAHEYAAYEYYFEWYEAGPHPDPRHATGGEYAYEYAPCESSRAHHAGYYAFHEEQAHQSYEYEFGQYEYQQTGGEYAYEYHLPYEHEYAYEYAYFYERLAEYHFGWYDYDQQRTAGEYAHYGAVHPYDYAGEYEYFYHHQAEYAAYLHEYYHYHLDDDPVCLQSYQYYAYEYAWNLLNQAAVGRHAYAYDANYEYATRSLLPRYAAEYGGHALVRYRYDFNYRRRPATADCVVHRPPPDPQEEEDPPSHHDNPTDDPVNRDDDDDDDQDDDDRGNYHYYHYHHDDPDPDDPDPDDPDDDDDDDDDDDDDDDDDDDDDDDDPDDPPPPPDDDDDDDDDPPVVPPDDDDDDDPPVVVVVVVVPPPDDDDDWDKDWDQDPVVRDIDIDTDPDDPPDPPDDDDDDDDDDDD